Protein AF-A0A845VPD6-F1 (afdb_monomer_lite)

pLDDT: mean 83.32, std 15.47, range [28.58, 97.62]

Structure (mmCIF, N/CA/C/O backbone):
data_AF-A0A845VPD6-F1
#
_entry.id   AF-A0A845VPD6-F1
#
loop_
_atom_site.group_PDB
_atom_site.id
_atom_site.type_symbol
_atom_site.label_atom_id
_atom_site.label_alt_id
_atom_site.label_comp_id
_atom_site.label_asym_id
_atom_site.label_entity_id
_atom_site.label_seq_id
_atom_site.pdbx_PDB_ins_code
_atom_site.Cartn_x
_atom_site.Cartn_y
_atom_site.Cartn_z
_atom_site.occupancy
_atom_site.B_iso_or_equiv
_atom_site.auth_seq_id
_atom_site.auth_comp_id
_atom_site.auth_asym_id
_atom_site.auth_atom_id
_atom_site.pdbx_PDB_model_num
ATOM 1 N N . MET A 1 1 ? 18.195 -23.235 -27.465 1.00 30.34 1 MET A N 1
ATOM 2 C CA . MET A 1 1 ? 18.424 -22.174 -26.458 1.00 30.34 1 MET A CA 1
ATOM 3 C C . MET A 1 1 ? 19.494 -21.252 -27.023 1.00 30.34 1 MET A C 1
ATOM 5 O O . MET A 1 1 ? 20.629 -21.689 -27.156 1.00 30.34 1 MET A O 1
ATOM 9 N N . ASN A 1 2 ? 19.113 -20.056 -27.479 1.00 38.16 2 ASN A N 1
ATOM 10 C CA . ASN A 1 2 ? 20.000 -19.139 -28.203 1.00 38.16 2 ASN A CA 1
ATOM 11 C C . ASN A 1 2 ? 21.017 -18.512 -27.242 1.00 38.16 2 ASN A C 1
ATOM 13 O O . ASN A 1 2 ? 20.664 -17.756 -26.342 1.00 38.16 2 ASN A O 1
ATOM 17 N N . ALA A 1 3 ? 22.284 -18.869 -27.420 1.00 39.81 3 ALA A N 1
ATOM 18 C CA . ALA A 1 3 ? 23.399 -18.410 -26.610 1.00 39.81 3 ALA A CA 1
ATOM 19 C C . ALA A 1 3 ? 23.753 -16.952 -26.949 1.00 39.81 3 ALA A C 1
ATOM 21 O O . ALA A 1 3 ? 24.547 -16.713 -27.844 1.00 39.81 3 ALA A O 1
ATOM 22 N N . GLY A 1 4 ? 23.178 -15.970 -26.250 1.00 54.56 4 GLY A N 1
ATOM 23 C CA . GLY A 1 4 ? 23.695 -14.591 -26.239 1.00 54.56 4 GLY A CA 1
ATOM 24 C C . GLY A 1 4 ? 23.785 -13.875 -27.596 1.00 54.56 4 GLY A C 1
ATOM 25 O O . GLY A 1 4 ? 24.575 -12.939 -27.720 1.00 54.56 4 GLY A O 1
ATOM 26 N N . ASN A 1 5 ? 23.006 -14.299 -28.596 1.00 71.38 5 ASN A N 1
ATOM 27 C CA . ASN A 1 5 ? 22.942 -13.612 -29.883 1.00 71.38 5 ASN A CA 1
ATOM 28 C C . ASN A 1 5 ? 22.376 -12.191 -29.696 1.00 71.38 5 ASN A C 1
ATOM 30 O O . ASN A 1 5 ? 21.483 -11.997 -28.864 1.00 71.38 5 ASN A O 1
ATOM 34 N N . PRO A 1 6 ? 22.862 -11.195 -30.458 1.00 82.88 6 PRO A N 1
ATOM 35 C CA . PRO A 1 6 ? 22.306 -9.848 -30.443 1.00 82.88 6 PRO A CA 1
ATOM 36 C C . PRO A 1 6 ? 20.796 -9.856 -30.735 1.00 82.88 6 PRO A C 1
ATOM 38 O O . PRO A 1 6 ? 20.361 -10.582 -31.632 1.00 82.88 6 PRO A O 1
ATOM 41 N N . PRO A 1 7 ? 19.988 -9.051 -30.023 1.00 86.94 7 PRO A N 1
ATOM 42 C CA . PRO A 1 7 ? 18.558 -8.948 -30.294 1.00 86.94 7 PRO A CA 1
ATOM 43 C C . PRO A 1 7 ? 18.299 -8.376 -31.699 1.00 86.94 7 PRO A C 1
ATOM 45 O O . PRO A 1 7 ? 19.083 -7.575 -32.213 1.00 86.94 7 PRO A O 1
ATOM 48 N N . GLY A 1 8 ? 17.183 -8.763 -32.326 1.00 87.56 8 GLY A N 1
ATOM 49 C CA . GLY A 1 8 ? 16.887 -8.429 -33.729 1.00 87.56 8 GLY A CA 1
ATOM 50 C C . GLY A 1 8 ? 16.867 -6.924 -34.029 1.00 87.56 8 GLY A C 1
ATOM 51 O O . GLY A 1 8 ? 17.347 -6.489 -35.079 1.00 87.56 8 GLY A O 1
ATOM 52 N N . TYR A 1 9 ? 16.412 -6.103 -33.078 1.00 89.19 9 TYR A N 1
ATOM 53 C CA . TYR A 1 9 ? 16.436 -4.644 -33.219 1.00 89.19 9 TYR A CA 1
ATOM 54 C C . TYR A 1 9 ? 17.873 -4.101 -33.364 1.00 89.19 9 TYR A C 1
ATOM 56 O O . TYR A 1 9 ? 18.113 -3.135 -34.094 1.00 89.19 9 TYR A O 1
ATOM 64 N N . LEU A 1 10 ? 18.851 -4.736 -32.705 1.00 91.81 10 LEU A N 1
ATOM 65 C CA . LEU A 1 10 ? 20.253 -4.339 -32.763 1.00 91.81 10 LEU A CA 1
ATOM 66 C C . LEU A 1 10 ? 20.867 -4.713 -34.116 1.00 91.81 10 LEU A C 1
ATOM 68 O O . LEU A 1 10 ? 21.596 -3.903 -34.684 1.00 91.81 10 LEU A O 1
ATOM 72 N N . LEU A 1 11 ? 20.505 -5.872 -34.685 1.00 93.38 11 LEU A N 1
ATOM 73 C CA . LEU A 1 11 ? 20.892 -6.251 -36.053 1.00 93.38 11 LEU A CA 1
ATOM 74 C C . LEU A 1 11 ? 20.396 -5.217 -37.075 1.00 93.38 11 LEU A C 1
ATOM 76 O O . LEU A 1 11 ? 21.167 -4.750 -37.913 1.00 93.38 11 LEU A O 1
ATOM 80 N N . LYS A 1 12 ? 19.144 -4.757 -36.945 1.00 92.44 12 LYS A N 1
ATOM 81 C CA . LYS A 1 12 ? 18.583 -3.684 -37.786 1.00 92.44 12 LYS A CA 1
ATOM 82 C C . LYS A 1 12 ? 19.394 -2.382 -37.693 1.00 92.44 12 LYS A C 1
ATOM 84 O O . LYS A 1 12 ? 19.629 -1.737 -38.717 1.00 92.44 12 LYS A O 1
ATOM 89 N N . LYS A 1 13 ? 19.856 -1.998 -36.494 1.00 93.31 13 LYS A N 1
ATOM 90 C CA . LYS A 1 13 ? 20.699 -0.801 -36.295 1.00 93.31 13 LYS A CA 1
ATOM 91 C C . LYS A 1 13 ? 22.118 -0.989 -36.871 1.00 93.31 13 LYS A C 1
ATOM 93 O O . LYS A 1 13 ? 22.635 -0.054 -37.480 1.00 93.31 13 LYS A O 1
ATOM 98 N N . ILE A 1 14 ? 22.704 -2.191 -36.791 1.00 95.69 14 ILE A N 1
ATOM 99 C CA . ILE A 1 14 ? 23.982 -2.533 -37.457 1.00 95.69 14 ILE A CA 1
ATOM 100 C C . ILE A 1 14 ? 23.861 -2.405 -38.977 1.00 95.69 14 ILE A C 1
ATOM 102 O O . ILE A 1 14 ? 24.706 -1.762 -39.599 1.00 95.69 14 ILE A O 1
ATOM 106 N N . ASN A 1 15 ? 22.791 -2.941 -39.568 1.00 95.38 15 ASN A N 1
ATOM 107 C CA . ASN A 1 15 ? 22.531 -2.817 -41.003 1.00 95.38 15 ASN A CA 1
ATOM 108 C C . ASN A 1 15 ? 22.482 -1.353 -41.456 1.00 95.38 15 ASN A C 1
ATOM 110 O O . ASN A 1 15 ? 23.111 -0.987 -42.448 1.00 95.38 15 ASN A O 1
ATOM 114 N N . LYS A 1 16 ? 21.779 -0.496 -40.703 1.00 95.50 16 LYS A N 1
ATOM 115 C CA . LYS A 1 16 ? 21.700 0.942 -40.995 1.00 95.50 16 LYS A CA 1
ATOM 116 C C . LYS A 1 16 ? 23.077 1.612 -40.931 1.00 95.50 16 LYS A C 1
ATOM 118 O O . LYS A 1 16 ? 23.418 2.360 -41.843 1.00 95.50 16 LYS A O 1
ATOM 123 N N . ALA A 1 17 ? 23.871 1.315 -39.902 1.00 96.81 17 ALA A N 1
ATOM 124 C CA . ALA A 1 17 ? 25.209 1.882 -39.743 1.00 96.81 17 ALA A CA 1
ATOM 125 C C . ALA A 1 17 ? 26.171 1.444 -40.861 1.00 96.81 17 ALA A C 1
ATOM 127 O O . ALA A 1 17 ? 26.933 2.259 -41.375 1.00 96.81 17 ALA A O 1
ATOM 128 N N . LEU A 1 18 ? 26.100 0.181 -41.296 1.00 97.31 18 LEU A N 1
ATOM 129 C CA . LEU A 1 18 ? 26.891 -0.310 -42.428 1.00 97.31 18 LEU A CA 1
ATOM 130 C C . LEU A 1 18 ? 26.460 0.326 -43.755 1.00 97.31 18 LEU A C 1
ATOM 132 O O . LEU A 1 18 ? 27.324 0.724 -44.528 1.00 97.31 18 LEU A O 1
ATOM 136 N N . CYS A 1 19 ? 25.156 0.489 -44.002 1.00 96.50 19 CYS A N 1
ATOM 137 C CA . CYS A 1 19 ? 24.668 1.201 -45.192 1.00 96.50 19 CYS A CA 1
ATOM 138 C C . CYS A 1 19 ? 25.099 2.677 -45.200 1.00 96.50 19 CYS A C 1
ATOM 140 O O . CYS A 1 19 ? 25.400 3.220 -46.257 1.00 96.50 19 CYS A O 1
ATOM 142 N N . SER A 1 20 ? 25.129 3.324 -44.031 1.00 96.56 20 SER A N 1
ATOM 143 C CA . SER A 1 20 ? 25.598 4.708 -43.870 1.00 96.56 20 SER A CA 1
ATOM 144 C C . SER A 1 20 ? 27.098 4.840 -44.148 1.00 96.56 20 SER A C 1
ATOM 146 O O . SER A 1 20 ? 27.535 5.765 -44.828 1.00 96.56 20 SER A O 1
ATOM 148 N N . ALA A 1 21 ? 27.899 3.888 -43.665 1.00 97.12 21 ALA A N 1
ATOM 149 C CA . ALA A 1 21 ? 29.344 3.891 -43.869 1.00 97.12 21 ALA A CA 1
ATOM 150 C C . ALA A 1 21 ? 29.769 3.485 -45.286 1.00 97.12 21 ALA A C 1
ATOM 152 O O . ALA A 1 21 ? 30.793 3.953 -45.774 1.00 97.12 21 ALA A O 1
ATOM 153 N N . PHE A 1 22 ? 28.997 2.622 -45.944 1.00 97.12 22 PHE A N 1
ATOM 154 C CA . PHE A 1 22 ? 29.286 2.113 -47.282 1.00 97.12 22 PHE A CA 1
ATOM 155 C C . PHE A 1 22 ? 28.062 2.328 -48.177 1.00 97.12 22 PHE A C 1
ATOM 157 O O . PHE A 1 22 ? 27.281 1.396 -48.375 1.00 97.12 22 PHE A O 1
ATOM 164 N N . PRO A 1 23 ? 27.869 3.546 -48.718 1.00 94.44 23 PRO A N 1
ATOM 165 C CA . PRO A 1 23 ? 26.660 3.911 -49.457 1.00 94.44 23 PRO A CA 1
ATOM 166 C C . PRO A 1 23 ? 26.560 3.240 -50.836 1.00 94.44 23 PRO A C 1
ATOM 168 O O . PRO A 1 23 ? 25.540 3.375 -51.513 1.00 94.44 23 PRO A O 1
ATOM 171 N N . SER A 1 24 ? 27.595 2.510 -51.269 1.00 96.12 24 SER A N 1
ATOM 172 C CA . SER A 1 24 ? 27.613 1.781 -52.534 1.00 96.12 24 SER A CA 1
ATOM 173 C C . SER A 1 24 ? 28.107 0.336 -52.375 1.00 96.12 24 SER A C 1
ATOM 175 O O . SER A 1 24 ? 28.912 0.009 -51.499 1.00 96.12 24 SER A O 1
ATOM 177 N N . LYS A 1 25 ? 27.637 -0.556 -53.263 1.00 95.69 25 LYS A N 1
ATOM 178 C CA . LYS A 1 25 ? 28.094 -1.957 -53.319 1.00 95.69 25 LYS A CA 1
ATOM 179 C C . LYS A 1 25 ? 29.616 -2.070 -53.531 1.00 95.69 25 LYS A C 1
ATOM 181 O O . LYS A 1 25 ? 30.215 -2.907 -52.859 1.00 95.69 25 LYS A O 1
ATOM 186 N N . PRO A 1 26 ? 30.259 -1.278 -54.417 1.00 96.75 26 PRO A N 1
ATOM 187 C CA . PRO A 1 26 ? 31.717 -1.273 -54.543 1.00 96.75 26 PRO A CA 1
ATOM 188 C C . PRO A 1 26 ? 32.455 -0.967 -53.236 1.00 96.75 26 PRO A C 1
ATOM 190 O O . PRO A 1 26 ? 33.387 -1.696 -52.904 1.00 96.75 26 PRO A O 1
ATOM 193 N N . ASP A 1 27 ? 32.015 0.032 -52.467 1.00 96.19 27 ASP A N 1
ATOM 194 C CA . ASP A 1 27 ? 32.684 0.416 -51.213 1.00 96.19 27 ASP A CA 1
ATOM 195 C C . ASP A 1 27 ? 32.591 -0.703 -50.172 1.00 96.19 27 ASP A C 1
ATOM 197 O O . ASP A 1 27 ? 33.589 -1.091 -49.562 1.00 96.19 27 ASP A O 1
ATOM 201 N N . LEU A 1 28 ? 31.398 -1.291 -50.027 1.00 97.19 28 LEU A N 1
ATOM 202 C CA . LEU A 1 28 ? 31.185 -2.436 -49.144 1.00 97.19 28 LEU A CA 1
ATOM 203 C C . LEU A 1 28 ? 32.036 -3.635 -49.581 1.00 97.19 28 LEU A C 1
ATOM 205 O O . LEU A 1 28 ? 32.652 -4.299 -48.748 1.00 97.19 28 LEU A O 1
ATOM 209 N N . LYS A 1 29 ? 32.105 -3.896 -50.891 1.00 96.94 29 LYS A N 1
ATOM 210 C CA . LYS A 1 29 ? 32.910 -4.980 -51.463 1.00 96.94 29 LYS A CA 1
ATOM 211 C C . LYS A 1 29 ? 34.394 -4.791 -51.173 1.00 96.94 29 LYS A C 1
ATOM 213 O O . LYS A 1 29 ? 35.050 -5.758 -50.792 1.00 96.94 29 LYS A O 1
ATOM 218 N N . MET A 1 30 ? 34.914 -3.573 -51.323 1.00 96.31 30 MET A N 1
ATOM 219 C CA . MET A 1 30 ? 36.306 -3.265 -50.992 1.00 96.31 30 MET A CA 1
ATOM 220 C C . MET A 1 30 ? 36.580 -3.449 -49.500 1.00 96.31 30 MET A C 1
ATOM 222 O O . MET A 1 30 ? 37.562 -4.102 -49.155 1.00 96.31 30 MET A O 1
ATOM 226 N N . MET A 1 31 ? 35.693 -2.975 -48.618 1.00 97.31 31 MET A N 1
ATOM 227 C CA . MET A 1 31 ? 35.856 -3.185 -47.176 1.00 97.31 31 MET A CA 1
ATOM 228 C C . MET A 1 31 ? 35.895 -4.672 -46.822 1.00 97.31 31 MET A C 1
ATOM 230 O O . MET A 1 31 ? 36.797 -5.106 -46.105 1.00 97.31 31 MET A O 1
ATOM 234 N N . VAL A 1 32 ? 34.959 -5.473 -47.341 1.00 96.62 32 VAL A N 1
ATOM 235 C CA . VAL A 1 32 ? 34.919 -6.912 -47.047 1.00 96.62 32 VAL A CA 1
ATOM 236 C C . VAL A 1 32 ? 36.168 -7.610 -47.590 1.00 96.62 32 VAL A C 1
ATOM 238 O O . VAL A 1 32 ? 36.818 -8.357 -46.856 1.00 96.62 32 VAL A O 1
ATOM 241 N N . LEU A 1 33 ? 36.584 -7.294 -48.817 1.00 96.38 33 LEU A N 1
ATOM 242 C CA . LEU A 1 33 ? 37.774 -7.884 -49.425 1.00 96.38 33 LEU A CA 1
ATOM 243 C C . LEU A 1 33 ? 39.056 -7.518 -48.668 1.00 96.38 33 LEU A C 1
ATOM 245 O O . LEU A 1 33 ? 39.831 -8.402 -48.310 1.00 96.38 33 LEU A O 1
ATOM 249 N N . TYR A 1 34 ? 39.291 -6.238 -48.392 1.00 96.50 34 TYR A N 1
ATOM 250 C CA . TYR A 1 34 ? 40.543 -5.786 -47.782 1.00 96.50 34 TYR A CA 1
ATOM 251 C C . TYR A 1 34 ? 40.616 -6.102 -46.299 1.00 96.50 34 TYR A C 1
ATOM 253 O O . TYR A 1 34 ? 41.671 -6.492 -45.795 1.00 96.50 34 TYR A O 1
ATOM 261 N N . GLN A 1 35 ? 39.499 -5.973 -45.586 1.00 96.94 35 GLN A N 1
ATOM 262 C CA . GLN A 1 35 ? 39.504 -6.239 -44.163 1.00 96.94 35 GLN A CA 1
ATOM 263 C C . GLN A 1 35 ? 39.392 -7.732 -43.870 1.00 96.94 35 GLN A C 1
ATOM 265 O O . GLN A 1 35 ? 39.966 -8.164 -42.873 1.00 96.94 35 GLN A O 1
ATOM 270 N N . PHE A 1 36 ? 38.688 -8.540 -44.670 1.00 94.38 36 PHE A N 1
ATOM 271 C CA . PHE A 1 36 ? 38.427 -9.955 -44.360 1.00 94.38 36 PHE A CA 1
ATOM 272 C C . PHE A 1 36 ? 39.054 -10.965 -45.313 1.00 94.38 36 PHE A C 1
ATOM 274 O O . PHE A 1 36 ? 39.082 -12.136 -44.943 1.00 94.38 36 PHE A O 1
ATOM 281 N N . SER A 1 37 ? 39.590 -10.534 -46.456 1.00 96.06 37 SER A N 1
ATOM 282 C CA . SER A 1 37 ? 40.088 -11.427 -47.511 1.00 96.06 37 SER A CA 1
ATOM 283 C C . SER A 1 37 ? 39.005 -12.383 -48.022 1.00 96.06 37 SER A C 1
ATOM 285 O O . SER A 1 37 ? 39.283 -13.546 -48.290 1.00 96.06 37 SER A O 1
ATOM 287 N N . ILE A 1 38 ? 37.768 -11.887 -48.111 1.00 94.06 38 ILE A N 1
ATOM 288 C CA . ILE A 1 38 ? 36.581 -12.622 -48.566 1.00 94.06 38 ILE A CA 1
ATOM 289 C C . ILE A 1 38 ? 35.938 -11.817 -49.696 1.00 94.06 38 ILE A C 1
ATOM 291 O O . ILE A 1 38 ? 35.853 -10.589 -49.608 1.00 94.06 38 ILE A O 1
ATOM 295 N N . HIS A 1 39 ? 35.475 -12.480 -50.753 1.00 95.31 39 HIS A N 1
ATOM 296 C CA . HIS A 1 39 ? 34.684 -11.804 -51.778 1.00 95.31 39 HIS A CA 1
ATOM 297 C C . HIS A 1 39 ? 33.256 -11.589 -51.271 1.00 95.31 39 HIS A C 1
ATOM 299 O O . HIS A 1 39 ? 32.633 -12.510 -50.759 1.00 95.31 39 HIS A O 1
ATOM 305 N N . LEU A 1 40 ? 32.714 -10.375 -51.422 1.00 94.50 40 LEU A N 1
ATOM 306 C CA . LEU A 1 40 ? 31.365 -10.049 -50.938 1.00 94.50 40 LEU A CA 1
ATOM 307 C C . LEU A 1 40 ? 30.308 -11.022 -51.484 1.00 94.50 40 LEU A C 1
ATOM 309 O O . LEU A 1 40 ? 29.406 -11.411 -50.755 1.00 94.50 40 LEU A O 1
ATOM 313 N N . GLU A 1 41 ? 30.465 -11.458 -52.733 1.00 94.06 41 GLU A N 1
ATOM 314 C CA . GLU A 1 41 ? 29.571 -12.409 -53.397 1.00 94.06 41 GLU A CA 1
ATOM 315 C C . GLU A 1 41 ? 29.592 -13.829 -52.797 1.00 94.06 41 GLU A C 1
ATOM 317 O O . GLU A 1 41 ? 28.669 -14.598 -53.050 1.00 94.06 41 GLU A O 1
ATOM 322 N N . GLU A 1 42 ? 30.607 -14.187 -52.003 1.00 91.06 42 GLU A N 1
ATOM 323 C CA . GLU A 1 42 ? 30.673 -15.479 -51.298 1.00 91.06 42 GLU A CA 1
ATOM 324 C C . GLU A 1 42 ? 29.775 -15.511 -50.056 1.00 91.06 42 GLU A C 1
ATOM 326 O O . GLU A 1 42 ? 29.397 -16.588 -49.601 1.00 91.06 42 GLU A O 1
ATOM 331 N N . VAL A 1 43 ? 29.445 -14.339 -49.504 1.00 91.12 43 VAL A N 1
ATOM 332 C CA . VAL A 1 43 ? 28.720 -14.192 -48.230 1.00 91.12 43 VAL A CA 1
ATOM 333 C C . VAL A 1 43 ? 27.409 -13.412 -48.361 1.00 91.12 43 VAL A C 1
ATOM 335 O O . VAL A 1 43 ? 26.578 -13.481 -47.461 1.00 91.12 43 VAL A O 1
ATOM 338 N N . ALA A 1 44 ? 27.205 -12.683 -49.464 1.00 92.50 44 ALA A N 1
ATOM 339 C CA . ALA A 1 44 ? 25.994 -11.913 -49.736 1.00 92.50 44 ALA A CA 1
ATOM 340 C C . ALA A 1 44 ? 25.710 -11.794 -51.251 1.00 92.50 44 ALA A C 1
ATOM 342 O O . ALA A 1 44 ? 26.512 -11.257 -52.022 1.00 92.50 44 ALA A O 1
ATOM 343 N N . GLY A 1 45 ? 24.536 -12.262 -51.678 1.00 86.69 45 GLY A N 1
ATOM 344 C CA . GLY A 1 45 ? 24.030 -12.298 -53.054 1.00 86.69 45 GLY A CA 1
ATOM 345 C C . GLY A 1 45 ? 22.823 -11.389 -53.346 1.00 86.69 45 GLY A C 1
ATOM 346 O O . GLY A 1 45 ? 22.301 -11.439 -54.462 1.00 86.69 45 GLY A O 1
ATOM 347 N N . GLY A 1 46 ? 22.382 -10.563 -52.391 1.00 86.81 46 GLY A N 1
ATOM 348 C CA . GLY A 1 46 ? 21.218 -9.671 -52.522 1.00 86.81 46 GLY A CA 1
ATOM 349 C C . GLY A 1 46 ? 21.180 -8.765 -53.771 1.00 86.81 46 GLY A C 1
ATOM 350 O O . GLY A 1 46 ? 22.208 -8.407 -54.362 1.00 86.81 46 GLY A O 1
ATOM 351 N N . LYS A 1 47 ? 19.971 -8.346 -54.179 1.00 88.44 47 LYS A N 1
ATOM 352 C CA . LYS A 1 47 ? 19.725 -7.578 -55.422 1.00 88.44 47 LYS A CA 1
ATOM 353 C C . LYS A 1 47 ? 20.023 -6.087 -55.283 1.00 88.44 47 LYS A C 1
ATOM 355 O O . LYS A 1 47 ? 20.274 -5.409 -56.278 1.00 88.44 47 LYS A O 1
ATOM 360 N N . ASN A 1 48 ? 19.983 -5.564 -54.063 1.00 93.50 48 ASN A N 1
ATOM 361 C CA . ASN A 1 48 ? 20.287 -4.172 -53.741 1.00 93.50 48 ASN A CA 1
ATOM 362 C C . ASN A 1 48 ? 21.192 -4.087 -52.502 1.00 93.50 48 ASN A C 1
ATOM 364 O O . ASN A 1 48 ? 21.366 -5.064 -51.779 1.00 93.50 48 ASN A O 1
ATOM 368 N N . LEU A 1 49 ? 21.775 -2.911 -52.251 1.00 93.12 49 LEU A N 1
ATOM 369 C CA . LEU A 1 49 ? 22.734 -2.713 -51.158 1.00 93.12 49 LEU A CA 1
ATOM 370 C C . LEU A 1 49 ? 22.168 -3.111 -49.788 1.00 93.12 49 LEU A C 1
ATOM 372 O O . LEU A 1 49 ? 22.878 -3.719 -48.997 1.00 93.12 49 LEU A O 1
ATOM 376 N N . LYS A 1 50 ? 20.894 -2.810 -49.516 1.00 94.31 50 LYS A N 1
ATOM 377 C CA . LYS A 1 50 ? 20.257 -3.123 -48.232 1.00 94.31 50 LYS A CA 1
ATOM 378 C C . LYS A 1 50 ? 20.146 -4.633 -48.012 1.00 94.31 50 LYS A C 1
ATOM 380 O O . LYS A 1 50 ? 20.444 -5.100 -46.919 1.00 94.31 50 LYS A O 1
ATOM 385 N N . GLU A 1 51 ? 19.751 -5.380 -49.043 1.00 95.56 51 GLU A N 1
ATOM 386 C CA . GLU A 1 51 ? 19.716 -6.850 -49.013 1.00 95.56 51 GLU A CA 1
ATOM 387 C C . GLU A 1 51 ? 21.118 -7.444 -48.846 1.00 95.56 51 GLU A C 1
ATOM 389 O O . GLU A 1 51 ? 21.318 -8.315 -48.009 1.00 95.56 51 GLU A O 1
ATOM 394 N N . ILE A 1 52 ? 22.109 -6.921 -49.575 1.00 96.69 52 ILE A N 1
ATOM 395 C CA . ILE A 1 52 ? 23.504 -7.376 -49.477 1.00 96.69 52 ILE A CA 1
ATOM 396 C C . ILE A 1 52 ? 24.063 -7.149 -48.065 1.00 96.69 52 ILE A C 1
ATOM 398 O O . ILE A 1 52 ? 24.716 -8.025 -47.505 1.00 96.69 52 ILE A O 1
ATOM 402 N N . VAL A 1 53 ? 23.814 -5.976 -47.477 1.00 96.94 53 VAL A N 1
ATOM 403 C CA . VAL A 1 53 ? 24.256 -5.661 -46.111 1.00 96.94 53 VAL A CA 1
ATOM 404 C C . VAL A 1 53 ? 23.549 -6.556 -45.089 1.00 96.94 53 VAL A C 1
ATOM 406 O O . VAL A 1 53 ? 24.213 -7.046 -44.180 1.00 96.94 53 VAL A O 1
ATOM 409 N N . GLN A 1 54 ? 22.250 -6.822 -45.265 1.00 95.69 54 GLN A N 1
ATOM 410 C CA . GLN A 1 54 ? 21.491 -7.738 -44.409 1.00 95.69 54 GLN A CA 1
ATOM 411 C C . GLN A 1 54 ? 22.078 -9.154 -44.431 1.00 95.69 54 GLN A C 1
ATOM 413 O O . GLN A 1 54 ? 22.375 -9.695 -43.370 1.00 95.69 54 GLN A O 1
ATOM 418 N N . GLU A 1 55 ? 22.307 -9.725 -45.615 1.00 96.56 55 GLU A N 1
ATOM 419 C CA . GLU A 1 55 ? 22.887 -11.068 -45.756 1.00 96.56 55 GLU A CA 1
ATOM 420 C C . GLU A 1 55 ? 24.304 -11.143 -45.170 1.00 96.56 55 GLU A C 1
ATOM 422 O O . GLU A 1 55 ? 24.635 -12.094 -44.463 1.00 96.56 55 GLU A O 1
ATOM 427 N N . LEU A 1 56 ? 25.114 -10.095 -45.366 1.00 97.00 56 LEU A N 1
ATOM 428 C CA . LEU A 1 56 ? 26.437 -9.983 -44.750 1.00 97.00 56 LEU A CA 1
ATOM 429 C C . LEU A 1 56 ? 26.352 -9.956 -43.214 1.00 97.00 56 LEU A C 1
ATOM 431 O O . LEU A 1 56 ? 27.149 -10.603 -42.533 1.00 97.00 56 LEU A O 1
ATOM 435 N N . VAL A 1 57 ? 25.407 -9.202 -42.645 1.00 96.25 57 VAL A N 1
ATOM 436 C CA . VAL A 1 57 ? 25.187 -9.156 -41.192 1.00 96.25 57 VAL A CA 1
ATOM 437 C C . VAL A 1 57 ? 24.733 -10.515 -40.671 1.00 96.25 57 VAL A C 1
ATOM 439 O O . VAL A 1 57 ? 25.248 -10.954 -39.642 1.00 96.25 57 VAL A O 1
ATOM 442 N N . ASP A 1 58 ? 23.839 -11.201 -41.378 1.00 94.00 58 ASP A N 1
ATOM 443 C CA . ASP A 1 58 ? 23.344 -12.522 -40.989 1.00 94.00 58 ASP A CA 1
ATOM 444 C C . ASP A 1 58 ? 24.457 -13.581 -41.024 1.00 94.00 58 ASP A C 1
ATOM 446 O O . ASP A 1 58 ? 24.618 -14.328 -40.055 1.00 94.00 58 ASP A O 1
ATOM 450 N N . ASP A 1 59 ? 25.295 -13.597 -42.065 1.00 94.69 59 ASP A N 1
ATOM 451 C CA . ASP A 1 59 ? 26.459 -14.489 -42.151 1.00 94.69 59 ASP A CA 1
ATOM 452 C C . ASP A 1 59 ? 27.434 -14.261 -40.981 1.00 94.69 59 ASP A C 1
ATOM 454 O O . ASP A 1 59 ? 27.801 -15.185 -40.243 1.00 94.69 59 ASP A O 1
ATOM 458 N N . PHE A 1 60 ? 27.793 -13.002 -40.718 1.00 94.19 60 PHE A N 1
ATOM 459 C CA . PHE A 1 60 ? 28.692 -12.666 -39.615 1.00 94.19 60 PHE A CA 1
ATOM 460 C C . PHE A 1 60 ? 28.069 -12.902 -38.235 1.00 94.19 60 PHE A C 1
ATOM 462 O O . PHE A 1 60 ? 28.804 -13.191 -37.284 1.00 94.19 60 PHE A O 1
ATOM 469 N N . ASN A 1 61 ? 26.746 -12.800 -38.101 1.00 92.12 61 ASN A N 1
ATOM 470 C CA . ASN A 1 61 ? 26.018 -13.160 -36.887 1.00 92.12 61 ASN A CA 1
ATOM 471 C C . ASN A 1 61 ? 26.086 -14.668 -36.636 1.00 92.12 61 ASN A C 1
ATOM 473 O O . ASN A 1 61 ? 26.495 -15.086 -35.554 1.00 92.12 61 ASN A O 1
ATOM 477 N N . ASN A 1 62 ? 25.803 -15.477 -37.660 1.00 90.25 62 ASN A N 1
ATOM 478 C CA . ASN A 1 62 ? 25.857 -16.940 -37.588 1.00 90.25 62 ASN A CA 1
ATOM 479 C C . ASN A 1 62 ? 27.256 -17.456 -37.222 1.00 90.25 62 ASN A C 1
ATOM 481 O O . ASN A 1 62 ? 27.402 -18.476 -36.550 1.00 90.25 62 ASN A O 1
ATOM 485 N N . GLN A 1 63 ? 28.298 -16.717 -37.603 1.00 89.69 63 GLN A N 1
ATOM 486 C CA . GLN A 1 63 ? 29.685 -17.028 -37.260 1.00 89.69 63 GLN A CA 1
ATOM 487 C C . GLN A 1 63 ? 30.159 -16.424 -35.923 1.00 89.69 63 GLN A C 1
ATOM 489 O O . GLN A 1 63 ? 31.333 -16.578 -35.581 1.00 89.69 63 GLN A O 1
ATOM 494 N N . ASN A 1 64 ? 29.304 -15.717 -35.170 1.00 87.75 64 ASN A N 1
ATOM 495 C CA . ASN A 1 64 ? 29.670 -14.956 -33.963 1.00 87.75 64 ASN A CA 1
ATOM 496 C C . ASN A 1 64 ? 30.793 -13.919 -34.200 1.00 87.75 64 ASN A C 1
ATOM 498 O O . ASN A 1 64 ? 31.616 -13.639 -33.325 1.00 87.75 64 ASN A O 1
ATOM 502 N N . LYS A 1 65 ? 30.852 -13.337 -35.404 1.00 93.00 65 LYS A N 1
ATOM 503 C CA . LYS A 1 65 ? 31.888 -12.389 -35.853 1.00 93.00 65 LYS A CA 1
ATOM 504 C C . LYS A 1 65 ? 31.381 -10.950 -36.005 1.00 93.00 65 LYS A C 1
ATOM 506 O O . LYS A 1 65 ? 32.136 -10.108 -36.487 1.00 93.00 65 LYS A O 1
ATOM 511 N N . LEU A 1 66 ? 30.170 -10.615 -35.552 1.00 94.00 66 LEU A N 1
ATOM 512 C CA . LEU A 1 66 ? 29.603 -9.262 -35.699 1.00 94.00 66 LEU A CA 1
ATOM 513 C C . LEU A 1 66 ? 30.477 -8.144 -35.122 1.00 94.00 66 LEU A C 1
ATOM 515 O O . LEU A 1 66 ? 30.711 -7.143 -35.791 1.00 94.00 66 LEU A O 1
ATOM 519 N N . ILE A 1 67 ? 31.043 -8.313 -33.924 1.00 93.69 67 ILE A N 1
ATOM 520 C CA . ILE A 1 67 ? 31.947 -7.295 -33.362 1.00 93.69 67 ILE A CA 1
ATOM 521 C C . ILE A 1 67 ? 33.210 -7.112 -34.218 1.00 93.69 67 ILE A C 1
ATOM 523 O O . ILE A 1 67 ? 33.760 -6.015 -34.305 1.00 93.69 67 ILE A O 1
ATOM 527 N N . LYS A 1 68 ? 33.665 -8.177 -34.894 1.00 94.50 68 LYS A N 1
ATOM 528 C CA . LYS A 1 68 ? 34.793 -8.129 -35.831 1.00 94.50 68 LYS A CA 1
ATOM 529 C C . LYS A 1 68 ? 34.402 -7.384 -37.110 1.00 94.50 68 LYS A C 1
ATOM 531 O O . LYS A 1 68 ? 35.223 -6.604 -37.586 1.00 94.50 68 LYS A O 1
ATOM 536 N N . LEU A 1 69 ? 33.176 -7.584 -37.611 1.00 96.75 69 LEU A N 1
ATOM 537 C CA . LEU A 1 69 ? 32.583 -6.813 -38.713 1.00 96.75 69 LEU A CA 1
ATOM 538 C C . LEU A 1 69 ? 32.561 -5.320 -38.389 1.00 96.75 69 LEU A C 1
ATOM 540 O O . LEU A 1 69 ? 33.184 -4.539 -39.101 1.00 96.75 69 LEU A O 1
ATOM 544 N N . ILE A 1 70 ? 31.959 -4.944 -37.258 1.00 96.81 70 ILE A N 1
ATOM 545 C CA . ILE A 1 70 ? 31.851 -3.546 -36.814 1.00 96.81 70 ILE A CA 1
ATOM 546 C C . ILE A 1 70 ? 33.238 -2.910 -36.640 1.00 96.81 70 ILE A C 1
ATOM 548 O O . ILE A 1 70 ? 33.481 -1.811 -37.130 1.00 96.81 70 ILE A O 1
ATOM 552 N N . ASN A 1 71 ? 34.180 -3.596 -35.983 1.00 95.88 71 ASN A N 1
ATOM 553 C CA . ASN A 1 71 ? 35.521 -3.050 -35.753 1.00 95.88 71 ASN A CA 1
ATOM 554 C C . ASN A 1 71 ? 36.311 -2.825 -37.047 1.00 95.88 71 ASN A C 1
ATOM 556 O O . ASN A 1 71 ? 37.043 -1.843 -37.144 1.00 95.88 71 ASN A O 1
ATOM 560 N N . LYS A 1 72 ? 36.191 -3.726 -38.025 1.00 96.94 72 LYS A N 1
ATOM 561 C CA . LYS A 1 72 ? 36.877 -3.595 -39.317 1.00 96.94 72 LYS A CA 1
ATOM 562 C C . LYS A 1 72 ? 36.205 -2.569 -40.227 1.00 96.94 72 LYS A C 1
ATOM 564 O O . LYS A 1 72 ? 36.912 -1.792 -40.854 1.00 96.94 72 LYS A O 1
ATOM 569 N N . ALA A 1 73 ? 34.875 -2.495 -40.213 1.00 97.12 73 ALA A N 1
ATOM 570 C CA . ALA A 1 73 ? 34.124 -1.420 -40.856 1.00 97.12 73 ALA A CA 1
ATOM 571 C C . ALA A 1 73 ? 34.534 -0.042 -40.309 1.00 97.12 73 ALA A C 1
ATOM 573 O O . ALA A 1 73 ? 34.801 0.872 -41.081 1.00 97.12 73 ALA A O 1
ATOM 574 N N . LEU A 1 74 ? 34.659 0.089 -38.984 1.00 96.31 74 LEU A N 1
ATOM 575 C CA . LEU A 1 74 ? 35.111 1.324 -38.339 1.00 96.31 74 LEU A CA 1
ATOM 576 C C . LEU A 1 74 ? 36.596 1.615 -38.608 1.00 96.31 74 LEU A C 1
ATOM 578 O O . LEU A 1 74 ? 36.988 2.770 -38.627 1.00 96.31 74 LEU A O 1
ATOM 582 N N . LYS A 1 75 ? 37.441 0.601 -38.826 1.00 95.69 75 LYS A N 1
ATOM 583 C CA . LYS A 1 75 ? 38.838 0.821 -39.236 1.00 95.69 75 LYS A CA 1
ATOM 584 C C . LYS A 1 75 ? 38.924 1.446 -40.633 1.00 95.69 75 LYS A C 1
ATOM 586 O O . LYS A 1 75 ? 39.792 2.281 -40.852 1.00 95.69 75 LYS A O 1
ATOM 591 N N . GLU A 1 76 ? 38.049 1.024 -41.543 1.00 96.12 76 GLU A N 1
ATOM 592 C CA . GLU A 1 76 ? 37.963 1.571 -42.901 1.00 96.12 76 GLU A CA 1
ATOM 593 C C . GLU A 1 76 ? 37.345 2.977 -42.904 1.00 96.12 76 GLU A C 1
ATOM 595 O O . GLU A 1 76 ? 37.847 3.872 -43.572 1.00 96.12 76 GLU A O 1
ATOM 600 N N . ASN A 1 77 ? 36.299 3.185 -42.098 1.00 95.38 77 ASN A N 1
ATOM 601 C CA . ASN A 1 77 ? 35.583 4.453 -41.970 1.00 95.38 77 ASN A CA 1
ATOM 602 C C . ASN A 1 77 ? 35.609 4.965 -40.519 1.00 95.38 77 ASN A C 1
ATOM 604 O O . ASN A 1 77 ? 34.583 4.917 -39.827 1.00 95.38 77 ASN A O 1
ATOM 608 N N . PRO A 1 78 ? 36.766 5.460 -40.035 1.00 94.19 78 PRO A N 1
ATOM 609 C CA . PRO A 1 78 ? 36.960 5.819 -38.630 1.00 94.19 78 PRO A CA 1
ATOM 610 C C . PRO A 1 78 ? 36.120 7.002 -38.179 1.00 94.19 78 PRO A C 1
ATOM 612 O O . PRO A 1 78 ? 35.882 7.118 -36.982 1.00 94.19 78 PRO A O 1
ATOM 615 N N . ASP A 1 79 ? 35.643 7.842 -39.096 1.00 94.44 79 ASP A N 1
ATOM 616 C CA . ASP A 1 79 ? 34.878 9.049 -38.778 1.00 94.44 79 ASP A CA 1
ATOM 617 C C . ASP A 1 79 ? 33.367 8.900 -38.949 1.00 94.44 79 ASP A C 1
ATOM 619 O O . ASP A 1 79 ? 32.629 9.828 -38.625 1.00 94.44 79 ASP A O 1
ATOM 623 N N . ASN A 1 80 ? 32.879 7.729 -39.372 1.00 95.62 80 ASN A N 1
ATOM 624 C CA . ASN A 1 80 ? 31.443 7.510 -39.502 1.00 95.62 80 ASN A CA 1
ATOM 625 C C . ASN A 1 80 ? 30.766 7.487 -38.106 1.00 95.62 80 ASN A C 1
ATOM 627 O O . ASN A 1 80 ? 31.082 6.617 -37.283 1.00 95.62 80 ASN A O 1
ATOM 631 N N . PRO A 1 81 ? 29.835 8.419 -37.815 1.00 93.19 81 PRO A N 1
ATOM 632 C CA . PRO A 1 81 ? 29.222 8.534 -36.492 1.00 93.19 81 PRO A CA 1
ATOM 633 C C . PRO A 1 81 ? 28.306 7.347 -36.163 1.00 93.19 81 PRO A C 1
ATOM 635 O O . PRO A 1 81 ? 28.300 6.889 -35.019 1.00 93.19 81 PRO A O 1
ATOM 638 N N . ASP A 1 82 ? 27.608 6.783 -37.155 1.00 94.44 82 ASP A N 1
ATOM 639 C CA . ASP A 1 82 ? 26.720 5.632 -36.955 1.00 94.44 82 ASP A CA 1
ATOM 640 C C . ASP A 1 82 ? 27.508 4.372 -36.560 1.00 94.44 82 ASP A C 1
ATOM 642 O O . ASP A 1 82 ? 27.078 3.616 -35.685 1.00 94.44 82 ASP A O 1
ATOM 646 N N . LEU A 1 83 ? 28.697 4.160 -37.142 1.00 95.06 83 LEU A N 1
ATOM 647 C CA . LEU A 1 83 ? 29.591 3.058 -36.776 1.00 95.06 83 LEU A CA 1
ATOM 648 C C . LEU A 1 83 ? 30.183 3.220 -35.368 1.00 95.06 83 LEU A C 1
ATOM 650 O O . LEU A 1 83 ? 30.340 2.225 -34.652 1.00 95.06 83 LEU A O 1
ATOM 654 N N . LYS A 1 84 ? 30.500 4.451 -34.943 1.00 93.94 84 LYS A N 1
ATOM 655 C CA . LYS A 1 84 ? 30.949 4.721 -33.564 1.00 93.94 84 LYS A CA 1
ATOM 656 C C . LYS A 1 84 ? 29.829 4.418 -32.568 1.00 93.94 84 LYS A C 1
ATOM 658 O O . LYS A 1 84 ? 30.040 3.636 -31.639 1.00 93.94 84 LYS A O 1
ATOM 663 N N . ALA A 1 85 ? 28.638 4.963 -32.817 1.00 91.56 85 ALA A N 1
ATOM 664 C CA . ALA A 1 85 ? 27.470 4.782 -31.962 1.00 91.56 85 ALA A CA 1
ATOM 665 C C . ALA A 1 85 ? 27.064 3.303 -31.852 1.00 91.56 85 ALA A C 1
ATOM 667 O O . ALA A 1 85 ? 26.843 2.792 -30.751 1.00 91.56 85 ALA A O 1
ATOM 668 N N . ILE A 1 86 ? 27.025 2.570 -32.974 1.00 93.81 86 ILE A N 1
ATOM 669 C CA . ILE A 1 86 ? 26.622 1.160 -32.950 1.00 93.81 86 ILE A CA 1
ATOM 670 C C . ILE A 1 86 ? 27.654 0.264 -32.261 1.00 93.81 86 ILE A C 1
ATOM 672 O O . ILE A 1 86 ? 27.268 -0.715 -31.628 1.00 93.81 86 ILE A O 1
ATOM 676 N N . LYS A 1 87 ? 28.953 0.583 -32.334 1.00 93.81 87 LYS A N 1
ATOM 677 C CA . LYS A 1 87 ? 30.003 -0.182 -31.645 1.00 93.81 87 LYS A CA 1
ATOM 678 C C . LYS A 1 87 ? 29.840 -0.119 -30.130 1.00 93.81 87 LYS A C 1
ATOM 680 O O . LYS A 1 87 ? 29.920 -1.151 -29.460 1.00 93.81 87 LYS A O 1
ATOM 685 N N . GLU A 1 88 ? 29.627 1.080 -29.597 1.00 90.69 88 GLU A N 1
ATOM 686 C CA . GLU A 1 88 ? 29.399 1.279 -28.168 1.00 90.69 88 GLU A CA 1
ATOM 687 C C . GLU A 1 88 ? 28.113 0.576 -27.725 1.00 90.69 88 GLU A C 1
ATOM 689 O O . GLU A 1 88 ? 28.133 -0.249 -26.808 1.00 90.69 88 GLU A O 1
ATOM 694 N N . LYS A 1 89 ? 27.021 0.808 -28.457 1.00 91.44 89 LYS A N 1
ATOM 695 C CA . LYS A 1 89 ? 25.719 0.190 -28.204 1.00 91.44 89 LYS A CA 1
ATOM 696 C C . LYS A 1 89 ? 25.779 -1.334 -28.233 1.00 91.44 89 LYS A C 1
ATOM 698 O O . LYS A 1 89 ? 25.275 -1.987 -27.327 1.00 91.44 89 LYS A O 1
ATOM 703 N N . PHE A 1 90 ? 26.471 -1.912 -29.214 1.00 92.25 90 PHE A N 1
ATOM 704 C CA . PHE A 1 90 ? 26.666 -3.356 -29.304 1.00 92.25 90 PHE A CA 1
ATOM 705 C C . PHE A 1 90 ? 27.333 -3.914 -28.045 1.00 92.25 90 PHE A C 1
ATOM 707 O O . PHE A 1 90 ? 26.866 -4.910 -27.491 1.00 92.25 90 PHE A O 1
ATOM 714 N N . LYS A 1 91 ? 28.403 -3.269 -27.563 1.00 91.44 91 LYS A N 1
ATOM 715 C CA . LYS A 1 91 ? 29.113 -3.689 -26.345 1.00 91.44 91 LYS A CA 1
ATOM 716 C C . LYS A 1 91 ? 28.197 -3.641 -25.115 1.00 91.44 91 LYS A C 1
ATOM 718 O O . LYS A 1 91 ? 28.153 -4.608 -24.352 1.00 91.44 91 LYS A O 1
ATOM 723 N N . ILE A 1 92 ? 27.459 -2.546 -24.938 1.00 91.56 92 ILE A N 1
ATOM 724 C CA . ILE A 1 92 ? 26.556 -2.340 -23.796 1.00 91.56 92 ILE A CA 1
ATOM 725 C C . ILE A 1 92 ? 25.414 -3.367 -23.827 1.00 91.56 92 ILE A C 1
ATOM 727 O O . ILE A 1 92 ? 25.254 -4.142 -22.885 1.00 91.56 92 ILE A O 1
ATOM 731 N N . THR A 1 93 ? 24.669 -3.450 -24.930 1.00 92.19 93 THR A N 1
ATOM 732 C CA . THR A 1 93 ? 23.494 -4.325 -25.038 1.00 92.19 93 THR A CA 1
ATOM 733 C C . THR A 1 93 ? 23.869 -5.802 -24.918 1.00 92.19 93 THR A C 1
ATOM 735 O O . THR A 1 93 ? 23.246 -6.531 -24.152 1.00 92.19 93 THR A O 1
ATOM 738 N N . THR A 1 94 ? 24.901 -6.275 -25.627 1.00 91.19 94 THR A N 1
ATOM 739 C CA . THR A 1 94 ? 25.260 -7.709 -25.605 1.00 91.19 94 THR A CA 1
ATOM 740 C C . THR A 1 94 ? 25.790 -8.167 -24.248 1.00 91.19 94 THR A C 1
ATOM 742 O O . THR A 1 94 ? 25.480 -9.277 -23.808 1.00 91.19 94 THR A O 1
ATOM 745 N N . SER A 1 95 ? 26.548 -7.314 -23.548 1.00 92.69 95 SER A N 1
ATOM 746 C CA . SER A 1 95 ? 27.018 -7.623 -22.194 1.00 92.69 95 SER A CA 1
ATOM 747 C C . SER A 1 95 ? 25.860 -7.701 -21.197 1.00 92.69 95 SER A C 1
ATOM 749 O O . SER A 1 95 ? 25.860 -8.604 -20.360 1.00 92.69 95 SER A O 1
ATOM 751 N N . LEU A 1 96 ? 24.840 -6.846 -21.335 1.00 94.00 96 LEU A N 1
ATOM 752 C CA . LEU A 1 96 ? 23.640 -6.899 -20.501 1.00 94.00 96 LEU A CA 1
ATOM 753 C C . LEU A 1 96 ? 22.755 -8.111 -20.811 1.00 94.00 96 LEU A C 1
ATOM 755 O O . LEU A 1 96 ? 22.348 -8.823 -19.893 1.00 94.00 96 LEU A O 1
ATOM 759 N N . VAL A 1 97 ? 22.498 -8.396 -22.093 1.00 92.44 97 VAL A N 1
ATOM 760 C CA . VAL A 1 97 ? 21.717 -9.571 -22.522 1.00 92.44 97 VAL A CA 1
ATOM 761 C C . VAL A 1 97 ? 22.337 -10.848 -21.960 1.00 92.44 97 VAL A C 1
ATOM 763 O O . VAL A 1 97 ? 21.627 -11.686 -21.414 1.00 92.44 97 VAL A O 1
ATOM 766 N N . LYS A 1 98 ? 23.668 -10.978 -21.982 1.00 92.00 98 LYS A N 1
ATOM 767 C CA . LYS A 1 98 ? 24.361 -12.134 -21.393 1.00 92.00 98 LYS A CA 1
ATOM 768 C C . LYS A 1 98 ? 24.091 -12.305 -19.889 1.00 92.00 98 LYS A C 1
ATOM 770 O O . LYS A 1 98 ? 24.125 -13.434 -19.401 1.00 92.00 98 LYS A O 1
ATOM 775 N N . LEU A 1 99 ? 23.847 -11.215 -19.160 1.00 93.00 99 LEU A N 1
ATOM 776 C CA . LEU A 1 99 ? 23.544 -11.239 -17.726 1.00 93.00 99 LEU A CA 1
ATOM 777 C C . LEU A 1 99 ? 22.062 -11.503 -17.435 1.00 93.00 99 LEU A C 1
ATOM 779 O O . LEU A 1 99 ? 21.763 -12.205 -16.470 1.00 93.00 99 LEU A O 1
ATOM 783 N N . LEU A 1 100 ? 21.153 -10.948 -18.240 1.00 92.75 100 LEU A N 1
ATOM 784 C CA . LEU A 1 100 ? 19.712 -10.964 -17.965 1.00 92.75 100 LEU A CA 1
ATOM 785 C C . LEU A 1 100 ? 18.943 -12.073 -18.688 1.00 92.75 100 LEU A C 1
ATOM 787 O O . LEU A 1 100 ? 17.947 -12.548 -18.151 1.00 92.75 100 LEU A O 1
ATOM 791 N N . LEU A 1 101 ? 19.409 -12.547 -19.845 1.00 90.81 101 LEU A N 1
ATOM 792 C CA . LEU A 1 101 ? 18.744 -13.614 -20.602 1.00 90.81 101 LEU A CA 1
ATOM 793 C C . LEU A 1 101 ? 18.517 -14.898 -19.772 1.00 90.81 101 LEU A C 1
ATOM 795 O O . LEU A 1 101 ? 17.427 -15.459 -19.847 1.00 90.81 101 LEU A O 1
ATOM 799 N N . PRO A 1 102 ? 19.457 -15.358 -18.913 1.00 90.81 102 PRO A N 1
ATOM 800 C CA . PRO A 1 102 ? 19.204 -16.511 -18.041 1.00 90.81 102 PRO A CA 1
ATOM 801 C C . PRO A 1 102 ? 18.099 -16.285 -16.997 1.00 90.81 102 PRO A C 1
ATOM 803 O O . PRO A 1 102 ? 17.583 -17.249 -16.433 1.00 90.81 102 PRO A O 1
ATOM 806 N N . LEU A 1 103 ? 17.770 -15.024 -16.704 1.00 88.50 103 LEU A N 1
ATOM 807 C CA . LEU A 1 103 ? 16.779 -14.627 -15.706 1.00 88.50 103 LEU A CA 1
ATOM 808 C C . LEU A 1 103 ? 15.413 -14.312 -16.320 1.00 88.50 103 LEU A C 1
ATOM 810 O O . LEU A 1 103 ? 14.424 -14.365 -15.596 1.00 88.50 103 LEU A O 1
ATOM 814 N N . GLU A 1 104 ? 15.354 -14.025 -17.622 1.00 88.88 104 GLU A N 1
ATOM 815 C CA . GLU A 1 104 ? 14.177 -13.510 -18.332 1.00 88.88 104 GLU A CA 1
ATOM 816 C C . GLU A 1 104 ? 12.883 -14.221 -17.925 1.00 88.88 104 GLU A C 1
ATOM 818 O O . GLU A 1 104 ? 12.004 -13.601 -17.344 1.00 88.88 104 GLU A O 1
ATOM 823 N N . LYS A 1 105 ? 12.801 -15.547 -18.083 1.00 85.69 105 LYS A N 1
ATOM 824 C CA . LYS A 1 105 ? 11.575 -16.308 -17.783 1.00 85.69 105 LYS A CA 1
ATOM 825 C C . LYS A 1 105 ? 11.046 -16.119 -16.353 1.00 85.69 105 LYS A C 1
ATOM 827 O O . LYS A 1 105 ? 9.840 -16.162 -16.138 1.00 85.69 105 LYS A O 1
ATOM 832 N N . ASN A 1 106 ? 11.936 -15.958 -15.375 1.00 83.50 106 ASN A N 1
ATOM 833 C CA . ASN A 1 106 ? 11.562 -15.858 -13.961 1.00 83.50 106 ASN A CA 1
ATOM 834 C C . ASN A 1 106 ? 11.428 -14.408 -13.479 1.00 83.50 106 ASN A C 1
ATOM 836 O O . ASN A 1 106 ? 10.891 -14.187 -12.396 1.00 83.50 106 ASN A O 1
ATOM 840 N N . PHE A 1 107 ? 11.947 -13.452 -14.251 1.00 86.06 107 PHE A N 1
ATOM 841 C CA . PHE A 1 107 ? 12.074 -12.053 -13.849 1.00 86.06 107 PHE A CA 1
ATOM 842 C C . PHE A 1 107 ? 11.495 -11.066 -14.871 1.00 86.06 107 PHE A C 1
ATOM 844 O O . PHE A 1 107 ? 11.688 -9.862 -14.717 1.00 86.06 107 PHE A O 1
ATOM 851 N N . ILE A 1 108 ? 10.785 -11.543 -15.900 1.00 87.56 108 ILE A N 1
ATOM 852 C CA . ILE A 1 108 ? 10.238 -10.690 -16.962 1.00 87.56 108 ILE A CA 1
ATOM 853 C C . ILE A 1 108 ? 9.304 -9.614 -16.401 1.00 87.56 108 ILE A C 1
ATOM 855 O O . ILE A 1 108 ? 9.419 -8.463 -16.797 1.00 87.56 108 ILE A O 1
ATOM 859 N N . ASN A 1 109 ? 8.489 -9.929 -15.389 1.00 81.69 109 ASN A N 1
ATOM 860 C CA . ASN A 1 109 ? 7.601 -8.951 -14.751 1.00 81.69 109 ASN A CA 1
ATOM 861 C C . ASN A 1 109 ? 8.389 -7.823 -14.061 1.00 81.69 109 ASN A C 1
ATOM 863 O O . ASN A 1 109 ? 8.048 -6.651 -14.178 1.00 81.69 109 ASN A O 1
ATOM 867 N N . GLN A 1 110 ? 9.477 -8.156 -13.366 1.00 84.00 110 GLN A N 1
ATOM 868 C CA . GLN A 1 110 ? 10.355 -7.178 -12.719 1.00 84.00 110 GLN A CA 1
ATOM 869 C C . GLN A 1 110 ? 11.116 -6.349 -13.760 1.00 84.00 110 GLN A C 1
ATOM 871 O O . GLN A 1 110 ? 11.330 -5.154 -13.564 1.00 84.00 110 GLN A O 1
ATOM 876 N N . MET A 1 111 ? 11.494 -6.962 -14.886 1.00 89.12 111 MET A N 1
ATOM 877 C CA . MET A 1 111 ? 12.057 -6.245 -16.028 1.00 89.12 111 MET A CA 1
ATOM 878 C C . MET A 1 111 ? 11.018 -5.282 -16.626 1.00 89.12 111 MET A C 1
ATOM 880 O O . MET A 1 111 ? 11.330 -4.115 -16.818 1.00 89.12 111 MET A O 1
ATOM 884 N N . GLN A 1 112 ? 9.767 -5.698 -16.825 1.00 85.00 112 GLN A N 1
ATOM 885 C CA . GLN A 1 112 ? 8.686 -4.821 -17.295 1.00 85.00 112 GLN A CA 1
ATOM 886 C C . GLN A 1 112 ? 8.427 -3.651 -16.333 1.00 85.00 112 GLN A C 1
ATOM 888 O O . GLN A 1 112 ? 8.243 -2.520 -16.775 1.00 85.00 112 GLN A O 1
ATOM 893 N N . GLN A 1 113 ? 8.475 -3.883 -15.018 1.00 78.75 113 GLN A N 1
ATOM 894 C CA . GLN A 1 113 ? 8.355 -2.821 -14.010 1.00 78.75 113 GLN A CA 1
ATOM 895 C C . GLN A 1 113 ? 9.520 -1.826 -14.076 1.00 78.75 113 GLN A C 1
ATOM 897 O O . GLN A 1 113 ? 9.306 -0.614 -14.094 1.00 78.75 113 GLN A O 1
ATOM 902 N N . ALA A 1 114 ? 10.758 -2.325 -14.141 1.00 84.94 114 ALA A N 1
ATOM 903 C CA . ALA A 1 114 ? 11.941 -1.479 -14.277 1.00 84.94 114 ALA A CA 1
ATOM 904 C C . ALA A 1 114 ? 11.920 -0.674 -15.587 1.00 84.94 114 ALA A C 1
ATOM 906 O O . ALA A 1 114 ? 12.316 0.490 -15.595 1.00 84.94 114 ALA A O 1
ATOM 907 N N . TYR A 1 115 ? 11.422 -1.283 -16.666 1.00 86.62 115 TYR A N 1
ATOM 908 C CA . TYR A 1 115 ? 11.211 -0.658 -17.968 1.00 86.62 115 TYR A CA 1
ATOM 909 C C . TYR A 1 115 ? 10.163 0.459 -17.919 1.00 86.62 115 TYR A C 1
ATOM 911 O O . TYR A 1 115 ? 10.470 1.582 -18.311 1.00 86.62 115 TYR A O 1
ATOM 919 N N . ARG A 1 116 ? 8.967 0.194 -17.376 1.00 80.69 116 ARG A N 1
ATOM 920 C CA . ARG A 1 116 ? 7.906 1.206 -17.216 1.00 80.69 116 ARG A CA 1
ATOM 921 C C . ARG A 1 116 ? 8.399 2.414 -16.443 1.00 80.69 116 ARG A C 1
ATOM 923 O O . ARG A 1 116 ? 8.177 3.544 -16.845 1.00 80.69 116 ARG A O 1
ATOM 930 N N . ALA A 1 117 ? 9.130 2.169 -15.363 1.00 79.00 117 ALA A N 1
ATOM 931 C CA . ALA A 1 117 ? 9.665 3.238 -14.545 1.00 79.00 117 ALA A CA 1
ATOM 932 C C . ALA A 1 117 ? 10.645 4.136 -15.343 1.00 79.00 117 ALA A C 1
ATOM 934 O O . ALA A 1 117 ? 10.756 5.324 -15.053 1.00 79.00 117 ALA A O 1
ATOM 935 N N . CYS A 1 118 ? 11.342 3.599 -16.349 1.00 80.69 118 CYS A N 1
ATOM 936 C CA . CYS A 1 118 ? 12.209 4.362 -17.252 1.00 80.69 118 CYS A CA 1
ATOM 937 C C . CYS A 1 118 ? 11.467 5.183 -18.320 1.00 80.69 118 CYS A C 1
ATOM 939 O O . CYS A 1 118 ? 12.119 5.982 -18.988 1.00 80.69 118 CYS A O 1
ATOM 941 N N . CYS A 1 119 ? 10.163 4.987 -18.515 1.00 78.31 119 CYS A N 1
ATOM 942 C CA . CYS A 1 119 ? 9.402 5.686 -19.548 1.00 78.31 119 CYS A CA 1
ATOM 943 C C . CYS A 1 119 ? 8.913 7.059 -19.030 1.00 78.31 119 CYS A C 1
ATOM 945 O O . CYS A 1 119 ? 8.458 7.129 -17.890 1.00 78.31 119 CYS A O 1
ATOM 947 N N . PRO A 1 120 ? 9.020 8.145 -19.820 1.00 67.44 120 PRO A N 1
ATOM 948 C CA . PRO A 1 120 ? 8.454 9.456 -19.481 1.00 67.44 120 PRO A CA 1
ATOM 949 C C . PRO A 1 120 ? 6.921 9.432 -19.386 1.00 67.44 120 PRO A C 1
ATOM 951 O O . PRO A 1 120 ? 6.276 8.774 -20.201 1.00 67.44 120 PRO A O 1
ATOM 954 N N . ASP A 1 121 ? 6.352 10.211 -18.457 1.00 54.69 121 ASP A N 1
ATOM 955 C CA . ASP A 1 121 ? 4.899 10.290 -18.219 1.00 54.69 121 ASP A CA 1
ATOM 956 C C . ASP A 1 121 ? 4.108 10.736 -19.470 1.00 54.69 121 ASP A C 1
ATOM 958 O O . ASP A 1 121 ? 2.999 10.270 -19.700 1.00 54.69 121 ASP A O 1
ATOM 962 N N . GLU A 1 122 ? 4.707 11.572 -20.327 1.00 52.00 122 GLU A N 1
ATOM 963 C CA . GLU A 1 122 ? 4.098 12.111 -21.560 1.00 52.00 122 GLU A CA 1
ATOM 964 C C . GLU A 1 122 ? 3.949 11.082 -22.700 1.00 52.00 122 GLU A C 1
ATOM 966 O O . GLU A 1 122 ? 3.284 11.360 -23.692 1.00 52.00 122 GLU A O 1
ATOM 971 N N . LEU A 1 123 ? 4.572 9.901 -22.588 1.00 50.84 123 LEU A N 1
ATOM 972 C CA . LEU A 1 123 ? 4.511 8.833 -23.600 1.00 50.84 123 LEU A CA 1
ATOM 973 C C . LEU A 1 123 ? 3.574 7.679 -23.203 1.00 50.84 123 LEU A C 1
ATOM 975 O O . LEU A 1 123 ? 3.481 6.694 -23.934 1.00 50.84 123 LEU A O 1
ATOM 979 N N . LEU A 1 124 ? 2.900 7.776 -22.052 1.00 50.09 124 LEU A N 1
ATOM 980 C CA . LEU A 1 124 ? 2.016 6.727 -21.531 1.00 50.09 124 LEU A CA 1
ATOM 981 C C . LEU A 1 124 ? 0.581 6.796 -22.082 1.00 50.09 124 LEU A C 1
ATOM 983 O O . LEU A 1 124 ? -0.108 5.782 -22.022 1.00 50.09 124 LEU A O 1
ATOM 987 N N . ASP A 1 125 ? 0.161 7.932 -22.649 1.00 45.62 125 ASP A N 1
ATOM 988 C CA . ASP A 1 125 ? -1.189 8.116 -23.215 1.00 45.62 125 ASP A CA 1
ATOM 989 C C . ASP A 1 125 ? -1.364 7.461 -24.603 1.00 45.62 125 ASP A C 1
ATOM 991 O O . ASP A 1 125 ? -2.478 7.113 -24.975 1.00 45.62 125 ASP A O 1
ATOM 995 N N . ASP A 1 126 ? -0.277 7.242 -25.358 1.00 46.34 126 ASP A N 1
ATOM 996 C CA . ASP A 1 126 ? -0.317 6.650 -26.712 1.00 46.34 126 ASP A CA 1
ATOM 997 C C . ASP A 1 126 ? 0.012 5.140 -26.738 1.00 46.34 126 ASP A C 1
ATOM 999 O O . ASP A 1 126 ? -0.080 4.497 -27.787 1.00 46.34 126 ASP A O 1
ATOM 1003 N N . TRP A 1 127 ? 0.428 4.550 -25.611 1.00 53.31 127 TRP A N 1
ATOM 1004 C CA . TRP A 1 127 ? 0.758 3.119 -25.489 1.00 53.31 127 TRP A CA 1
ATOM 1005 C C . TRP A 1 127 ? -0.344 2.357 -24.750 1.00 53.31 127 TRP A C 1
ATOM 1007 O O . TRP A 1 127 ? -0.085 1.642 -23.776 1.00 53.31 127 TRP A O 1
ATOM 1017 N N . GLU A 1 128 ? -1.582 2.517 -25.217 1.00 39.94 128 GLU A N 1
ATOM 1018 C CA . GLU A 1 128 ? -2.683 1.652 -24.805 1.00 39.94 128 GLU A CA 1
ATOM 1019 C C . GLU A 1 128 ? -2.343 0.185 -25.169 1.00 39.94 128 GLU A C 1
ATOM 1021 O O . GLU A 1 128 ? -2.179 -0.188 -26.329 1.00 39.94 128 GLU A O 1
ATOM 1026 N N . ASP A 1 129 ? -2.200 -0.621 -24.111 1.00 49.56 129 ASP A N 1
ATOM 1027 C CA . ASP A 1 129 ? -2.517 -2.054 -24.007 1.00 49.56 129 ASP A CA 1
ATOM 1028 C C . ASP A 1 129 ? -1.442 -3.160 -24.069 1.00 49.56 129 ASP A C 1
ATOM 1030 O O . ASP A 1 129 ? -1.725 -4.235 -23.536 1.00 49.56 129 ASP A O 1
ATOM 1034 N N . GLU A 1 130 ? -0.197 -2.972 -24.532 1.00 61.34 130 GLU A N 1
ATOM 1035 C CA . GLU A 1 130 ? 0.771 -4.100 -24.563 1.00 61.34 130 GLU A CA 1
ATOM 1036 C C . GLU A 1 130 ? 2.150 -3.780 -23.953 1.00 61.34 130 GLU A C 1
ATOM 1038 O O . GLU A 1 130 ? 2.983 -3.062 -24.503 1.00 61.34 130 GLU A O 1
ATOM 1043 N N . LEU A 1 131 ? 2.416 -4.356 -22.773 1.00 75.19 131 LEU A N 1
ATOM 1044 C CA . LEU A 1 131 ? 3.758 -4.408 -22.186 1.00 75.19 131 LEU A CA 1
ATOM 1045 C C . LEU A 1 131 ? 4.682 -5.271 -23.059 1.00 75.19 131 LEU A C 1
ATOM 1047 O O . LEU A 1 131 ? 4.263 -6.362 -23.436 1.00 75.19 131 LEU A O 1
ATOM 1051 N N . PRO A 1 132 ? 5.957 -4.887 -23.269 1.00 84.19 132 PRO A N 1
ATOM 1052 C CA . PRO A 1 132 ? 6.906 -5.746 -23.971 1.00 84.19 132 PRO A CA 1
ATOM 1053 C C . PRO A 1 132 ? 7.027 -7.105 -23.272 1.00 84.19 132 PRO A C 1
ATOM 1055 O O . PRO A 1 132 ? 7.275 -7.177 -22.063 1.00 84.19 132 PRO A O 1
ATOM 1058 N N . GLU A 1 133 ? 6.861 -8.184 -24.028 1.00 85.69 133 GLU A N 1
ATOM 1059 C CA . GLU A 1 133 ? 6.777 -9.557 -23.517 1.00 85.69 133 GLU A CA 1
ATOM 1060 C C . GLU A 1 133 ? 8.157 -10.200 -23.329 1.00 85.69 133 GLU A C 1
ATOM 1062 O O . GLU A 1 133 ? 8.291 -11.235 -22.671 1.00 85.69 133 GLU A O 1
ATOM 1067 N N . SER A 1 134 ? 9.201 -9.585 -23.892 1.00 90.44 134 SER A N 1
ATOM 1068 C CA . SER A 1 134 ? 10.569 -10.102 -23.861 1.00 90.44 134 SER A CA 1
ATOM 1069 C C . SER A 1 134 ? 11.607 -9.052 -23.466 1.00 90.44 134 SER A C 1
ATOM 1071 O O . SER A 1 134 ? 11.446 -7.846 -23.671 1.00 90.44 134 SER A O 1
ATOM 1073 N N . LEU A 1 135 ? 12.749 -9.518 -22.954 1.00 91.88 135 LEU A N 1
ATOM 1074 C CA . LEU A 1 135 ? 13.925 -8.683 -22.704 1.00 91.88 135 LEU A CA 1
ATOM 1075 C C . LEU A 1 135 ? 14.392 -7.990 -23.994 1.00 91.88 135 LEU A C 1
ATOM 1077 O O . LEU A 1 135 ? 14.870 -6.860 -23.952 1.00 91.88 135 LEU A O 1
ATOM 1081 N N . ALA A 1 136 ? 14.263 -8.656 -25.144 1.00 89.88 136 ALA A N 1
ATOM 1082 C CA . ALA A 1 136 ? 14.652 -8.089 -26.430 1.00 89.88 136 ALA A CA 1
ATOM 1083 C C . ALA A 1 136 ? 13.788 -6.878 -26.816 1.00 89.88 136 ALA A C 1
ATOM 1085 O O . ALA A 1 136 ? 14.336 -5.886 -27.299 1.00 89.88 136 ALA A O 1
ATOM 1086 N N . GLU A 1 137 ? 12.478 -6.945 -26.574 1.00 89.69 137 GLU A N 1
ATOM 1087 C CA . GLU A 1 137 ? 11.549 -5.832 -26.796 1.00 89.69 137 GLU A CA 1
ATOM 1088 C C . GLU A 1 137 ? 11.782 -4.698 -25.803 1.00 89.69 137 GLU A C 1
ATOM 1090 O O . GLU A 1 137 ? 11.906 -3.554 -26.224 1.00 89.69 137 GLU A O 1
ATOM 1095 N N . ILE A 1 138 ? 11.962 -5.008 -24.513 1.00 91.00 138 ILE A N 1
ATOM 1096 C CA . ILE A 1 138 ? 12.297 -4.005 -23.488 1.00 91.00 138 ILE A CA 1
ATOM 1097 C C . ILE A 1 138 ? 13.514 -3.183 -23.920 1.00 91.00 138 ILE A C 1
ATOM 1099 O O . ILE A 1 138 ? 13.468 -1.955 -23.955 1.00 91.00 138 ILE A O 1
ATOM 1103 N N . LEU A 1 139 ? 14.613 -3.857 -24.270 1.00 92.31 139 LEU A N 1
ATOM 1104 C CA . LEU A 1 139 ? 15.847 -3.180 -24.665 1.00 92.31 139 LEU A CA 1
ATOM 1105 C C . LEU A 1 139 ? 15.690 -2.417 -25.987 1.00 92.31 139 LEU A C 1
ATOM 1107 O O . LEU A 1 139 ? 16.282 -1.349 -26.138 1.00 92.31 139 LEU A O 1
ATOM 1111 N N . GLY A 1 140 ? 14.888 -2.940 -26.919 1.00 88.62 140 GLY A N 1
ATOM 1112 C CA . GLY A 1 140 ? 14.557 -2.264 -28.172 1.00 88.62 140 GLY A CA 1
ATOM 1113 C C . GLY A 1 140 ? 13.791 -0.966 -27.942 1.00 88.62 140 GLY A C 1
ATOM 1114 O O . GLY A 1 140 ? 14.193 0.074 -28.461 1.00 88.62 140 GLY A O 1
ATOM 1115 N N . ASN A 1 141 ? 12.766 -1.006 -27.095 1.00 89.31 141 ASN A N 1
ATOM 1116 C CA . ASN A 1 141 ? 11.931 0.150 -26.804 1.00 89.31 141 ASN A CA 1
ATOM 1117 C C . ASN A 1 141 ? 12.709 1.229 -26.038 1.00 89.31 141 ASN A C 1
ATOM 1119 O O . ASN A 1 141 ? 12.627 2.400 -26.393 1.00 89.31 141 ASN A O 1
ATOM 1123 N N . LEU A 1 142 ? 13.528 0.858 -25.041 1.00 89.25 142 LEU A N 1
ATOM 1124 C CA . LEU A 1 142 ? 14.402 1.813 -24.330 1.00 89.25 142 LEU A CA 1
ATOM 1125 C C . LEU A 1 142 ? 15.343 2.567 -25.276 1.00 89.25 142 LEU A C 1
ATOM 1127 O O . LEU A 1 142 ? 15.729 3.704 -25.015 1.00 89.25 142 LEU A O 1
ATOM 1131 N N . ASP A 1 143 ? 15.733 1.904 -26.358 1.00 85.56 143 ASP A N 1
ATOM 1132 C CA . ASP A 1 143 ? 16.636 2.423 -27.369 1.00 85.56 143 ASP A CA 1
ATOM 1133 C C . ASP A 1 143 ? 15.958 3.311 -28.423 1.00 85.56 143 ASP A C 1
ATOM 1135 O O . ASP A 1 143 ? 16.677 3.891 -29.249 1.00 85.56 143 ASP A O 1
ATOM 1139 N N . ASP A 1 144 ? 14.627 3.354 -28.438 1.00 83.88 144 ASP A N 1
ATOM 1140 C CA . ASP A 1 144 ? 13.811 4.175 -29.335 1.00 83.88 144 ASP A CA 1
ATOM 1141 C C . ASP A 1 144 ? 13.212 5.398 -28.611 1.00 83.88 144 ASP A C 1
ATOM 1143 O O . ASP A 1 144 ? 12.819 6.359 -29.272 1.00 83.88 144 ASP A O 1
ATOM 1147 N N . ILE A 1 145 ? 13.226 5.417 -27.269 1.00 83.56 145 ILE A N 1
ATOM 1148 C CA . ILE A 1 145 ? 12.866 6.595 -26.466 1.00 83.56 145 ILE A CA 1
ATOM 1149 C C . ILE A 1 145 ? 13.909 7.712 -26.690 1.00 83.56 145 ILE A C 1
ATOM 1151 O O . ILE A 1 145 ? 15.105 7.481 -26.469 1.00 83.56 145 ILE A O 1
ATOM 1155 N N . PRO A 1 146 ? 13.491 8.930 -27.097 1.00 75.19 146 PRO A N 1
ATOM 1156 C CA . PRO A 1 146 ? 14.386 10.077 -27.224 1.00 75.19 146 PRO A CA 1
ATOM 1157 C C . PRO A 1 146 ? 15.017 10.439 -25.872 1.00 75.19 146 PRO A C 1
ATOM 1159 O O . PRO A 1 146 ? 14.315 10.552 -24.872 1.00 75.19 146 PRO A O 1
ATOM 1162 N N . GLN A 1 147 ? 16.335 10.648 -25.836 1.00 67.31 147 GLN A N 1
ATOM 1163 C CA . GLN A 1 147 ? 17.061 11.083 -24.633 1.00 67.31 147 GLN A CA 1
ATOM 1164 C C . GLN A 1 147 ? 17.755 12.416 -24.908 1.00 67.31 147 GLN A C 1
ATOM 1166 O O . GLN A 1 147 ? 18.264 12.630 -26.012 1.00 67.31 147 GLN A O 1
ATOM 1171 N N . GLN A 1 148 ? 17.783 13.307 -23.914 1.00 64.19 148 GLN A N 1
ATOM 1172 C CA . GLN A 1 148 ? 18.601 14.515 -23.987 1.00 64.19 148 GLN A CA 1
ATOM 1173 C C . GLN A 1 148 ? 20.083 14.139 -23.839 1.00 64.19 148 GLN A C 1
ATOM 1175 O O . GLN A 1 148 ? 20.426 13.158 -23.184 1.00 64.19 148 GLN A O 1
ATOM 1180 N N . ASN A 1 149 ? 20.973 14.904 -24.476 1.00 54.91 149 ASN A N 1
ATOM 1181 C CA . ASN A 1 149 ? 22.374 14.509 -24.675 1.00 54.91 149 ASN A CA 1
ATOM 1182 C C . ASN A 1 149 ? 23.214 14.389 -23.384 1.00 54.91 149 ASN A C 1
ATOM 1184 O O . ASN A 1 149 ? 24.287 13.792 -23.443 1.00 54.91 149 ASN A O 1
ATOM 1188 N N . ASP A 1 150 ? 22.732 14.912 -22.251 1.00 58.22 150 ASP A N 1
ATOM 1189 C CA . ASP A 1 150 ? 23.439 14.903 -20.960 1.00 58.22 150 ASP A CA 1
ATOM 1190 C C . ASP A 1 150 ? 22.851 13.910 -19.934 1.00 58.22 150 ASP A C 1
ATOM 1192 O O . ASP A 1 150 ? 23.403 13.751 -18.841 1.00 58.22 150 ASP A O 1
ATOM 1196 N N . ASP A 1 151 ? 21.769 13.202 -20.274 1.00 69.81 151 ASP A N 1
ATOM 1197 C CA . ASP A 1 151 ? 21.108 12.271 -19.358 1.00 69.81 151 ASP A CA 1
ATOM 1198 C C . ASP A 1 151 ? 21.800 10.898 -19.302 1.00 69.81 151 ASP A C 1
ATOM 1200 O O . ASP A 1 151 ? 22.429 10.419 -20.250 1.00 69.81 151 ASP A O 1
ATOM 1204 N N . GLU A 1 152 ? 21.672 10.219 -18.159 1.00 84.56 152 GLU A N 1
ATOM 1205 C CA . GLU A 1 152 ? 22.118 8.832 -18.017 1.00 84.56 152 GLU A CA 1
ATOM 1206 C C . GLU A 1 152 ? 21.344 7.921 -18.978 1.00 84.56 152 GLU A C 1
ATOM 1208 O O . GLU A 1 152 ? 20.112 7.983 -19.045 1.00 84.56 152 GLU A O 1
ATOM 1213 N N . LYS A 1 153 ? 22.053 7.015 -19.660 1.00 88.06 153 LYS A N 1
ATOM 1214 C CA . LYS A 1 153 ? 21.468 6.134 -20.682 1.00 88.06 153 LYS A CA 1
ATOM 1215 C C . LYS A 1 153 ? 20.295 5.346 -20.094 1.00 88.06 153 LYS A C 1
ATOM 1217 O O . LYS A 1 153 ? 20.465 4.662 -19.083 1.00 88.06 153 LYS A O 1
ATOM 1222 N N . LEU A 1 154 ? 19.129 5.329 -20.747 1.00 89.81 154 LEU A N 1
ATOM 1223 C CA . LEU A 1 154 ? 17.955 4.613 -20.208 1.00 89.81 154 LEU A CA 1
ATOM 1224 C C . LEU A 1 154 ? 18.204 3.119 -19.963 1.00 89.81 154 LEU A C 1
ATOM 1226 O O . LEU A 1 154 ? 17.687 2.570 -18.996 1.00 89.81 154 LEU A O 1
ATOM 1230 N N . ILE A 1 155 ? 19.050 2.462 -20.763 1.00 92.00 155 ILE A N 1
ATOM 1231 C CA . ILE A 1 155 ? 19.462 1.071 -20.511 1.00 92.00 155 ILE A CA 1
ATOM 1232 C C . ILE A 1 155 ? 20.213 0.913 -19.178 1.00 92.00 155 ILE A C 1
ATOM 1234 O O . ILE A 1 155 ? 20.072 -0.103 -18.503 1.00 92.00 155 ILE A O 1
ATOM 1238 N N . VAL A 1 156 ? 20.980 1.922 -18.761 1.00 92.12 156 VAL A N 1
ATOM 1239 C CA . VAL A 1 156 ? 21.673 1.952 -17.467 1.00 92.12 156 VAL A CA 1
ATOM 1240 C C . VAL A 1 156 ? 20.682 2.235 -16.340 1.00 92.12 156 VAL A C 1
ATOM 1242 O O . VAL A 1 156 ? 20.699 1.539 -15.321 1.00 92.12 156 VAL A O 1
ATOM 1245 N N . GLN A 1 157 ? 19.769 3.191 -16.539 1.00 89.81 157 GLN A N 1
ATOM 1246 C CA . GLN A 1 157 ? 18.697 3.473 -15.580 1.00 89.81 157 GLN A CA 1
ATOM 1247 C C . GLN A 1 157 ? 17.811 2.246 -15.344 1.00 89.81 157 GLN A C 1
ATOM 1249 O O . GLN A 1 157 ? 17.472 1.940 -14.202 1.00 89.81 157 GLN A O 1
ATOM 1254 N N . PHE A 1 158 ? 17.494 1.507 -16.405 1.00 93.06 158 PHE A N 1
ATOM 1255 C CA . PHE A 1 158 ? 16.733 0.267 -16.352 1.00 93.06 158 PHE A CA 1
ATOM 1256 C C . PHE A 1 158 ? 17.403 -0.756 -15.432 1.00 93.06 158 PHE A C 1
ATOM 1258 O O . PHE A 1 158 ? 16.755 -1.297 -14.539 1.00 93.06 158 PHE A O 1
ATOM 1265 N N . VAL A 1 159 ? 18.716 -0.969 -15.571 1.00 93.75 159 VAL A N 1
ATOM 1266 C CA . VAL A 1 159 ? 19.456 -1.899 -14.700 1.00 93.75 159 VAL A CA 1
ATOM 1267 C C . VAL A 1 159 ? 19.501 -1.399 -13.257 1.00 93.75 159 VAL A C 1
ATOM 1269 O O . VAL A 1 159 ? 19.338 -2.194 -12.329 1.00 93.75 159 VAL A O 1
ATOM 1272 N N . ALA A 1 160 ? 19.675 -0.092 -13.045 1.00 89.00 160 ALA A N 1
ATOM 1273 C CA . ALA A 1 160 ? 19.651 0.495 -11.708 1.00 89.00 160 ALA A CA 1
ATOM 1274 C C . ALA A 1 160 ? 18.286 0.306 -11.026 1.00 89.00 160 ALA A C 1
ATOM 1276 O O . ALA A 1 160 ? 18.232 -0.034 -9.846 1.00 89.00 160 ALA A O 1
ATOM 1277 N N . ARG A 1 161 ? 17.184 0.468 -11.767 1.00 86.44 161 ARG A N 1
ATOM 1278 C CA . ARG A 1 161 ? 15.818 0.247 -11.269 1.00 86.44 161 ARG A CA 1
ATOM 1279 C C . ARG A 1 161 ? 15.538 -1.231 -11.031 1.00 86.44 161 ARG A C 1
ATOM 1281 O O . ARG A 1 161 ? 15.050 -1.568 -9.960 1.00 86.44 161 ARG A O 1
ATOM 1288 N N . LEU A 1 162 ? 15.954 -2.110 -11.943 1.00 88.19 162 LEU A N 1
ATOM 1289 C CA . LEU A 1 162 ? 15.834 -3.560 -11.782 1.00 88.19 162 LEU A CA 1
ATOM 1290 C C . LEU A 1 162 ? 16.559 -4.063 -10.525 1.00 88.19 162 LEU A C 1
ATOM 1292 O O . LEU A 1 162 ? 16.065 -4.958 -9.850 1.00 88.19 162 LEU A O 1
ATOM 1296 N N . LEU A 1 163 ? 17.702 -3.467 -10.174 1.00 85.12 163 LEU A N 1
ATOM 1297 C CA . LEU A 1 163 ? 18.422 -3.764 -8.930 1.00 85.12 163 LEU A CA 1
ATOM 1298 C C . LEU A 1 163 ? 17.742 -3.225 -7.662 1.00 85.12 163 LEU A C 1
ATOM 1300 O O . LEU A 1 163 ? 18.075 -3.688 -6.572 1.00 85.12 163 LEU A O 1
ATOM 1304 N N . LYS A 1 164 ? 16.845 -2.241 -7.786 1.00 80.12 164 LYS A N 1
ATOM 1305 C CA . LYS A 1 164 ? 16.071 -1.678 -6.668 1.00 80.12 164 LYS A CA 1
ATOM 1306 C C . LYS A 1 164 ? 14.758 -2.422 -6.442 1.00 80.12 164 LYS A C 1
ATOM 1308 O O . LYS A 1 164 ? 14.363 -2.589 -5.296 1.00 80.12 164 LYS A O 1
ATOM 1313 N N . THR A 1 165 ? 14.087 -2.829 -7.517 1.00 65.88 165 THR A N 1
ATOM 1314 C CA . THR A 1 165 ? 12.730 -3.398 -7.474 1.00 65.88 165 THR A CA 1
ATOM 1315 C C . THR A 1 165 ? 12.698 -4.911 -7.660 1.00 65.88 165 THR A C 1
ATOM 1317 O O . THR A 1 165 ? 11.748 -5.565 -7.241 1.00 65.88 165 THR A O 1
ATOM 1320 N N . GLY A 1 166 ? 13.720 -5.492 -8.289 1.00 62.16 166 GLY A N 1
ATOM 1321 C CA . GLY A 1 166 ? 13.798 -6.925 -8.520 1.00 62.16 166 GLY A CA 1
ATOM 1322 C C . GLY A 1 166 ? 14.465 -7.657 -7.361 1.00 62.16 166 GLY A C 1
ATOM 1323 O O . GLY A 1 166 ? 15.589 -7.330 -6.984 1.00 62.16 166 GLY A O 1
ATOM 1324 N N . ASP A 1 167 ? 13.834 -8.733 -6.886 1.00 72.44 167 ASP A N 1
ATOM 1325 C CA . ASP A 1 167 ? 14.442 -9.758 -6.016 1.00 72.44 167 ASP A CA 1
ATOM 1326 C C . ASP A 1 167 ? 15.490 -10.598 -6.788 1.00 72.44 167 ASP A C 1
ATOM 1328 O O . ASP A 1 167 ? 15.461 -11.831 -6.847 1.00 72.44 167 ASP A O 1
ATOM 1332 N N . ILE A 1 168 ? 16.421 -9.919 -7.462 1.00 78.62 168 ILE A N 1
ATOM 1333 C CA . ILE A 1 168 ? 17.452 -10.541 -8.286 1.00 78.62 168 ILE A CA 1
ATOM 1334 C C . ILE A 1 168 ? 18.398 -11.329 -7.369 1.00 78.62 168 ILE A C 1
ATOM 1336 O O . ILE A 1 168 ? 18.926 -10.769 -6.402 1.00 78.62 168 ILE A O 1
ATOM 1340 N N . PRO A 1 169 ? 18.697 -12.609 -7.673 1.00 82.81 169 PRO A N 1
ATOM 1341 C CA . PRO A 1 169 ? 19.621 -13.402 -6.876 1.00 82.81 169 PRO A CA 1
ATOM 1342 C C . PRO A 1 169 ? 20.949 -12.672 -6.684 1.00 82.81 169 PRO A C 1
ATOM 1344 O O . PRO A 1 169 ? 21.525 -12.172 -7.651 1.00 82.81 169 PRO A O 1
ATOM 1347 N N . LYS A 1 170 ? 21.470 -12.661 -5.451 1.00 78.25 170 LYS A N 1
ATOM 1348 C CA . LYS A 1 170 ? 22.670 -11.895 -5.063 1.00 78.25 170 LYS A CA 1
ATOM 1349 C C . LYS A 1 170 ? 23.842 -12.045 -6.045 1.00 78.25 170 LYS A C 1
ATOM 1351 O O . LYS A 1 170 ? 24.463 -11.058 -6.418 1.00 78.25 170 LYS A O 1
ATOM 1356 N N . SER A 1 171 ? 24.083 -13.261 -6.542 1.00 83.44 171 SER A N 1
ATOM 1357 C CA . SER A 1 171 ? 25.142 -13.554 -7.520 1.00 83.44 171 SER A CA 1
ATOM 1358 C C . SER A 1 171 ? 24.973 -12.852 -8.876 1.00 83.44 171 SER A C 1
ATOM 1360 O O . SER A 1 171 ? 25.968 -12.545 -9.530 1.00 83.44 171 SER A O 1
ATOM 1362 N N . HIS A 1 172 ? 23.738 -12.602 -9.313 1.00 84.69 172 HIS A N 1
ATOM 1363 C CA . HIS A 1 172 ? 23.433 -11.819 -10.512 1.00 84.69 172 HIS A CA 1
ATOM 1364 C C . HIS A 1 172 ? 23.371 -10.326 -10.186 1.00 84.69 172 HIS A C 1
ATOM 1366 O O . HIS A 1 172 ? 23.882 -9.522 -10.960 1.00 84.69 172 HIS A O 1
ATOM 1372 N N . GLY A 1 173 ? 22.841 -9.963 -9.014 1.00 87.25 173 GLY A N 1
ATOM 1373 C CA . GLY A 1 173 ? 22.815 -8.583 -8.534 1.00 87.25 173 GLY A CA 1
ATOM 1374 C C . GLY A 1 173 ? 24.212 -7.960 -8.462 1.00 87.25 173 GLY A C 1
ATOM 1375 O O . GLY A 1 173 ? 24.417 -6.849 -8.941 1.00 87.25 173 GLY A O 1
ATOM 1376 N N . ASP A 1 174 ? 25.206 -8.693 -7.958 1.00 87.19 174 ASP A N 1
ATOM 1377 C CA . ASP A 1 174 ? 26.592 -8.210 -7.890 1.00 87.19 174 ASP A CA 1
ATOM 1378 C C . ASP A 1 174 ? 27.214 -8.023 -9.287 1.00 87.19 174 ASP A C 1
ATOM 1380 O O . ASP A 1 174 ? 27.916 -7.038 -9.526 1.00 87.19 174 ASP A O 1
ATOM 1384 N N . LYS A 1 175 ? 26.895 -8.906 -10.245 1.00 92.38 175 LYS A N 1
ATOM 1385 C CA . LYS A 1 175 ? 27.325 -8.760 -11.648 1.00 92.38 175 LYS A CA 1
ATOM 1386 C C . LYS A 1 175 ? 26.676 -7.555 -12.327 1.00 92.38 175 LYS A C 1
ATOM 1388 O O . LYS A 1 175 ? 27.348 -6.863 -13.080 1.00 92.38 175 LYS A O 1
ATOM 1393 N N . LEU A 1 176 ? 25.402 -7.279 -12.048 1.00 93.06 176 LEU A N 1
ATOM 1394 C CA . LEU A 1 176 ? 24.699 -6.107 -12.577 1.00 93.06 176 LEU A CA 1
ATOM 1395 C C . LEU A 1 176 ? 25.209 -4.803 -11.950 1.00 93.06 176 LEU A C 1
ATOM 1397 O O . LEU A 1 176 ? 25.374 -3.814 -12.655 1.00 93.06 176 LEU A O 1
ATOM 1401 N N . LYS A 1 177 ? 25.547 -4.795 -10.654 1.00 91.81 177 LYS A N 1
ATOM 1402 C CA . LYS A 1 177 ? 26.212 -3.645 -10.013 1.00 91.81 177 LYS A CA 1
ATOM 1403 C C . LYS A 1 177 ? 27.573 -3.369 -10.640 1.00 91.81 177 LYS A C 1
ATOM 1405 O O . LYS A 1 177 ? 27.910 -2.214 -10.884 1.00 91.81 177 LYS A O 1
ATOM 1410 N N . GLN A 1 178 ? 28.350 -4.420 -10.902 1.00 92.69 178 GLN A N 1
ATOM 1411 C CA . GLN A 1 178 ? 29.614 -4.295 -11.623 1.00 92.69 178 GLN A CA 1
ATOM 1412 C C . GLN A 1 178 ? 29.387 -3.763 -13.043 1.00 92.69 178 GLN A C 1
ATOM 1414 O O . GLN A 1 178 ? 30.086 -2.852 -13.471 1.00 92.69 178 GLN A O 1
ATOM 1419 N N . TRP A 1 179 ? 28.358 -4.257 -13.731 1.00 95.50 179 TRP A N 1
ATOM 1420 C CA . TRP A 1 179 ? 27.980 -3.772 -15.054 1.00 95.50 179 TRP A CA 1
ATOM 1421 C C . TRP A 1 179 ? 27.611 -2.276 -15.047 1.00 95.50 179 TRP A C 1
ATOM 1423 O O . TRP A 1 179 ? 28.068 -1.547 -15.921 1.00 95.50 179 TRP A O 1
ATOM 1433 N N . ILE A 1 180 ? 26.880 -1.776 -14.039 1.00 93.19 180 ILE A N 1
ATOM 1434 C CA . ILE A 1 180 ? 26.597 -0.332 -13.889 1.00 93.19 180 ILE A CA 1
ATOM 1435 C C . ILE A 1 180 ? 27.894 0.469 -13.740 1.00 93.19 180 ILE A C 1
ATOM 1437 O O . ILE A 1 180 ? 28.057 1.486 -14.405 1.00 93.19 180 ILE A O 1
ATOM 1441 N N . LYS A 1 181 ? 28.846 0.003 -12.921 1.00 91.44 181 LYS A N 1
ATOM 1442 C CA . LYS A 1 181 ? 30.141 0.688 -12.738 1.00 91.44 181 LYS A CA 1
ATOM 1443 C C . LYS A 1 181 ? 30.937 0.842 -14.032 1.00 91.44 181 LYS A C 1
ATOM 1445 O O . LYS A 1 181 ? 31.726 1.771 -14.138 1.00 91.44 181 LYS A O 1
ATOM 1450 N N . GLU A 1 182 ? 30.752 -0.068 -14.981 1.00 91.31 182 GLU A N 1
ATOM 1451 C CA . GLU A 1 182 ? 31.477 -0.081 -16.252 1.00 91.31 182 GLU A CA 1
ATOM 1452 C C . GLU A 1 182 ? 30.787 0.719 -17.366 1.00 91.31 182 GLU A C 1
ATOM 1454 O O . GLU A 1 182 ? 31.439 1.027 -18.364 1.00 91.31 182 GLU A O 1
ATOM 1459 N N . ASN A 1 183 ? 29.490 1.024 -17.232 1.00 90.31 183 ASN A N 1
ATOM 1460 C CA . ASN A 1 183 ? 28.677 1.557 -18.334 1.00 90.31 183 ASN A CA 1
ATOM 1461 C C . ASN A 1 183 ? 27.898 2.843 -18.006 1.00 90.31 183 ASN A C 1
ATOM 1463 O O . ASN A 1 183 ? 27.404 3.472 -18.942 1.00 90.31 183 ASN A O 1
ATOM 1467 N N . ALA A 1 184 ? 27.779 3.223 -16.730 1.00 89.06 184 ALA A N 1
ATOM 1468 C CA . ALA A 1 184 ? 27.114 4.452 -16.300 1.00 89.06 184 ALA A CA 1
ATOM 1469 C C . ALA A 1 184 ? 28.031 5.676 -16.390 1.00 89.06 184 ALA A C 1
ATOM 1471 O O . ALA A 1 184 ? 29.242 5.564 -16.178 1.00 89.06 184 ALA A O 1
ATOM 1472 N N . ASN A 1 185 ? 27.436 6.848 -16.612 1.00 85.00 185 ASN A N 1
ATOM 1473 C CA . ASN A 1 185 ? 28.144 8.126 -16.560 1.00 85.00 185 ASN A CA 1
ATOM 1474 C C . ASN A 1 185 ? 28.524 8.472 -15.109 1.00 85.00 185 ASN A C 1
ATOM 1476 O O . ASN A 1 185 ? 29.668 8.836 -14.845 1.00 85.00 185 ASN A O 1
ATOM 1480 N N . ASN A 1 186 ? 27.593 8.273 -14.161 1.00 83.00 186 ASN A N 1
ATOM 1481 C CA . ASN A 1 186 ? 27.810 8.485 -12.722 1.00 83.00 186 ASN A CA 1
ATOM 1482 C C . ASN A 1 186 ? 27.368 7.261 -11.893 1.00 83.00 186 ASN A C 1
ATOM 1484 O O . ASN A 1 186 ? 26.294 7.258 -11.282 1.00 83.00 186 ASN A O 1
ATOM 1488 N N . PRO A 1 187 ? 28.201 6.201 -11.806 1.00 81.69 187 PRO A N 1
ATOM 1489 C CA . PRO A 1 187 ? 27.843 4.977 -11.088 1.00 81.69 187 PRO A CA 1
ATOM 1490 C C . PRO A 1 187 ? 27.505 5.200 -9.612 1.00 81.69 187 PRO A C 1
ATOM 1492 O O . PRO A 1 187 ? 26.671 4.491 -9.052 1.00 81.69 187 PRO A O 1
ATOM 1495 N N . SER A 1 188 ? 28.165 6.168 -8.971 1.00 76.38 188 SER A N 1
ATOM 1496 C CA . SER A 1 188 ? 27.965 6.474 -7.557 1.00 76.38 188 SER A CA 1
ATOM 1497 C C . SER A 1 188 ? 26.537 6.924 -7.277 1.00 76.38 188 SER A C 1
ATOM 1499 O O . SER A 1 188 ? 25.965 6.431 -6.320 1.00 76.38 188 SER A O 1
ATOM 1501 N N . ASP A 1 189 ? 25.921 7.756 -8.114 1.00 78.31 189 ASP A N 1
ATOM 1502 C CA . ASP A 1 189 ? 24.560 8.274 -7.889 1.00 78.31 189 ASP A CA 1
ATOM 1503 C C . ASP A 1 189 ? 23.491 7.191 -8.077 1.00 78.31 189 ASP A C 1
ATOM 1505 O O . ASP A 1 189 ? 22.490 7.136 -7.361 1.00 78.31 189 ASP A O 1
ATOM 1509 N N . LEU A 1 190 ? 23.747 6.253 -8.989 1.00 76.75 190 LEU A N 1
ATOM 1510 C CA . LEU A 1 190 ? 22.863 5.116 -9.246 1.00 76.75 190 LEU A CA 1
ATOM 1511 C C . LEU A 1 190 ? 22.978 4.025 -8.171 1.00 76.75 190 LEU A C 1
ATOM 1513 O O . LEU A 1 190 ? 22.007 3.313 -7.904 1.00 76.75 190 LEU A O 1
ATOM 1517 N N . LEU A 1 191 ? 24.155 3.891 -7.547 1.00 75.38 191 LEU A N 1
ATOM 1518 C CA . LEU A 1 191 ? 24.461 2.862 -6.547 1.00 75.38 191 LEU A CA 1
ATOM 1519 C C . LEU A 1 191 ? 24.415 3.374 -5.089 1.00 75.38 191 LEU A C 1
ATOM 1521 O O . LEU A 1 191 ? 24.367 2.555 -4.165 1.00 75.38 191 LEU A O 1
ATOM 1525 N N . SER A 1 192 ? 24.396 4.691 -4.848 1.00 54.00 192 SER A N 1
ATOM 1526 C CA . SER A 1 192 ? 24.552 5.332 -3.522 1.00 54.00 192 SER A CA 1
ATOM 1527 C C . SER A 1 192 ? 23.369 5.185 -2.564 1.00 54.00 192 SER A C 1
ATOM 1529 O O . SER A 1 192 ? 23.439 5.649 -1.431 1.00 54.00 192 SER A O 1
ATOM 1531 N N . GLN A 1 193 ? 22.338 4.416 -2.911 1.00 46.88 193 GLN A N 1
ATOM 1532 C CA . GLN A 1 193 ? 21.326 3.980 -1.938 1.00 46.88 193 GLN A CA 1
ATOM 1533 C C . GLN A 1 193 ? 21.677 2.657 -1.230 1.00 46.88 193 GLN A C 1
ATOM 1535 O O . GLN A 1 193 ? 20.862 2.132 -0.476 1.00 46.88 193 GLN A O 1
ATOM 1540 N N . SER A 1 194 ? 22.891 2.118 -1.422 1.00 41.53 194 SER A N 1
ATOM 1541 C CA . SER A 1 194 ? 23.289 0.807 -0.872 1.00 41.53 194 SER A CA 1
ATOM 1542 C C . SER A 1 194 ? 24.363 0.815 0.234 1.00 41.53 194 SER A C 1
ATOM 1544 O O . SER A 1 194 ? 24.702 -0.259 0.735 1.00 41.53 194 SER A O 1
ATOM 1546 N N . SER A 1 195 ? 24.844 1.983 0.689 1.00 33.75 195 SER A N 1
ATOM 1547 C CA . SER A 1 195 ? 25.998 2.056 1.618 1.00 33.75 195 SER A CA 1
ATOM 1548 C C . SER A 1 195 ? 25.776 2.793 2.948 1.00 33.75 195 SER A C 1
ATOM 1550 O O . SER A 1 195 ? 26.685 2.804 3.772 1.00 33.75 195 SER A O 1
ATOM 1552 N N . SER A 1 196 ? 24.595 3.361 3.217 1.00 28.58 196 SER A N 1
ATOM 1553 C CA . SER A 1 196 ? 24.303 4.032 4.508 1.00 28.58 196 SER A CA 1
ATOM 1554 C C . SER A 1 196 ? 23.147 3.406 5.293 1.00 28.58 196 SER A C 1
ATOM 1556 O O . SER A 1 196 ? 22.854 3.835 6.401 1.00 28.58 196 SER A O 1
ATOM 1558 N N . ASN A 1 197 ? 22.544 2.338 4.767 1.00 31.72 197 ASN A N 1
ATOM 1559 C CA . ASN A 1 197 ? 21.406 1.643 5.379 1.00 31.72 197 ASN A CA 1
ATOM 1560 C C . ASN A 1 197 ? 21.731 0.198 5.811 1.00 31.72 197 ASN A C 1
ATOM 1562 O O . ASN A 1 197 ? 20.855 -0.560 6.226 1.00 31.72 197 ASN A O 1
ATOM 1566 N N . SER A 1 198 ? 23.009 -0.185 5.759 1.00 33.19 198 SER A N 1
ATOM 1567 C CA . SER A 1 198 ? 23.460 -1.581 5.841 1.00 33.19 198 SER A CA 1
ATOM 1568 C C . SER A 1 198 ? 23.738 -2.095 7.259 1.00 33.19 198 SER A C 1
ATOM 1570 O O . SER A 1 198 ? 24.224 -3.214 7.397 1.00 33.19 198 SER A O 1
ATOM 1572 N N . GLN A 1 199 ? 23.429 -1.333 8.316 1.00 33.03 199 GLN A N 1
ATOM 1573 C CA . GLN A 1 199 ? 23.561 -1.819 9.702 1.00 33.03 199 GLN A CA 1
ATOM 1574 C C . GLN A 1 199 ? 22.306 -1.683 10.578 1.00 33.03 199 GLN A C 1
ATOM 1576 O O . GLN A 1 199 ? 22.288 -2.268 11.653 1.00 33.03 199 GLN A O 1
ATOM 1581 N N . ASN A 1 200 ? 21.221 -1.051 10.108 1.00 30.56 200 ASN A N 1
ATOM 1582 C CA . ASN A 1 200 ? 19.975 -0.938 10.891 1.00 30.56 200 ASN A CA 1
ATOM 1583 C C . ASN A 1 200 ? 18.741 -1.623 10.267 1.00 30.56 200 ASN A C 1
ATOM 1585 O O . ASN A 1 200 ? 17.692 -1.673 10.903 1.00 30.56 200 ASN A O 1
ATOM 1589 N N . HIS A 1 201 ? 18.847 -2.220 9.072 1.00 33.03 201 HIS A N 1
ATOM 1590 C CA . HIS A 1 201 ? 17.718 -2.894 8.402 1.00 33.03 201 HIS A CA 1
ATOM 1591 C C . HIS A 1 201 ? 17.774 -4.428 8.387 1.00 33.03 201 HIS A C 1
ATOM 1593 O O . HIS A 1 201 ? 17.016 -5.059 7.658 1.00 33.03 201 HIS A O 1
ATOM 1599 N N . GLN A 1 202 ? 18.590 -5.063 9.233 1.00 32.44 202 GLN A N 1
ATOM 1600 C CA . GLN A 1 202 ? 18.517 -6.520 9.424 1.00 32.44 202 GLN A CA 1
ATOM 1601 C C . GLN A 1 202 ? 17.433 -6.983 10.415 1.00 32.44 202 GLN A C 1
ATOM 1603 O O . GLN A 1 202 ? 17.423 -8.154 10.779 1.00 32.44 202 GLN A O 1
ATOM 1608 N N . GLN A 1 203 ? 16.475 -6.130 10.809 1.00 32.75 203 GLN A N 1
ATOM 1609 C CA . GLN A 1 203 ? 15.392 -6.557 11.712 1.00 32.75 203 GLN A CA 1
ATOM 1610 C C . GLN A 1 203 ? 13.967 -6.034 11.429 1.00 32.75 203 GLN A C 1
ATOM 1612 O O . GLN A 1 203 ? 13.105 -6.237 12.278 1.00 32.75 203 GLN A O 1
ATOM 1617 N N . GLN A 1 204 ? 13.652 -5.430 10.267 1.00 31.16 204 GLN A N 1
ATOM 1618 C CA . GLN A 1 204 ? 12.274 -4.937 10.007 1.00 31.16 204 GLN A CA 1
ATOM 1619 C C . GLN A 1 204 ? 11.690 -5.132 8.591 1.00 31.16 204 GLN A C 1
ATOM 1621 O O . GLN A 1 204 ? 10.692 -4.501 8.276 1.00 31.16 204 GLN A O 1
ATOM 1626 N N . ASN A 1 205 ? 12.206 -6.043 7.761 1.00 35.31 205 ASN A N 1
ATOM 1627 C CA . ASN A 1 205 ? 11.451 -6.541 6.594 1.00 35.31 205 ASN A CA 1
ATOM 1628 C C . ASN A 1 205 ? 11.103 -8.020 6.787 1.00 35.31 205 ASN A C 1
ATOM 1630 O O . ASN A 1 205 ? 11.605 -8.909 6.104 1.00 35.31 205 ASN A O 1
ATOM 1634 N N . LEU A 1 206 ? 10.262 -8.279 7.787 1.00 41.31 206 LEU A N 1
ATOM 1635 C CA . LEU A 1 206 ? 9.600 -9.564 7.960 1.00 41.31 206 LEU A CA 1
ATOM 1636 C C . LEU A 1 206 ? 8.127 -9.377 7.591 1.00 41.31 206 LEU A C 1
ATOM 1638 O O . LEU A 1 206 ? 7.337 -8.896 8.397 1.00 41.31 206 LEU A O 1
ATOM 1642 N N . HIS A 1 207 ? 7.810 -9.822 6.373 1.00 53.56 207 HIS A N 1
ATOM 1643 C CA . HIS A 1 207 ? 6.478 -10.040 5.803 1.00 53.56 207 HIS A CA 1
ATOM 1644 C C . HIS A 1 207 ? 5.782 -8.816 5.197 1.00 53.56 207 HIS A C 1
ATOM 1646 O O . HIS A 1 207 ? 5.654 -7.769 5.826 1.00 53.56 207 HIS A O 1
ATOM 1652 N N . ALA A 1 208 ? 5.281 -9.000 3.970 1.00 66.81 208 ALA A N 1
ATOM 1653 C CA . ALA A 1 208 ? 4.359 -8.068 3.335 1.00 66.81 208 ALA A CA 1
ATOM 1654 C C . ALA A 1 208 ? 3.187 -7.783 4.287 1.00 66.81 208 ALA A C 1
ATOM 1656 O O . ALA A 1 208 ? 2.711 -8.706 4.961 1.00 66.81 208 ALA A O 1
ATOM 1657 N N . GLN A 1 209 ? 2.729 -6.532 4.342 1.00 81.69 209 GLN A N 1
ATOM 1658 C CA . GLN A 1 209 ? 1.626 -6.124 5.213 1.00 81.69 209 GLN A CA 1
ATOM 1659 C C . GLN A 1 209 ? 0.357 -5.920 4.382 1.00 81.69 209 GLN A C 1
ATOM 1661 O O . GLN A 1 209 ? 0.167 -4.833 3.829 1.00 81.69 209 GLN A O 1
ATOM 1666 N N . PRO A 1 210 ? -0.504 -6.948 4.264 1.00 90.25 210 PRO A N 1
ATOM 1667 C CA . PRO A 1 210 ? -1.721 -6.828 3.488 1.00 90.25 210 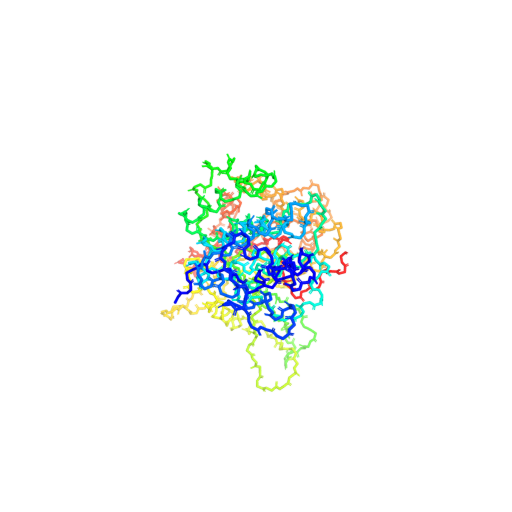PRO A CA 1
ATOM 1668 C C . PRO A 1 210 ? -2.784 -5.992 4.208 1.00 90.25 210 PRO A C 1
ATOM 1670 O O . PRO A 1 210 ? -2.888 -6.005 5.438 1.00 90.25 210 PRO A O 1
ATOM 1673 N N . TYR A 1 211 ? -3.623 -5.317 3.429 1.00 92.88 211 TYR A N 1
ATOM 1674 C CA . TYR A 1 211 ? -4.778 -4.563 3.903 1.00 92.88 211 TYR A CA 1
ATOM 1675 C C . TYR A 1 211 ? -6.034 -4.945 3.123 1.00 92.88 211 TYR A C 1
ATOM 1677 O O . TYR A 1 211 ? -6.003 -5.111 1.906 1.00 92.88 211 TYR A O 1
ATOM 1685 N N . LEU A 1 212 ? -7.154 -5.045 3.833 1.00 94.00 212 LEU A N 1
ATOM 1686 C CA . LEU A 1 212 ? -8.493 -5.105 3.260 1.00 94.00 212 LEU A CA 1
ATOM 1687 C C . LEU A 1 212 ? -9.219 -3.807 3.618 1.00 94.00 212 LEU A C 1
ATOM 1689 O O . LEU A 1 212 ? -9.577 -3.594 4.777 1.00 94.00 212 LEU A O 1
ATOM 1693 N N . LEU A 1 213 ? -9.421 -2.940 2.633 1.00 94.56 213 LEU A N 1
ATOM 1694 C CA . LEU A 1 213 ? -10.184 -1.707 2.778 1.00 94.56 213 LEU A CA 1
ATOM 1695 C C . LEU A 1 213 ? -11.640 -2.007 2.451 1.00 94.56 213 LEU A C 1
ATOM 1697 O O . LEU A 1 213 ? -11.927 -2.551 1.391 1.00 94.56 213 LEU A O 1
ATOM 1701 N N . VAL A 1 214 ? -12.552 -1.618 3.336 1.00 94.62 214 VAL A N 1
ATOM 1702 C CA . VAL A 1 214 ? -13.999 -1.731 3.133 1.00 94.62 214 VAL A CA 1
ATOM 1703 C C . VAL A 1 214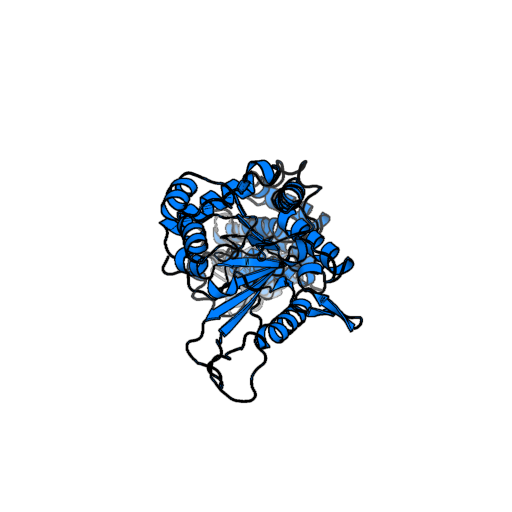 ? -14.613 -0.361 3.370 1.00 94.62 214 VAL A C 1
ATOM 1705 O O . VAL A 1 214 ? -14.643 0.134 4.497 1.00 94.62 214 VAL A O 1
ATOM 1708 N N . LYS A 1 215 ? -15.089 0.270 2.302 1.00 93.94 215 LYS A N 1
ATOM 1709 C CA . LYS A 1 215 ? -15.806 1.541 2.347 1.00 93.94 215 LYS A CA 1
ATOM 1710 C C . LYS A 1 215 ? -17.303 1.275 2.383 1.00 93.94 215 LYS A C 1
ATOM 1712 O O . LYS A 1 215 ? -17.805 0.465 1.610 1.00 93.94 215 LYS A O 1
ATOM 1717 N N . VAL A 1 216 ? -17.991 1.963 3.288 1.00 92.56 216 VAL A N 1
ATOM 1718 C CA . VAL A 1 216 ? -19.442 1.891 3.453 1.00 92.56 216 VAL A CA 1
ATOM 1719 C C . VAL A 1 216 ? -20.003 3.294 3.258 1.00 92.56 216 VAL A C 1
ATOM 1721 O O . VAL A 1 216 ? -19.730 4.185 4.060 1.00 92.56 216 VAL A O 1
ATOM 1724 N N . ASP A 1 217 ? -20.789 3.501 2.209 1.00 90.06 217 ASP A N 1
ATOM 1725 C CA . ASP A 1 217 ? -21.466 4.765 1.925 1.00 90.06 217 ASP A CA 1
ATOM 1726 C C . ASP A 1 217 ? -22.963 4.644 2.257 1.00 90.06 217 ASP A C 1
ATOM 1728 O O . ASP A 1 217 ? -23.587 3.635 1.925 1.00 90.06 217 ASP A O 1
ATOM 1732 N N . PRO A 1 218 ? -23.585 5.644 2.907 1.00 88.56 218 PRO A N 1
ATOM 1733 C CA . PRO A 1 218 ? -25.025 5.627 3.147 1.00 88.56 218 PRO A CA 1
ATOM 1734 C C . PRO A 1 218 ? -25.796 5.757 1.826 1.00 88.56 218 PRO A C 1
ATOM 1736 O O . PRO A 1 218 ? -25.560 6.689 1.056 1.00 88.56 218 PRO A O 1
ATOM 1739 N N . SER A 1 219 ? -26.761 4.867 1.590 1.00 83.50 219 SER A N 1
ATOM 1740 C CA . SER A 1 219 ? -27.669 4.952 0.447 1.00 83.50 219 SER A CA 1
ATOM 1741 C C . SER A 1 219 ? -28.939 5.732 0.799 1.00 83.50 219 SER A C 1
ATOM 1743 O O . SER A 1 219 ? -29.419 5.734 1.935 1.00 83.50 219 SER A O 1
ATOM 1745 N N . LYS A 1 220 ? -29.492 6.428 -0.202 1.00 75.88 220 LYS A N 1
ATOM 1746 C CA . LYS A 1 220 ? -30.820 7.062 -0.123 1.00 75.88 220 LYS A CA 1
ATOM 1747 C C . LYS A 1 220 ? -31.949 6.091 -0.500 1.00 75.88 220 LYS A C 1
ATOM 1749 O O . LYS A 1 220 ? -33.115 6.422 -0.295 1.00 75.88 220 LYS A O 1
ATOM 1754 N N . GLN A 1 221 ? -31.621 4.926 -1.064 1.00 66.00 221 GLN A N 1
ATOM 1755 C CA . GLN A 1 221 ? -32.582 3.899 -1.465 1.00 66.00 221 GLN A CA 1
ATOM 1756 C C . GLN A 1 221 ? -32.941 3.044 -0.249 1.00 66.00 221 GLN A C 1
ATOM 1758 O O . GLN A 1 221 ? -32.150 2.222 0.191 1.00 66.00 221 GLN A O 1
ATOM 1763 N N . TYR A 1 222 ? -34.122 3.223 0.333 1.00 57.28 222 TYR A N 1
ATOM 1764 C CA . TYR A 1 222 ? -34.542 2.409 1.476 1.00 57.28 222 TYR A CA 1
ATOM 1765 C C . TYR A 1 222 ? -34.846 0.966 1.044 1.00 57.28 222 TYR A C 1
ATOM 1767 O O . TYR A 1 222 ? -35.605 0.755 0.099 1.00 57.28 222 TYR A O 1
ATOM 1775 N N . HIS A 1 223 ? -34.331 -0.032 1.775 1.00 53.38 223 HIS A N 1
ATOM 1776 C CA . HIS A 1 223 ? -34.822 -1.412 1.649 1.00 53.38 223 HIS A CA 1
ATOM 1777 C C . HIS A 1 223 ? -36.308 -1.492 2.038 1.00 53.38 223 HIS A C 1
ATOM 1779 O O . HIS A 1 223 ? -36.836 -0.599 2.711 1.00 53.38 223 HIS A O 1
ATOM 1785 N N . GLN A 1 224 ? -36.964 -2.599 1.669 1.00 52.66 224 GLN A N 1
ATOM 1786 C CA . GLN A 1 224 ? -38.412 -2.872 1.757 1.00 52.66 224 GLN A CA 1
ATOM 1787 C C . GLN A 1 224 ? -39.075 -2.731 3.155 1.00 52.66 224 GLN A C 1
ATOM 1789 O O . GLN A 1 224 ? -40.234 -3.092 3.324 1.00 52.66 224 GLN A O 1
ATOM 1794 N N . GLN A 1 225 ? -38.403 -2.176 4.169 1.00 57.22 225 GLN A N 1
ATOM 1795 C CA . GLN A 1 225 ? -38.919 -1.971 5.529 1.00 57.22 225 GLN A CA 1
ATOM 1796 C C . GLN A 1 225 ? -38.451 -0.651 6.195 1.00 57.22 225 GLN A C 1
ATOM 1798 O O . GLN A 1 225 ? -38.450 -0.555 7.419 1.00 57.22 225 GLN A O 1
ATOM 1803 N N . ARG A 1 226 ? -38.046 0.382 5.426 1.00 65.44 226 ARG A N 1
ATOM 1804 C CA . ARG A 1 226 ? -37.462 1.658 5.936 1.00 65.44 226 ARG A CA 1
ATOM 1805 C C . ARG A 1 226 ? -36.153 1.500 6.730 1.00 65.44 226 ARG A C 1
ATOM 1807 O O . ARG A 1 226 ? -35.765 2.409 7.464 1.00 65.44 226 ARG A O 1
ATOM 1814 N N . GLN A 1 227 ? -35.462 0.373 6.585 1.00 70.62 227 GLN A N 1
ATOM 1815 C CA . GLN A 1 227 ? -34.159 0.167 7.215 1.00 70.62 227 GLN A CA 1
ATOM 1816 C C . GLN A 1 227 ? -33.060 0.949 6.474 1.00 70.62 227 GLN A C 1
ATOM 1818 O O . GLN A 1 227 ? -33.147 1.079 5.246 1.00 70.62 227 GLN A O 1
ATOM 1823 N N . PRO A 1 228 ? -32.039 1.469 7.188 1.00 80.56 228 PRO A N 1
ATOM 1824 C CA . PRO A 1 228 ? -30.863 2.065 6.569 1.00 80.56 228 PRO A CA 1
ATOM 1825 C C . PRO A 1 228 ? -30.163 1.063 5.660 1.00 80.56 228 PRO A C 1
ATOM 1827 O O . PRO A 1 228 ? -30.105 -0.134 5.949 1.00 80.56 228 PRO A O 1
ATOM 1830 N N . SER A 1 229 ? -29.611 1.579 4.581 1.00 86.31 229 SER A N 1
ATOM 1831 C CA . SER A 1 229 ? -29.072 0.795 3.490 1.00 86.31 229 SER A CA 1
ATOM 1832 C C . SER A 1 229 ? -27.773 1.443 3.011 1.00 86.31 229 SER A C 1
ATOM 1834 O O . SER A 1 229 ? -27.568 2.651 3.193 1.00 86.31 229 SER A O 1
ATOM 1836 N N . TYR A 1 230 ? -26.861 0.643 2.469 1.00 88.31 230 TYR A N 1
ATOM 1837 C CA . TYR A 1 230 ? -25.489 1.074 2.228 1.00 88.31 230 TYR A CA 1
ATOM 1838 C C . TYR A 1 230 ? -24.956 0.568 0.895 1.00 88.31 230 TYR A C 1
ATOM 1840 O O . TYR A 1 230 ? -25.193 -0.579 0.526 1.00 88.31 230 TYR A O 1
ATOM 1848 N N . PHE A 1 231 ? -24.175 1.408 0.221 1.00 88.62 231 PHE A N 1
ATOM 1849 C CA . PHE A 1 231 ? -23.273 0.959 -0.833 1.00 88.62 231 PHE A CA 1
ATOM 1850 C C . PHE A 1 231 ? -21.966 0.510 -0.194 1.00 88.62 231 PHE A C 1
ATOM 1852 O O . PHE A 1 231 ? -21.464 1.155 0.733 1.00 88.62 231 PHE A O 1
ATOM 1859 N N . VAL A 1 232 ? -21.421 -0.603 -0.672 1.00 89.81 232 VAL A N 1
ATOM 1860 C CA . VAL A 1 232 ? -20.190 -1.175 -0.130 1.00 89.81 232 VAL A CA 1
ATOM 1861 C C . VAL A 1 232 ? -19.196 -1.369 -1.256 1.00 89.81 232 VAL A C 1
ATOM 1863 O O . VAL A 1 232 ? -19.508 -1.970 -2.279 1.00 89.81 232 VAL A O 1
ATOM 1866 N N . SER A 1 233 ? -17.982 -0.878 -1.052 1.00 90.19 233 SER A N 1
ATOM 1867 C CA . SER A 1 233 ? -16.864 -1.088 -1.968 1.00 90.19 233 SER A CA 1
ATOM 1868 C C . SER A 1 233 ? -15.680 -1.619 -1.184 1.00 90.19 233 SER A C 1
ATOM 1870 O O . SER A 1 233 ? -15.421 -1.165 -0.066 1.00 90.19 233 SER A O 1
ATOM 1872 N N . ALA A 1 234 ? -14.960 -2.581 -1.750 1.00 92.25 234 ALA A N 1
ATOM 1873 C CA . ALA A 1 234 ? -13.830 -3.190 -1.074 1.00 92.25 234 ALA A CA 1
ATOM 1874 C C . ALA A 1 234 ? -12.617 -3.312 -1.989 1.00 92.25 234 ALA A C 1
ATOM 1876 O O . ALA A 1 234 ? -12.732 -3.568 -3.186 1.00 92.25 234 ALA A O 1
ATOM 1877 N N . TRP A 1 235 ? -11.441 -3.144 -1.392 1.00 91.94 235 TRP A N 1
ATOM 1878 C CA . TRP A 1 235 ? -10.168 -3.282 -2.078 1.00 91.94 235 TRP A CA 1
ATOM 1879 C C . TRP A 1 235 ? -9.173 -4.055 -1.223 1.00 91.94 235 TRP A C 1
ATOM 1881 O O . TRP A 1 235 ? -9.087 -3.860 -0.010 1.00 91.94 235 TRP A O 1
ATOM 1891 N N . PHE A 1 236 ? -8.388 -4.908 -1.865 1.00 91.31 236 PHE A N 1
ATOM 1892 C CA . PHE A 1 236 ? -7.310 -5.655 -1.247 1.00 91.31 236 PHE A CA 1
ATOM 1893 C C . PHE A 1 236 ? -5.956 -5.142 -1.724 1.00 91.31 236 PHE A C 1
ATOM 1895 O O . PHE A 1 236 ? -5.669 -5.132 -2.918 1.00 91.31 236 PHE A O 1
ATOM 1902 N N . ILE A 1 237 ? -5.110 -4.762 -0.776 1.00 89.88 237 ILE A N 1
ATOM 1903 C CA . ILE A 1 237 ? -3.728 -4.354 -1.010 1.00 89.88 237 ILE A CA 1
ATOM 1904 C C . ILE A 1 237 ? -2.848 -5.479 -0.460 1.00 89.88 237 ILE A C 1
ATOM 1906 O O . ILE A 1 237 ? -2.806 -5.649 0.758 1.00 89.88 237 ILE A O 1
ATOM 1910 N N . PRO A 1 238 ? -2.168 -6.279 -1.301 1.00 85.69 238 PRO A N 1
ATOM 1911 C CA . PRO A 1 238 ? -1.358 -7.405 -0.836 1.00 85.69 238 PRO A CA 1
ATOM 1912 C C . PRO A 1 238 ? -0.135 -6.973 -0.019 1.00 85.69 238 PRO A C 1
ATOM 1914 O O . PRO A 1 238 ? 0.270 -7.682 0.901 1.00 85.69 238 PRO A O 1
ATOM 1917 N N . ASP A 1 239 ? 0.440 -5.814 -0.341 1.00 85.00 239 ASP A N 1
ATOM 1918 C CA . ASP A 1 239 ? 1.566 -5.230 0.382 1.00 85.00 239 ASP A CA 1
ATOM 1919 C C . ASP A 1 239 ? 1.496 -3.706 0.345 1.00 85.00 239 ASP A C 1
ATOM 1921 O O . ASP A 1 239 ? 1.642 -3.095 -0.715 1.00 85.00 239 ASP A O 1
ATOM 1925 N N . ILE A 1 240 ? 1.311 -3.090 1.512 1.00 79.75 240 ILE A N 1
ATOM 1926 C CA . ILE A 1 240 ? 1.308 -1.631 1.640 1.00 79.75 240 ILE A CA 1
ATOM 1927 C C . ILE A 1 240 ? 2.622 -0.989 1.179 1.00 79.75 240 ILE A C 1
ATOM 1929 O O . ILE A 1 240 ? 2.614 0.152 0.736 1.00 79.75 240 ILE A O 1
ATOM 1933 N N . SER A 1 241 ? 3.744 -1.712 1.246 1.00 78.31 241 SER A N 1
ATOM 1934 C CA . SER A 1 241 ? 5.069 -1.190 0.881 1.00 78.31 241 SER A CA 1
ATOM 1935 C C . SER A 1 241 ? 5.195 -0.907 -0.616 1.00 78.31 241 SER A C 1
ATOM 1937 O O . SER A 1 241 ? 5.988 -0.058 -1.016 1.00 78.31 241 SER A O 1
ATOM 1939 N N . ASN A 1 242 ? 4.407 -1.617 -1.427 1.00 75.12 242 ASN A N 1
ATOM 1940 C CA . ASN A 1 242 ? 4.360 -1.452 -2.878 1.00 75.12 242 ASN A CA 1
ATOM 1941 C C . ASN A 1 242 ? 3.177 -0.580 -3.315 1.00 75.12 242 ASN A C 1
ATOM 1943 O O . ASN A 1 242 ? 3.084 -0.208 -4.481 1.00 75.12 242 ASN A O 1
ATOM 1947 N N . TYR A 1 243 ? 2.283 -0.231 -2.388 1.00 78.31 243 TYR A N 1
ATOM 1948 C CA . TYR A 1 243 ? 1.106 0.563 -2.682 1.00 78.31 243 TYR A CA 1
ATOM 1949 C C . TYR A 1 243 ? 1.392 2.059 -2.564 1.00 78.31 243 TYR A C 1
ATOM 1951 O O . TYR A 1 243 ? 1.686 2.573 -1.487 1.00 78.31 243 TYR A O 1
ATOM 1959 N N . ASP A 1 244 ? 1.226 2.769 -3.674 1.00 75.38 244 ASP A N 1
ATOM 1960 C CA . ASP A 1 244 ? 1.178 4.227 -3.705 1.00 75.38 244 ASP A CA 1
ATOM 1961 C C . ASP A 1 244 ? -0.003 4.625 -4.583 1.00 75.38 244 ASP A C 1
ATOM 1963 O O . ASP A 1 244 ? 0.008 4.368 -5.783 1.00 75.38 244 ASP A O 1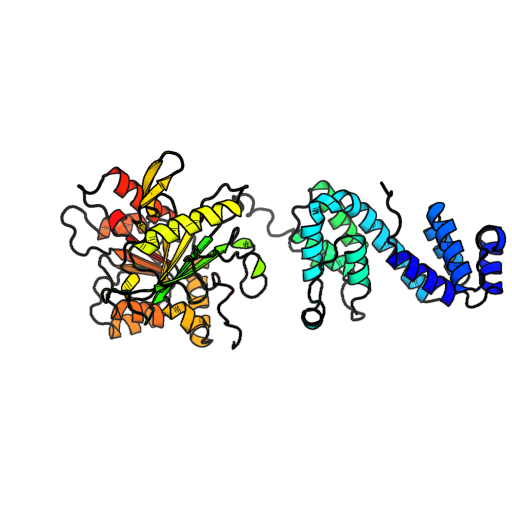
ATOM 1967 N N . TYR A 1 245 ? -1.026 5.257 -4.010 1.00 69.88 245 TYR A N 1
ATOM 1968 C CA . TYR A 1 245 ? -2.180 5.708 -4.788 1.00 69.88 245 TYR A CA 1
ATOM 1969 C C . TYR A 1 245 ? -1.774 6.604 -5.978 1.00 69.88 245 TYR A C 1
ATOM 1971 O O . TYR A 1 245 ? -2.338 6.470 -7.061 1.00 69.88 245 TYR A O 1
ATOM 1979 N N . PHE A 1 246 ? -0.781 7.484 -5.804 1.00 63.72 246 PHE A N 1
ATOM 1980 C CA . PHE A 1 246 ? -0.390 8.469 -6.819 1.00 63.72 246 PHE A CA 1
ATOM 1981 C C . PHE A 1 246 ? 0.539 7.899 -7.891 1.00 63.72 246 PHE A C 1
ATOM 1983 O O . PHE A 1 246 ? 0.626 8.469 -8.973 1.00 63.72 246 PHE A O 1
ATOM 1990 N N . ARG A 1 247 ? 1.259 6.809 -7.598 1.00 59.41 247 ARG A N 1
ATOM 1991 C CA . ARG A 1 247 ? 2.325 6.285 -8.476 1.00 59.41 247 ARG A CA 1
ATOM 1992 C C . ARG A 1 247 ? 2.150 4.825 -8.882 1.00 59.41 247 ARG A C 1
ATOM 1994 O O . ARG A 1 247 ? 2.709 4.406 -9.887 1.00 59.41 247 ARG A O 1
ATOM 2001 N N . ASN A 1 248 ? 1.419 4.041 -8.095 1.00 59.38 248 ASN A N 1
ATOM 2002 C CA . ASN A 1 248 ? 1.279 2.597 -8.255 1.00 59.38 248 ASN A CA 1
ATOM 2003 C C . ASN A 1 248 ? -0.058 2.069 -7.689 1.00 59.38 248 ASN A C 1
ATOM 2005 O O . ASN A 1 248 ? -0.102 1.265 -6.755 1.00 59.38 248 ASN A O 1
ATOM 2009 N N . HIS A 1 249 ? -1.178 2.518 -8.260 1.00 62.56 249 HIS A N 1
ATOM 2010 C CA . HIS A 1 249 ? -2.516 2.078 -7.847 1.00 62.56 249 HIS A CA 1
ATOM 2011 C C . HIS A 1 249 ? -2.863 0.640 -8.305 1.00 62.56 249 HIS A C 1
ATOM 2013 O O . HIS A 1 249 ? -3.826 0.058 -7.807 1.00 62.56 249 HIS A O 1
ATOM 2019 N N . GLN A 1 250 ? -2.085 0.047 -9.226 1.00 62.81 250 GLN A N 1
ATOM 2020 C CA . GLN A 1 250 ? -2.338 -1.280 -9.827 1.00 62.81 250 GLN A CA 1
ATOM 2021 C C . GLN A 1 250 ? -2.075 -2.464 -8.871 1.00 62.81 250 GLN A C 1
ATOM 2023 O O . GLN A 1 250 ? -2.596 -3.573 -9.077 1.00 62.81 250 GLN A O 1
ATOM 2028 N N . ASP A 1 251 ? -1.328 -2.224 -7.790 1.00 72.25 251 ASP A N 1
ATOM 2029 C CA . ASP A 1 251 ? -1.092 -3.191 -6.708 1.00 72.25 251 ASP A CA 1
ATOM 2030 C C . ASP A 1 251 ? -2.260 -3.278 -5.709 1.00 72.25 251 ASP A C 1
ATOM 2032 O O . ASP A 1 251 ? -2.201 -4.007 -4.721 1.00 72.25 251 ASP A O 1
ATOM 2036 N N . CYS A 1 252 ? -3.367 -2.596 -5.999 1.00 81.50 252 CYS A N 1
ATOM 2037 C CA . CYS A 1 252 ? -4.630 -2.703 -5.288 1.00 81.50 252 CYS A CA 1
ATOM 2038 C C . CYS A 1 252 ? -5.651 -3.476 -6.138 1.00 81.50 252 CYS A C 1
ATOM 2040 O O . CYS A 1 252 ? -5.814 -3.213 -7.329 1.00 81.50 252 CYS A O 1
ATOM 2042 N N . LYS A 1 253 ? -6.334 -4.459 -5.548 1.00 86.19 253 LYS A N 1
ATOM 2043 C CA . LYS A 1 253 ? -7.338 -5.296 -6.222 1.00 86.19 253 LYS A CA 1
ATOM 2044 C C . LYS A 1 253 ? -8.728 -4.919 -5.742 1.00 86.19 253 LYS A C 1
ATOM 2046 O O . LYS A 1 253 ? -9.015 -5.046 -4.557 1.00 86.19 253 LYS A O 1
ATOM 2051 N N . PHE A 1 254 ? -9.584 -4.461 -6.648 1.00 87.50 254 PHE A N 1
ATOM 2052 C CA . PHE A 1 254 ? -11.002 -4.292 -6.345 1.00 87.50 254 PHE A CA 1
ATOM 2053 C C . PHE A 1 254 ? -11.637 -5.660 -6.079 1.00 87.50 254 PHE A C 1
ATOM 2055 O O . PHE A 1 254 ? -11.335 -6.622 -6.784 1.00 87.50 254 PHE A O 1
ATOM 2062 N N . LEU A 1 255 ? -12.468 -5.751 -5.042 1.00 86.69 255 LEU A N 1
ATOM 2063 C CA . LEU A 1 255 ? -13.199 -6.964 -4.695 1.00 86.69 255 LEU A CA 1
ATOM 2064 C C . LEU A 1 255 ? -14.669 -6.763 -5.040 1.00 86.69 255 LEU A C 1
ATOM 2066 O O . LEU A 1 255 ? -15.317 -5.851 -4.525 1.00 86.69 255 LEU A O 1
ATOM 2070 N N . GLU A 1 256 ? -15.185 -7.633 -5.896 1.00 83.38 256 GLU A N 1
ATOM 2071 C CA . GLU A 1 256 ? -16.561 -7.551 -6.371 1.00 83.38 256 GLU A CA 1
ATOM 2072 C C . GLU A 1 256 ? -17.538 -7.925 -5.255 1.00 83.38 256 GLU A C 1
ATOM 2074 O O . GLU A 1 256 ? -17.214 -8.718 -4.365 1.00 83.38 256 GLU A O 1
ATOM 2079 N N . THR A 1 257 ? -18.742 -7.362 -5.282 1.00 83.31 257 THR A N 1
ATOM 2080 C CA . THR A 1 257 ? -19.860 -7.851 -4.471 1.00 83.31 257 THR A CA 1
ATOM 2081 C C . THR A 1 257 ? -20.483 -9.081 -5.140 1.00 83.31 257 THR A C 1
ATOM 2083 O O . THR A 1 257 ? -20.327 -9.269 -6.346 1.00 83.31 257 THR A O 1
ATOM 2086 N N . PRO A 1 258 ? -21.157 -9.975 -4.392 1.00 77.75 258 PRO A N 1
ATOM 2087 C CA . PRO A 1 258 ? -21.901 -11.065 -5.011 1.00 77.75 258 PRO A CA 1
ATOM 2088 C C . PRO A 1 258 ? -23.001 -10.471 -5.897 1.00 77.75 258 PRO A C 1
ATOM 2090 O O . PRO A 1 258 ? -23.850 -9.757 -5.371 1.00 77.75 258 PRO A O 1
ATOM 2093 N N . LEU A 1 259 ? -22.978 -10.767 -7.202 1.00 58.50 259 LEU A N 1
ATOM 2094 C CA . LEU A 1 259 ? -24.024 -10.348 -8.139 1.00 58.50 259 LEU A CA 1
ATOM 2095 C C . LEU A 1 259 ? -25.389 -10.814 -7.618 1.00 58.50 259 LEU A C 1
ATOM 2097 O O . LEU A 1 259 ? -25.582 -12.008 -7.370 1.00 58.50 259 LEU A O 1
ATOM 2101 N N . ALA A 1 260 ? -26.335 -9.889 -7.462 1.00 54.03 260 ALA A N 1
ATOM 2102 C CA . ALA A 1 260 ? -27.740 -10.264 -7.429 1.00 54.03 260 ALA A CA 1
ATOM 2103 C C . ALA A 1 260 ? -28.112 -10.847 -8.804 1.00 54.03 260 ALA A C 1
ATOM 2105 O O . ALA A 1 260 ? -27.679 -10.336 -9.836 1.00 54.03 260 ALA A O 1
ATOM 2106 N N . ASP A 1 261 ? -28.880 -11.936 -8.834 1.00 44.12 261 ASP A N 1
ATOM 2107 C CA . ASP A 1 261 ? -29.380 -12.526 -10.079 1.00 44.12 261 ASP A CA 1
ATOM 2108 C C . ASP A 1 261 ? -30.249 -11.498 -10.842 1.00 44.12 261 ASP A C 1
ATOM 2110 O O . ASP A 1 261 ? -31.446 -11.377 -10.579 1.00 44.12 261 ASP A O 1
ATOM 2114 N N . GLY A 1 262 ? -29.664 -10.739 -11.776 1.00 42.41 262 GLY A N 1
ATOM 2115 C CA . GLY A 1 262 ? -30.387 -9.819 -12.666 1.00 42.41 262 GLY A CA 1
ATOM 2116 C C . GLY A 1 262 ? -29.687 -8.477 -12.903 1.00 42.41 262 GLY A C 1
ATOM 2117 O O . GLY A 1 262 ? -29.100 -7.891 -12.003 1.00 42.41 262 GLY A O 1
ATOM 2118 N N . GLU A 1 263 ? -29.746 -8.002 -14.145 1.00 38.41 263 GLU A N 1
ATOM 2119 C CA . GLU A 1 263 ? -29.017 -6.844 -14.670 1.00 38.41 263 GLU A CA 1
ATOM 2120 C C . GLU A 1 263 ? -29.310 -5.503 -13.955 1.00 38.41 263 GLU A C 1
ATOM 2122 O O . GLU A 1 263 ? -30.457 -5.107 -13.768 1.00 38.41 263 GLU A O 1
ATOM 2127 N N . SER A 1 264 ? -28.218 -4.788 -13.657 1.00 44.03 264 SER A N 1
ATOM 2128 C CA . SER A 1 264 ? -28.076 -3.344 -13.402 1.00 44.03 264 SER A CA 1
ATOM 2129 C C . SER A 1 264 ? -28.925 -2.685 -12.303 1.00 44.03 264 SER A C 1
ATOM 2131 O O . SER A 1 264 ? -30.017 -2.193 -12.558 1.00 44.03 264 SER A O 1
ATOM 2133 N N . GLU A 1 265 ? -28.326 -2.518 -11.123 1.00 45.44 265 GLU A N 1
ATOM 2134 C CA . GLU A 1 265 ? -28.242 -1.277 -10.330 1.00 45.44 265 GLU A CA 1
ATOM 2135 C C . GLU A 1 265 ? -27.201 -1.532 -9.218 1.00 45.44 265 GLU A C 1
ATOM 2137 O O . GLU A 1 265 ? -26.974 -2.680 -8.854 1.00 45.44 265 GLU A O 1
ATOM 2142 N N . GLN A 1 266 ? -26.487 -0.511 -8.726 1.00 57.22 266 GLN A N 1
ATOM 2143 C CA . GLN A 1 266 ? -25.491 -0.696 -7.655 1.00 57.22 266 GLN A CA 1
ATOM 2144 C C . GLN A 1 266 ? -26.119 -1.442 -6.467 1.00 57.22 266 GLN A C 1
ATOM 2146 O O . GLN A 1 266 ? -27.074 -0.936 -5.877 1.00 57.22 266 GLN A O 1
ATOM 2151 N N . ASP A 1 267 ? -25.585 -2.616 -6.117 1.00 72.56 267 ASP A N 1
ATOM 2152 C CA . ASP A 1 267 ? -26.136 -3.430 -5.034 1.00 72.56 267 ASP A CA 1
ATOM 2153 C C . ASP A 1 267 ? -26.169 -2.630 -3.724 1.00 72.56 267 ASP A C 1
ATOM 2155 O O . ASP A 1 267 ? -25.165 -2.060 -3.277 1.00 72.56 267 ASP A O 1
ATOM 2159 N N . VAL A 1 268 ? -27.344 -2.591 -3.100 1.00 84.06 268 VAL A N 1
ATOM 2160 C CA . VAL A 1 268 ? -27.547 -1.960 -1.798 1.00 84.06 268 VAL A CA 1
ATOM 2161 C C . VAL A 1 268 ? -27.641 -3.039 -0.731 1.00 84.06 268 VAL A C 1
ATOM 2163 O O . VAL A 1 268 ? -28.352 -4.030 -0.895 1.00 84.06 268 VAL A O 1
ATOM 2166 N N . PHE A 1 269 ? -26.953 -2.820 0.387 1.00 86.31 269 PHE A N 1
ATOM 2167 C CA . PHE A 1 269 ? -26.830 -3.787 1.470 1.00 86.31 269 PHE A CA 1
ATOM 2168 C C . PHE A 1 269 ? -27.410 -3.261 2.778 1.00 86.31 269 PHE A C 1
ATOM 2170 O O . PHE A 1 269 ? -27.209 -2.101 3.155 1.00 86.31 269 PHE A O 1
ATOM 2177 N N . SER A 1 270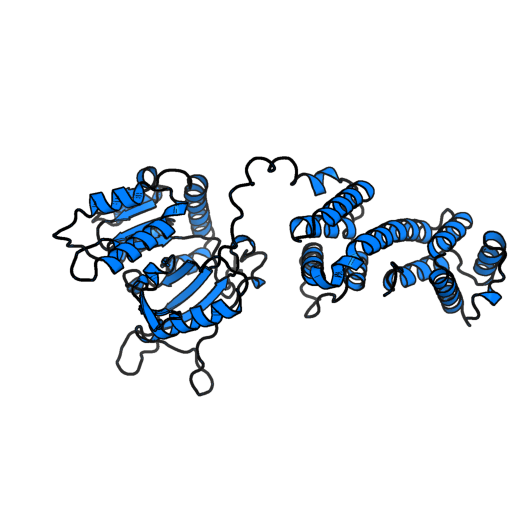 ? -28.086 -4.139 3.519 1.00 88.00 270 SER A N 1
ATOM 2178 C CA . SER A 1 270 ? -28.459 -3.866 4.905 1.00 88.00 270 SER A CA 1
ATOM 2179 C C . SER A 1 270 ? -27.252 -4.017 5.837 1.00 88.00 270 SER A C 1
ATOM 2181 O O . SER A 1 270 ? -26.209 -4.565 5.474 1.00 88.00 270 SER A O 1
ATOM 2183 N N . LEU A 1 271 ? -27.403 -3.577 7.087 1.00 84.94 271 LEU A N 1
ATOM 2184 C CA . LEU A 1 271 ? -26.383 -3.782 8.118 1.00 84.94 271 LEU A CA 1
ATOM 2185 C C . LEU A 1 271 ? -26.110 -5.275 8.389 1.00 84.94 271 LEU A C 1
ATOM 2187 O O . LEU A 1 271 ? -24.982 -5.648 8.704 1.00 84.94 271 LEU A O 1
ATOM 2191 N N . GLU A 1 272 ? -27.126 -6.129 8.244 1.00 84.94 272 GLU A N 1
ATOM 2192 C CA . GLU A 1 272 ? -26.999 -7.581 8.406 1.00 84.94 272 GLU A CA 1
ATOM 2193 C C . GLU A 1 272 ? -26.206 -8.209 7.249 1.00 84.94 272 GLU A C 1
ATOM 2195 O O . GLU A 1 272 ? -25.389 -9.109 7.464 1.00 84.94 272 GLU A O 1
ATOM 2200 N N . ASP A 1 273 ? -26.371 -7.691 6.028 1.00 86.75 273 ASP A N 1
ATOM 2201 C CA . ASP A 1 273 ? -25.655 -8.184 4.847 1.00 86.75 273 ASP A CA 1
ATOM 2202 C C . ASP A 1 273 ? -24.157 -7.871 4.889 1.00 86.75 273 ASP A C 1
ATOM 2204 O O . ASP A 1 273 ? -23.358 -8.644 4.353 1.00 86.75 273 ASP A O 1
ATOM 2208 N N . LEU A 1 274 ? -23.747 -6.816 5.609 1.00 83.50 274 LEU A N 1
ATOM 2209 C CA . LEU A 1 274 ? -22.329 -6.489 5.802 1.00 83.50 274 LEU A CA 1
ATOM 2210 C C . LEU A 1 274 ? -21.538 -7.668 6.382 1.00 83.50 274 LEU A C 1
ATOM 2212 O O . LEU A 1 274 ? -20.383 -7.870 6.010 1.00 83.50 274 LEU A O 1
ATOM 2216 N N . GLN A 1 275 ? -22.151 -8.491 7.240 1.00 83.00 275 GLN A N 1
ATOM 2217 C CA . GLN A 1 275 ? -21.488 -9.675 7.798 1.00 83.00 275 GLN A CA 1
ATOM 2218 C C . GLN A 1 275 ? -21.130 -10.694 6.709 1.00 83.00 275 GLN A C 1
ATOM 2220 O O . GLN A 1 275 ? -20.012 -11.216 6.668 1.00 83.00 275 GLN A O 1
ATOM 2225 N N . LYS A 1 276 ? -22.073 -10.954 5.795 1.00 86.50 276 LYS A N 1
ATOM 2226 C CA . LYS A 1 276 ? -21.879 -11.875 4.668 1.00 86.50 276 LYS A CA 1
ATOM 2227 C C . LYS A 1 276 ? -20.846 -11.315 3.692 1.00 86.50 276 LYS A C 1
ATOM 2229 O O . LYS A 1 276 ? -19.969 -12.058 3.253 1.00 86.50 276 LYS A O 1
ATOM 2234 N N . LEU A 1 277 ? -20.905 -10.011 3.419 1.00 89.75 277 LEU A N 1
ATOM 2235 C CA . LEU A 1 277 ? -19.965 -9.322 2.536 1.00 89.75 277 LEU A CA 1
ATOM 2236 C C . LEU A 1 277 ? -18.532 -9.355 3.056 1.00 89.75 277 LEU A C 1
ATOM 2238 O O . LEU A 1 277 ? -17.625 -9.702 2.309 1.00 89.75 277 LEU A O 1
ATOM 2242 N N . ILE A 1 278 ? -18.302 -9.067 4.338 1.00 89.44 278 ILE A N 1
ATOM 2243 C CA . ILE A 1 278 ? -16.946 -9.097 4.906 1.00 89.44 278 ILE A CA 1
ATOM 2244 C C . ILE A 1 278 ? -16.340 -10.496 4.775 1.00 89.44 278 ILE A C 1
ATOM 2246 O O . ILE A 1 278 ? -15.183 -10.637 4.377 1.00 89.44 278 ILE A O 1
ATOM 2250 N N . LYS A 1 279 ? -17.127 -11.545 5.044 1.00 86.06 279 LYS A N 1
ATOM 2251 C CA . LYS A 1 279 ? -16.693 -12.930 4.821 1.00 86.06 279 LYS A CA 1
ATOM 2252 C C . LYS A 1 279 ? -16.365 -13.187 3.347 1.00 86.06 279 LYS A C 1
ATOM 2254 O O . LYS A 1 279 ? -15.360 -13.832 3.049 1.00 86.06 279 LYS A O 1
ATOM 2259 N N . PHE A 1 280 ? -17.199 -12.693 2.436 1.00 89.25 280 PHE A N 1
ATOM 2260 C CA . PHE A 1 280 ? -16.989 -12.820 0.997 1.00 89.25 280 PHE A CA 1
ATOM 2261 C C . PHE A 1 280 ? -15.688 -12.139 0.545 1.00 89.25 280 PHE A C 1
ATOM 2263 O O . PHE A 1 280 ? -14.866 -12.776 -0.113 1.00 89.25 280 PHE A O 1
ATOM 2270 N N . PHE A 1 281 ? -15.438 -10.907 0.989 1.00 92.00 281 PHE A N 1
ATOM 2271 C CA . PHE A 1 281 ? -14.217 -10.163 0.684 1.00 92.00 281 PHE A CA 1
ATOM 2272 C C . PHE A 1 281 ? -12.964 -10.818 1.265 1.00 92.00 281 PHE A C 1
ATOM 2274 O O . PHE A 1 281 ? -11.955 -10.925 0.573 1.00 92.00 281 PHE A O 1
ATOM 2281 N N . LEU A 1 282 ? -13.019 -11.326 2.500 1.00 88.81 282 LEU A N 1
ATOM 2282 C CA . LEU A 1 282 ? -11.904 -12.078 3.081 1.00 88.81 282 LEU A CA 1
ATOM 2283 C C . LEU A 1 282 ? -11.579 -13.327 2.246 1.00 88.81 282 LEU A C 1
ATOM 2285 O O . LEU A 1 282 ? -10.411 -13.594 1.966 1.00 88.81 282 LEU A O 1
ATOM 2289 N N . ASN A 1 283 ? -12.595 -14.053 1.778 1.00 84.94 283 ASN A N 1
ATOM 2290 C CA . ASN A 1 283 ? -12.395 -15.222 0.922 1.00 84.94 283 ASN A CA 1
ATOM 2291 C C . ASN A 1 283 ? -11.812 -14.867 -0.451 1.00 84.94 283 ASN A C 1
ATOM 2293 O O . ASN A 1 283 ? -10.893 -15.552 -0.901 1.00 84.94 283 ASN A O 1
ATOM 2297 N N . GLN A 1 284 ? -12.296 -13.802 -1.093 1.00 86.56 284 GLN A N 1
ATOM 2298 C CA . GLN A 1 284 ? -11.701 -13.304 -2.336 1.00 86.56 284 GLN A CA 1
ATOM 2299 C C . GLN A 1 284 ? -10.249 -12.865 -2.118 1.00 86.56 284 GLN A C 1
ATOM 2301 O O . GLN A 1 284 ? -9.364 -13.262 -2.870 1.00 86.56 284 GLN A O 1
ATOM 2306 N N . SER A 1 285 ? -9.970 -12.134 -1.033 1.00 85.69 285 SER A N 1
ATOM 2307 C CA . SER A 1 285 ? -8.621 -11.656 -0.711 1.00 85.69 285 SER A CA 1
ATOM 2308 C C . SER A 1 285 ? -7.595 -12.791 -0.575 1.00 85.69 285 SER A C 1
ATOM 2310 O O . SER A 1 285 ? -6.458 -12.663 -1.031 1.00 85.69 285 SER A O 1
ATOM 2312 N N . ASN A 1 286 ? -8.011 -13.953 -0.050 1.00 78.50 286 ASN A N 1
ATOM 2313 C CA . ASN A 1 286 ? -7.155 -15.137 0.074 1.00 78.50 286 ASN A CA 1
ATOM 2314 C C . ASN A 1 286 ? -6.655 -15.663 -1.283 1.00 78.50 286 ASN A C 1
ATOM 2316 O O . ASN A 1 286 ? -5.603 -16.303 -1.341 1.00 78.50 286 ASN A O 1
ATOM 2320 N N . GLN A 1 287 ? -7.373 -15.403 -2.380 1.00 74.69 287 GLN A N 1
ATOM 2321 C CA . GLN A 1 287 ? -6.944 -15.818 -3.718 1.00 74.69 287 GLN A CA 1
ATOM 2322 C C . GLN A 1 287 ? -5.689 -15.065 -4.173 1.00 74.69 287 GLN A C 1
ATOM 2324 O O . GLN A 1 287 ? -4.849 -15.641 -4.870 1.00 74.69 287 GLN A O 1
ATOM 2329 N N . TYR A 1 288 ? -5.537 -13.815 -3.731 1.00 71.94 288 TYR A N 1
ATOM 2330 C CA . TYR A 1 288 ? -4.459 -12.918 -4.142 1.00 71.94 288 TYR A CA 1
ATOM 2331 C C . TYR A 1 288 ? -3.191 -13.051 -3.297 1.00 71.94 288 TYR A C 1
ATOM 2333 O O . TYR A 1 288 ? -2.129 -12.613 -3.732 1.00 71.94 288 TYR A O 1
ATOM 2341 N N . TYR A 1 289 ? -3.252 -13.695 -2.128 1.00 66.75 289 TYR A N 1
ATOM 2342 C CA . TYR A 1 289 ? -2.078 -13.873 -1.271 1.00 66.75 289 TYR A CA 1
ATOM 2343 C C . TYR A 1 289 ? -1.868 -15.345 -0.870 1.00 66.75 289 TYR A C 1
ATOM 2345 O O . TYR A 1 289 ? -2.009 -15.736 0.285 1.00 66.75 289 TYR A O 1
ATOM 2353 N N . LYS A 1 290 ? -1.410 -16.166 -1.828 1.00 53.84 290 LYS A N 1
ATOM 2354 C CA . LYS A 1 290 ? -1.040 -17.586 -1.614 1.00 53.84 290 LYS A CA 1
ATOM 2355 C C . LYS A 1 290 ? 0.341 -17.820 -0.964 1.00 53.84 290 LYS A C 1
ATOM 2357 O O . LYS A 1 290 ? 0.710 -18.965 -0.729 1.00 53.84 290 LYS A O 1
ATOM 2362 N N . LYS A 1 291 ? 1.121 -16.766 -0.686 1.00 48.69 291 LYS A N 1
ATOM 2363 C CA . LYS A 1 291 ? 2.497 -16.837 -0.135 1.00 48.69 291 LYS A CA 1
ATOM 2364 C C . LYS A 1 291 ? 2.692 -16.156 1.242 1.00 48.69 291 LYS A C 1
ATOM 2366 O O . LYS A 1 291 ? 3.829 -16.002 1.673 1.00 48.69 291 LYS A O 1
ATOM 2371 N N . SER A 1 292 ? 1.613 -15.752 1.928 1.00 52.00 292 SER A N 1
ATOM 2372 C CA . SER A 1 292 ? 1.620 -15.112 3.272 1.00 52.00 292 SER A CA 1
ATOM 2373 C C . SER A 1 292 ? 1.439 -16.230 4.284 1.00 52.00 292 SER A C 1
ATOM 2375 O O . SER A 1 292 ? 0.645 -17.118 4.018 1.00 52.00 292 SER A O 1
ATOM 2377 N N . SER A 1 293 ? 1.999 -16.291 5.484 1.00 57.28 293 SER A N 1
ATOM 2378 C CA . SER A 1 293 ? 2.674 -15.286 6.274 1.00 57.28 293 SER A CA 1
ATOM 2379 C C . SER A 1 293 ? 1.676 -14.541 7.167 1.00 57.28 293 SER A C 1
ATOM 2381 O O . SER A 1 293 ? 1.230 -15.047 8.199 1.00 57.28 293 SER A O 1
ATOM 2383 N N . CYS A 1 294 ? 1.320 -13.329 6.757 1.00 71.50 294 CYS A N 1
ATOM 2384 C CA . CYS A 1 294 ? 0.553 -12.375 7.547 1.00 71.50 294 CYS A CA 1
ATOM 2385 C C . CYS A 1 294 ? -0.903 -12.239 7.083 1.00 71.50 294 CYS A C 1
ATOM 2387 O O . CYS A 1 294 ? -1.203 -12.176 5.890 1.00 71.50 294 CYS A O 1
ATOM 2389 N N . LYS A 1 295 ? -1.814 -12.170 8.059 1.00 85.25 295 LYS A N 1
ATOM 2390 C CA . LYS A 1 295 ? -3.227 -11.842 7.841 1.00 85.25 295 LYS A CA 1
ATOM 2391 C C . LYS A 1 295 ? -3.380 -10.344 7.531 1.00 85.25 295 LYS A C 1
ATOM 2393 O O . LYS A 1 295 ? -2.625 -9.558 8.102 1.00 85.25 295 LYS A O 1
ATOM 2398 N N . PRO A 1 296 ? -4.357 -9.937 6.699 1.00 90.94 296 PRO A N 1
ATOM 2399 C CA . PRO A 1 296 ? -4.602 -8.528 6.424 1.00 90.94 296 PRO A CA 1
ATOM 2400 C C . PRO A 1 296 ? -5.064 -7.738 7.646 1.00 90.94 296 PRO A C 1
ATOM 2402 O O . PRO A 1 296 ? -5.839 -8.231 8.466 1.00 90.94 296 PRO A O 1
ATOM 2405 N N . SER A 1 297 ? -4.656 -6.475 7.718 1.00 94.19 297 SER A N 1
ATOM 2406 C CA . SER A 1 297 ? -5.359 -5.481 8.529 1.00 94.19 297 SER A CA 1
ATOM 2407 C C . SER A 1 297 ? -6.648 -5.074 7.815 1.00 94.19 297 SER A C 1
ATOM 2409 O O . SER A 1 297 ? -6.637 -4.786 6.621 1.00 94.19 297 SER A O 1
ATOM 2411 N N . ILE A 1 298 ? -7.768 -5.051 8.529 1.00 96.00 298 ILE A N 1
ATOM 2412 C CA . ILE A 1 298 ? -9.071 -4.652 7.991 1.00 96.00 298 ILE A CA 1
ATOM 2413 C C . ILE A 1 298 ? -9.316 -3.188 8.354 1.00 96.00 298 ILE A C 1
ATOM 2415 O O . ILE A 1 298 ? -9.277 -2.816 9.531 1.00 96.00 298 ILE A O 1
ATOM 2419 N N . VAL A 1 299 ? -9.584 -2.367 7.344 1.00 96.81 299 VAL A N 1
ATOM 2420 C CA . VAL A 1 299 ? -9.821 -0.928 7.477 1.00 96.81 299 VAL A CA 1
ATOM 2421 C C . VAL A 1 299 ? -11.235 -0.626 7.019 1.00 96.81 299 VAL A C 1
ATOM 2423 O O . VAL A 1 299 ? -11.532 -0.706 5.829 1.00 96.81 299 VAL A O 1
ATOM 2426 N N . PHE A 1 300 ? -12.102 -0.246 7.952 1.00 96.56 300 PHE A N 1
ATOM 2427 C CA . PHE A 1 300 ? -13.450 0.202 7.614 1.00 96.56 300 PHE A CA 1
ATOM 2428 C C . PHE A 1 300 ? -13.487 1.720 7.451 1.00 96.56 300 PHE A C 1
ATOM 2430 O O . PHE A 1 300 ? -13.200 2.447 8.399 1.00 96.56 300 PHE A O 1
ATOM 2437 N N . VAL A 1 301 ? -13.882 2.208 6.277 1.00 95.38 301 VAL A N 1
ATOM 2438 C CA . VAL A 1 301 ? -14.170 3.628 6.035 1.00 95.38 301 VAL A CA 1
ATOM 2439 C C . VAL A 1 301 ? -15.675 3.836 6.189 1.00 95.38 301 VAL A C 1
ATOM 2441 O O . VAL A 1 301 ? -16.455 3.319 5.392 1.00 95.38 301 VAL A O 1
ATOM 2444 N N . LEU A 1 302 ? -16.081 4.546 7.243 1.00 94.81 302 LEU A N 1
ATOM 2445 C CA . LEU A 1 302 ? -17.452 4.528 7.759 1.00 94.81 302 LEU A CA 1
ATOM 2446 C C . LEU A 1 302 ? -18.053 5.932 7.909 1.00 94.81 302 LEU A C 1
ATOM 2448 O O . LEU A 1 302 ? -17.350 6.867 8.302 1.00 94.81 302 LEU A O 1
ATOM 2452 N N . PRO A 1 303 ? -19.370 6.097 7.701 1.00 93.00 303 PRO A N 1
ATOM 2453 C CA . PRO A 1 303 ? -20.072 7.318 8.061 1.00 93.00 303 PRO A CA 1
ATOM 2454 C C . PRO A 1 303 ? -20.213 7.420 9.592 1.00 93.00 303 PRO A C 1
ATOM 2456 O O . PRO A 1 303 ? -20.135 6.420 10.308 1.00 93.00 303 PRO A O 1
ATOM 2459 N N . TYR A 1 304 ? -20.468 8.624 10.119 1.00 90.94 304 TYR A N 1
ATOM 2460 C CA . TYR A 1 304 ? -20.527 8.869 11.571 1.00 90.94 304 TYR A CA 1
ATOM 2461 C C . TYR A 1 304 ? -21.485 7.952 12.330 1.00 90.94 304 TYR A C 1
ATOM 2463 O O . TYR A 1 304 ? -21.178 7.523 13.441 1.00 90.94 304 TYR A O 1
ATOM 2471 N N . GLN A 1 305 ? -22.616 7.612 11.715 1.00 90.06 305 GLN A N 1
ATOM 2472 C CA . GLN A 1 305 ? -23.633 6.730 12.284 1.00 90.06 305 GLN A CA 1
ATOM 2473 C C . GLN A 1 305 ? -23.090 5.323 12.576 1.00 90.06 305 GLN A C 1
ATOM 2475 O O . GLN A 1 305 ? -23.620 4.637 13.444 1.00 90.06 305 GLN A O 1
ATOM 2480 N N . LEU A 1 306 ? -22.028 4.911 11.876 1.00 93.19 306 LEU A N 1
ATOM 2481 C CA . LEU A 1 306 ? -21.426 3.587 11.975 1.00 93.19 306 LEU A CA 1
ATOM 2482 C C . LEU A 1 306 ? -20.059 3.577 12.677 1.00 93.19 306 LEU A C 1
ATOM 2484 O O . LEU A 1 306 ? -19.563 2.497 12.978 1.00 93.19 306 LEU A O 1
ATOM 2488 N N . LEU A 1 307 ? -19.459 4.725 13.025 1.00 93.75 307 LEU A N 1
ATOM 2489 C CA . LEU A 1 307 ? -18.171 4.748 13.749 1.00 93.75 307 LEU A CA 1
ATOM 2490 C C . LEU A 1 307 ? -18.247 4.051 15.116 1.00 93.75 307 LEU A C 1
ATOM 2492 O O . LEU A 1 307 ? -17.279 3.438 15.569 1.00 93.75 307 LEU A O 1
ATOM 2496 N N . ASN A 1 308 ? -19.411 4.113 15.767 1.00 94.69 308 ASN A N 1
ATOM 2497 C CA . ASN A 1 308 ? -19.671 3.405 17.017 1.00 94.69 308 ASN A CA 1
ATOM 2498 C C . ASN A 1 308 ? -20.210 1.975 16.821 1.00 94.69 308 ASN A C 1
ATOM 2500 O O . ASN A 1 308 ? -20.426 1.299 17.823 1.00 94.69 308 ASN A O 1
ATOM 2504 N N . TYR A 1 309 ? -20.369 1.494 15.585 1.00 92.88 309 TYR A N 1
ATOM 2505 C CA . TYR A 1 309 ? -20.816 0.130 15.314 1.00 92.88 309 TYR A CA 1
ATOM 2506 C C . TYR A 1 309 ? -19.695 -0.896 15.529 1.00 92.88 309 TYR A C 1
ATOM 2508 O O . TYR A 1 309 ? -18.532 -0.667 15.197 1.00 92.88 309 TYR A O 1
ATOM 2516 N N . GLU A 1 310 ? -20.064 -2.046 16.080 1.00 92.81 310 GLU A N 1
ATOM 2517 C CA . GLU A 1 310 ? -19.176 -3.113 16.551 1.00 92.81 310 GLU A CA 1
ATOM 2518 C C . GLU A 1 310 ? -18.761 -4.089 15.431 1.00 92.81 310 GLU A C 1
ATOM 2520 O O . GLU A 1 310 ? -18.900 -5.306 15.547 1.00 92.81 310 GLU A O 1
ATOM 2525 N N . PHE A 1 311 ? -18.210 -3.551 14.335 1.00 91.94 311 PHE A N 1
ATOM 2526 C CA . PHE A 1 311 ? -17.716 -4.334 13.189 1.00 91.94 311 PHE A CA 1
ATOM 2527 C C . PHE A 1 311 ? -16.711 -5.417 13.587 1.00 91.94 311 PHE A C 1
ATOM 2529 O O . PHE A 1 311 ? -16.725 -6.518 13.047 1.00 91.94 311 PHE A O 1
ATOM 2536 N N . GLU A 1 312 ? -15.857 -5.137 14.569 1.00 93.56 312 GLU A N 1
ATOM 2537 C CA . GLU A 1 312 ? -14.877 -6.081 15.100 1.00 93.56 312 GLU A CA 1
ATOM 2538 C C . GLU A 1 312 ? -15.503 -7.345 15.713 1.00 93.56 312 GLU A C 1
ATOM 2540 O O . GLU A 1 312 ? -14.811 -8.353 15.858 1.00 93.56 312 GLU A O 1
ATOM 2545 N N . ARG A 1 313 ? -16.792 -7.309 16.074 1.00 92.00 313 ARG A N 1
ATOM 2546 C CA . ARG A 1 313 ? -17.523 -8.441 16.659 1.00 92.00 313 ARG A CA 1
ATOM 2547 C C . ARG A 1 313 ? -18.250 -9.292 15.625 1.00 92.00 313 ARG A C 1
ATOM 2549 O O . ARG A 1 313 ? -18.841 -10.296 16.003 1.00 92.00 313 ARG A O 1
ATOM 2556 N N . ILE A 1 314 ? -18.183 -8.932 14.342 1.00 91.12 314 ILE A N 1
ATOM 2557 C CA . ILE A 1 314 ? -18.759 -9.741 13.266 1.00 91.12 314 ILE A CA 1
ATOM 2558 C C . ILE A 1 314 ? -18.135 -11.131 13.304 1.00 91.12 314 ILE A C 1
ATOM 2560 O O . ILE A 1 314 ? -16.914 -11.288 13.260 1.00 91.12 314 ILE A O 1
ATOM 2564 N N . GLU A 1 315 ? -18.989 -12.135 13.422 1.00 90.19 315 GLU A N 1
ATOM 2565 C CA . GLU A 1 315 ? -18.585 -13.520 13.574 1.00 90.19 315 GLU A CA 1
ATOM 2566 C C . GLU A 1 315 ? -18.358 -14.175 12.212 1.00 90.19 315 GLU A C 1
ATOM 2568 O O . GLU A 1 315 ? -19.212 -14.144 11.325 1.00 90.19 315 GLU A O 1
ATOM 2573 N N . ILE A 1 316 ? -17.195 -14.804 12.050 1.00 86.31 316 ILE A N 1
ATOM 2574 C CA . ILE A 1 316 ? -16.858 -15.579 10.858 1.00 86.31 316 ILE A CA 1
ATOM 2575 C C . ILE A 1 316 ? -16.420 -16.986 11.256 1.00 86.31 316 ILE A C 1
ATOM 2577 O O . ILE A 1 316 ? -15.758 -17.191 12.276 1.00 86.31 316 ILE A O 1
ATOM 2581 N N . LYS A 1 317 ? -16.769 -17.966 10.422 1.00 84.38 317 LYS A N 1
ATOM 2582 C CA . LYS A 1 317 ? -16.258 -19.333 10.551 1.00 84.38 317 LYS A CA 1
ATOM 2583 C C . LYS A 1 317 ? -14.845 -19.411 9.989 1.00 84.38 317 LYS A C 1
ATOM 2585 O O . LYS A 1 317 ? -14.609 -18.945 8.875 1.00 84.38 317 LYS A O 1
ATOM 2590 N N . ASN A 1 318 ? -13.927 -20.003 10.744 1.00 74.12 318 ASN A N 1
ATOM 2591 C CA . ASN A 1 318 ? -12.603 -20.355 10.241 1.00 74.12 318 ASN A CA 1
ATOM 2592 C C . ASN A 1 318 ? -12.639 -21.679 9.444 1.00 74.12 318 ASN A C 1
ATOM 2594 O O . ASN A 1 318 ? -13.687 -22.306 9.302 1.00 74.12 318 ASN A O 1
ATOM 2598 N N . ASN A 1 319 ? -11.476 -22.127 8.964 1.00 70.06 319 ASN A N 1
ATOM 2599 C CA . ASN A 1 319 ? -11.330 -23.365 8.181 1.00 70.06 319 ASN A CA 1
ATOM 2600 C C . ASN A 1 319 ? -11.687 -24.657 8.949 1.00 70.06 319 ASN A C 1
ATOM 2602 O O . ASN A 1 319 ? -11.718 -25.723 8.346 1.00 70.06 319 ASN A O 1
ATOM 2606 N N . PHE A 1 320 ? -11.924 -24.570 10.260 1.00 75.00 320 PHE A N 1
ATOM 2607 C CA . PHE A 1 320 ? -12.294 -25.678 11.144 1.00 75.00 320 PHE A CA 1
ATOM 2608 C C . PHE A 1 320 ? -13.710 -25.503 11.720 1.00 75.00 320 PHE A C 1
ATOM 2610 O O . PHE A 1 320 ? -14.007 -26.032 12.788 1.00 75.00 320 PHE A O 1
ATOM 2617 N N . ASP A 1 321 ? -14.560 -24.703 11.064 1.00 81.69 321 ASP A N 1
ATOM 2618 C CA . ASP A 1 321 ? -15.940 -24.398 11.473 1.00 81.69 321 ASP A CA 1
ATOM 2619 C C . ASP A 1 321 ? -16.102 -23.708 12.840 1.00 81.69 321 ASP A C 1
ATOM 2621 O O . ASP A 1 321 ? -17.223 -23.516 13.322 1.00 81.69 321 ASP A O 1
ATOM 2625 N N . LEU A 1 322 ? -15.007 -23.238 13.446 1.00 85.06 322 LEU A N 1
ATOM 2626 C CA . LEU A 1 322 ? -15.069 -22.434 14.661 1.00 85.06 322 LEU A CA 1
ATOM 2627 C C . LEU A 1 322 ? -15.487 -21.010 14.315 1.00 85.06 322 LEU A C 1
ATOM 2629 O O . LEU A 1 322 ? -14.893 -20.359 13.453 1.00 85.06 322 LEU A O 1
ATOM 2633 N N . THR A 1 323 ? -16.498 -20.526 15.028 1.00 89.19 323 THR A N 1
ATOM 2634 C CA . THR A 1 323 ? -17.027 -19.171 14.874 1.00 89.19 323 THR A CA 1
ATOM 2635 C C . THR A 1 323 ? -16.260 -18.228 15.793 1.00 89.19 323 THR A C 1
ATOM 2637 O O . THR A 1 323 ? -16.220 -18.429 17.006 1.00 89.19 323 THR A O 1
ATOM 2640 N N . LEU A 1 324 ? -15.599 -17.231 15.205 1.00 90.19 324 LEU A N 1
ATOM 2641 C CA . LEU A 1 324 ? -14.735 -16.283 15.905 1.00 90.19 324 LEU A CA 1
ATOM 2642 C C . LEU A 1 324 ? -15.034 -14.856 15.421 1.00 90.19 324 LEU A C 1
ATOM 2644 O O . LEU A 1 324 ? -15.201 -14.660 14.213 1.00 90.19 324 LEU A O 1
ATOM 2648 N N . PRO A 1 325 ? -15.043 -13.850 16.312 1.00 92.75 325 PRO A N 1
ATOM 2649 C CA . PRO A 1 325 ? -15.181 -12.458 15.901 1.00 92.75 325 PRO A CA 1
ATOM 2650 C C . PRO A 1 325 ? -13.968 -12.016 15.071 1.00 92.75 325 PRO A C 1
ATOM 2652 O O . PRO A 1 325 ? -12.828 -12.360 15.394 1.00 92.75 325 PRO A O 1
ATOM 2655 N N . ILE A 1 326 ? -14.174 -11.223 14.016 1.00 94.06 326 ILE A N 1
ATOM 2656 C CA . ILE A 1 326 ? -13.073 -10.791 13.139 1.00 94.06 326 ILE A CA 1
ATOM 2657 C C . ILE A 1 326 ? -11.978 -10.040 13.908 1.00 94.06 326 ILE A C 1
ATOM 2659 O O . ILE A 1 326 ? -10.795 -10.204 13.623 1.00 94.06 326 ILE A O 1
ATOM 2663 N N . GLY A 1 327 ? -12.347 -9.271 14.932 1.00 94.44 327 GLY A N 1
ATOM 2664 C CA . GLY A 1 327 ? -11.437 -8.459 15.731 1.00 94.44 327 GLY A CA 1
ATOM 2665 C C . GLY A 1 327 ? -10.510 -9.246 16.652 1.00 94.44 327 GLY A C 1
ATOM 2666 O O . GLY A 1 327 ? -9.540 -8.668 17.135 1.00 94.44 327 GLY A O 1
ATOM 2667 N N . SER A 1 328 ? -10.779 -10.535 16.896 1.00 92.75 328 SER A N 1
ATOM 2668 C CA . SER A 1 328 ? -9.836 -11.425 17.588 1.00 92.75 328 SER A CA 1
ATOM 2669 C C . SER A 1 328 ? -8.835 -12.068 16.624 1.00 92.75 328 SER A C 1
ATOM 2671 O O . SER A 1 328 ? -7.775 -12.534 17.040 1.00 92.75 328 SER A O 1
ATOM 2673 N N . GLN A 1 329 ? -9.149 -12.081 15.325 1.00 90.25 329 GLN A N 1
ATOM 2674 C CA . GLN A 1 329 ? -8.331 -12.709 14.291 1.00 90.25 329 GLN A CA 1
ATOM 2675 C C . GLN A 1 329 ? -7.484 -11.718 13.490 1.00 90.25 329 GLN A C 1
ATOM 2677 O O . GLN A 1 329 ? -6.375 -12.072 13.081 1.00 90.25 329 GLN A O 1
ATOM 2682 N N . TYR A 1 330 ? -7.998 -10.510 13.267 1.00 93.88 330 TYR A N 1
ATOM 2683 C CA . TYR A 1 330 ? -7.427 -9.481 12.403 1.00 93.88 330 TYR A CA 1
ATOM 2684 C C . TYR A 1 330 ? -7.287 -8.160 13.161 1.00 93.88 330 TYR A C 1
ATOM 2686 O O . TYR A 1 330 ? -8.061 -7.856 14.073 1.00 93.88 330 TYR A O 1
ATOM 2694 N N . CYS A 1 331 ? -6.303 -7.353 12.768 1.00 95.62 331 CYS A N 1
ATOM 2695 C CA . CYS A 1 331 ? -6.240 -5.961 13.195 1.00 95.62 331 CYS A CA 1
ATOM 2696 C C . CYS A 1 331 ? -7.376 -5.210 12.504 1.00 95.62 331 CYS A C 1
ATOM 2698 O O . CYS A 1 331 ? -7.376 -5.093 11.285 1.00 95.62 331 CYS A O 1
ATOM 2700 N N . VAL A 1 332 ? -8.359 -4.741 13.274 1.00 97.25 332 VAL A N 1
ATOM 2701 C CA . VAL A 1 332 ? -9.507 -3.989 12.749 1.00 97.25 332 VAL A CA 1
ATOM 2702 C C . VAL A 1 332 ? -9.412 -2.547 13.218 1.00 97.25 332 VAL A C 1
ATOM 2704 O O . VAL A 1 332 ? -9.467 -2.295 14.431 1.00 97.25 332 VAL A O 1
ATOM 2707 N N . VAL A 1 333 ? -9.310 -1.631 12.260 1.00 97.25 333 VAL A N 1
ATOM 2708 C CA . VAL A 1 333 ? -9.298 -0.181 12.472 1.00 97.25 333 VAL A CA 1
ATOM 2709 C C . VAL A 1 333 ? -10.400 0.486 11.658 1.00 97.25 333 VAL A C 1
ATOM 2711 O O . VAL A 1 333 ? -10.897 -0.069 10.676 1.00 97.25 333 VAL A O 1
ATOM 2714 N N . ILE A 1 334 ? -10.791 1.683 12.082 1.00 96.62 334 ILE A N 1
ATOM 2715 C CA . ILE A 1 334 ? -11.825 2.471 11.415 1.00 96.62 334 ILE A CA 1
ATOM 2716 C C . ILE A 1 334 ? -11.283 3.822 10.959 1.00 96.62 334 ILE A C 1
ATOM 2718 O O . ILE A 1 334 ? -10.346 4.373 11.536 1.00 96.62 334 ILE A O 1
ATOM 2722 N N . ARG A 1 335 ? -11.904 4.360 9.918 1.00 94.88 335 ARG A N 1
ATOM 2723 C CA . ARG A 1 335 ? -11.670 5.688 9.359 1.00 94.88 335 ARG A CA 1
ATOM 2724 C C . ARG A 1 335 ? -13.005 6.360 9.114 1.00 94.88 335 ARG A C 1
ATOM 2726 O O . ARG A 1 335 ? -14.011 5.697 8.859 1.00 94.88 335 ARG A O 1
ATOM 2733 N N . SER A 1 336 ? -13.013 7.682 9.190 1.00 93.19 336 SER A N 1
ATOM 2734 C CA . SER A 1 336 ? -14.209 8.458 8.883 1.00 93.19 336 SER A CA 1
ATOM 2735 C C . SER A 1 336 ? -14.317 8.679 7.378 1.00 93.19 336 SER A C 1
ATOM 2737 O O . SER A 1 336 ? -13.388 9.176 6.742 1.00 93.19 336 SER A O 1
ATOM 2739 N N . LEU A 1 337 ? -15.484 8.366 6.818 1.00 91.38 337 LEU A N 1
ATOM 2740 C CA . LEU A 1 337 ? -15.822 8.641 5.424 1.00 91.38 337 LEU A CA 1
ATOM 2741 C C . LEU A 1 337 ? -15.673 10.132 5.092 1.00 91.38 337 LEU A C 1
ATOM 2743 O O . LEU A 1 337 ? -15.190 10.478 4.019 1.00 91.38 337 LEU A O 1
ATOM 2747 N N . LYS A 1 338 ? -15.994 11.019 6.046 1.00 88.06 338 LYS A N 1
ATOM 2748 C CA . LYS A 1 338 ? -15.867 12.469 5.851 1.00 88.06 338 LYS A CA 1
ATOM 2749 C C . LYS A 1 338 ? -14.434 12.931 5.647 1.00 88.06 338 LYS A C 1
ATOM 2751 O O . LYS A 1 338 ? -14.211 13.912 4.948 1.00 88.06 338 LYS A O 1
ATOM 2756 N N . ARG A 1 339 ? -13.459 12.221 6.212 1.00 87.38 339 ARG A N 1
ATOM 2757 C CA . ARG A 1 339 ? -12.048 12.537 5.976 1.00 87.38 339 ARG A CA 1
ATOM 2758 C C . ARG A 1 339 ? -11.653 12.231 4.550 1.00 87.38 339 ARG A C 1
ATOM 2760 O O . ARG A 1 339 ? -10.966 13.041 3.948 1.00 87.38 339 ARG A O 1
ATOM 2767 N N . LEU A 1 340 ? -12.116 11.103 4.018 1.00 84.31 340 LEU A N 1
ATOM 2768 C CA . LEU A 1 340 ? -11.824 10.714 2.646 1.00 84.31 340 LEU A CA 1
ATOM 2769 C C . LEU A 1 340 ? -12.353 11.752 1.647 1.00 84.31 340 LEU A C 1
ATOM 2771 O O . LEU A 1 340 ? -11.628 12.120 0.728 1.00 84.31 340 LEU A O 1
ATOM 2775 N N . ASP A 1 341 ? -13.559 12.278 1.888 1.00 81.06 341 ASP A N 1
ATOM 2776 C CA . ASP A 1 341 ? -14.132 13.387 1.111 1.00 81.06 341 ASP A CA 1
ATOM 2777 C C . ASP A 1 341 ? -13.242 14.646 1.189 1.00 81.06 341 ASP A C 1
ATOM 2779 O O . ASP A 1 341 ? -12.917 15.253 0.168 1.00 81.06 341 ASP A O 1
ATOM 2783 N N . ASN A 1 342 ? -12.811 15.016 2.399 1.00 84.19 342 ASN A N 1
ATOM 27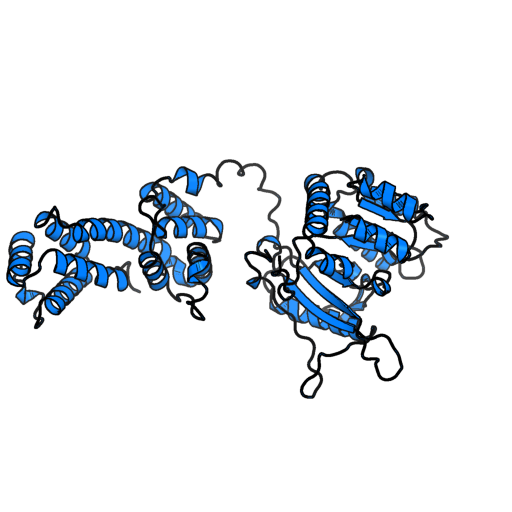84 C CA . ASN A 1 342 ? -12.067 16.253 2.658 1.00 84.19 342 ASN A CA 1
ATOM 2785 C C . ASN A 1 342 ? -10.586 16.191 2.252 1.00 84.19 342 ASN A C 1
ATOM 2787 O O . ASN A 1 342 ? -9.945 17.233 2.147 1.00 84.19 342 ASN A O 1
ATOM 2791 N N . LEU A 1 343 ? -10.013 15.008 2.002 1.00 81.44 343 LEU A N 1
ATOM 2792 C CA . LEU A 1 343 ? -8.629 14.877 1.517 1.00 81.44 343 LEU A CA 1
ATOM 2793 C C . LEU A 1 343 ? -8.414 15.513 0.131 1.00 81.44 343 LEU A C 1
ATOM 2795 O O . LEU A 1 343 ? -7.267 15.705 -0.271 1.00 81.44 343 LEU A O 1
ATOM 2799 N N . LYS A 1 344 ? -9.495 15.880 -0.569 1.00 76.75 344 LYS A N 1
ATOM 2800 C CA . LYS A 1 344 ? -9.466 16.695 -1.791 1.00 76.75 344 LYS A CA 1
ATOM 2801 C C . LYS A 1 344 ? -9.091 18.158 -1.524 1.00 76.75 344 LYS A C 1
ATOM 2803 O O . LYS A 1 344 ? -8.574 18.828 -2.407 1.00 76.75 344 LYS A O 1
ATOM 2808 N N . GLU A 1 345 ? -9.313 18.664 -0.312 1.00 81.12 345 GLU A N 1
ATOM 2809 C CA . GLU A 1 345 ? -8.978 20.039 0.053 1.00 81.12 345 GLU A CA 1
ATOM 2810 C C . GLU A 1 345 ? -7.508 20.138 0.494 1.00 81.12 345 GLU A C 1
ATOM 2812 O O . GLU A 1 345 ? -7.119 19.604 1.537 1.00 81.12 345 GLU A O 1
ATOM 2817 N N . ILE A 1 346 ? -6.682 20.863 -0.274 1.00 78.62 346 ILE A N 1
ATOM 2818 C CA . ILE A 1 346 ? -5.229 20.993 -0.035 1.00 78.62 346 ILE A CA 1
ATOM 2819 C C . ILE A 1 346 ? -4.883 21.386 1.418 1.00 78.62 346 ILE A C 1
ATOM 2821 O O . ILE A 1 346 ? -4.012 20.729 2.006 1.00 78.62 346 ILE A O 1
ATOM 2825 N N . PRO A 1 347 ? -5.529 22.395 2.050 1.00 84.56 347 PRO A N 1
ATOM 2826 C CA . PRO A 1 347 ? -5.193 22.781 3.423 1.00 84.56 347 PRO A CA 1
ATOM 2827 C C . PRO A 1 347 ? -5.464 21.658 4.429 1.00 84.56 347 PRO A C 1
ATOM 2829 O O . PRO A 1 347 ? -4.627 21.365 5.286 1.00 84.56 347 PRO A O 1
ATOM 2832 N N . TYR A 1 348 ? -6.607 20.983 4.288 1.00 87.19 348 TYR A N 1
ATOM 2833 C CA . TYR A 1 348 ? -6.994 19.873 5.150 1.00 87.19 348 TYR A CA 1
ATOM 2834 C C . TYR A 1 348 ? -6.052 18.675 4.978 1.00 87.19 348 TYR A C 1
ATOM 2836 O O . TYR A 1 348 ? -5.532 18.137 5.960 1.00 87.19 348 TYR A O 1
ATOM 2844 N N . ARG A 1 349 ? -5.762 18.296 3.727 1.00 86.06 349 ARG A N 1
ATOM 2845 C CA . ARG A 1 349 ? -4.832 17.211 3.390 1.00 86.06 349 ARG A CA 1
ATOM 2846 C C . ARG A 1 349 ? -3.442 17.456 3.970 1.00 86.06 349 ARG A C 1
ATOM 2848 O O . ARG A 1 349 ? -2.861 16.551 4.565 1.00 86.06 349 ARG A O 1
ATOM 2855 N N . THR A 1 350 ? -2.929 18.677 3.837 1.00 87.31 350 THR A N 1
ATOM 2856 C CA . THR A 1 350 ? -1.615 19.063 4.373 1.00 87.31 350 THR A CA 1
ATOM 2857 C C . THR A 1 350 ? -1.572 18.911 5.893 1.00 87.31 350 THR A C 1
ATOM 2859 O O . THR A 1 350 ? -0.610 18.357 6.432 1.00 87.31 350 THR A O 1
ATOM 2862 N N . ASN A 1 351 ? -2.630 19.335 6.591 1.00 88.81 351 ASN A N 1
ATOM 2863 C CA . ASN A 1 351 ? -2.741 19.175 8.041 1.00 88.81 351 ASN A CA 1
ATOM 2864 C C . ASN A 1 351 ? -2.778 17.687 8.439 1.00 88.81 351 ASN A C 1
ATOM 2866 O O . ASN A 1 351 ? -2.026 17.254 9.312 1.00 88.81 351 ASN A O 1
ATOM 2870 N N . CYS A 1 352 ? -3.577 16.881 7.732 1.00 89.50 352 CYS A N 1
ATOM 2871 C CA . CYS A 1 352 ? -3.672 15.439 7.956 1.00 89.50 352 CYS A CA 1
ATOM 2872 C C . CYS A 1 352 ? -2.319 14.733 7.780 1.00 89.50 352 CYS A C 1
ATOM 2874 O O . CYS A 1 352 ? -1.910 13.973 8.658 1.00 89.50 352 CYS A O 1
ATOM 2876 N N . ILE A 1 353 ? -1.595 15.017 6.690 1.00 90.12 353 ILE A N 1
ATOM 2877 C CA . ILE A 1 353 ? -0.256 14.461 6.437 1.00 90.12 353 ILE A CA 1
ATOM 2878 C C . ILE A 1 353 ? 0.722 14.901 7.529 1.00 90.12 353 ILE A C 1
ATOM 2880 O O . ILE A 1 353 ? 1.415 14.068 8.104 1.00 90.12 353 ILE A O 1
ATOM 2884 N N . THR A 1 354 ? 0.740 16.187 7.885 1.00 90.50 354 THR A N 1
ATOM 2885 C CA . THR A 1 354 ? 1.664 16.724 8.899 1.00 90.50 354 THR A CA 1
ATOM 2886 C C . THR A 1 354 ? 1.453 16.072 10.269 1.00 90.50 354 THR A C 1
ATOM 2888 O O . THR A 1 354 ? 2.412 15.644 10.924 1.00 90.50 354 THR A O 1
ATOM 2891 N N . LYS A 1 355 ? 0.194 15.952 10.714 1.00 91.44 355 LYS A N 1
ATOM 2892 C CA . LYS A 1 355 ? -0.134 15.301 11.991 1.00 91.44 355 LYS A CA 1
ATOM 2893 C C . LYS A 1 355 ? 0.157 13.801 11.950 1.00 91.44 355 LYS A C 1
ATOM 2895 O O . LYS A 1 355 ? 0.691 13.267 12.924 1.00 91.44 355 LYS A O 1
ATOM 2900 N N . TRP A 1 356 ? -0.122 13.133 10.831 1.00 90.81 356 TRP A N 1
ATOM 2901 C CA . TRP A 1 356 ? 0.225 11.725 10.633 1.00 90.81 356 TRP A CA 1
ATOM 2902 C C . TRP A 1 356 ? 1.736 11.481 10.717 1.00 90.81 356 TRP A C 1
ATOM 2904 O O . TRP A 1 356 ? 2.173 10.657 11.519 1.00 90.81 356 TRP A O 1
ATOM 2914 N N . GLU A 1 357 ? 2.549 12.245 9.985 1.00 89.69 357 GLU A N 1
ATOM 2915 C CA . GLU A 1 357 ? 4.014 12.124 10.013 1.00 89.69 357 GLU A CA 1
ATOM 2916 C C . GLU A 1 357 ? 4.595 12.428 11.402 1.00 89.69 357 GLU A C 1
ATOM 2918 O O . GLU A 1 357 ? 5.559 11.795 11.842 1.00 89.69 357 GLU A O 1
ATOM 2923 N N . THR A 1 358 ? 3.969 13.333 12.162 1.00 89.25 358 THR A N 1
ATOM 2924 C CA . THR A 1 358 ? 4.348 13.601 13.561 1.00 89.25 358 THR A CA 1
ATOM 2925 C C . THR A 1 358 ? 4.150 12.368 14.452 1.00 89.25 358 THR A C 1
ATOM 2927 O O . THR A 1 358 ? 4.999 12.052 15.292 1.00 89.25 358 THR A O 1
ATOM 2930 N N . ILE A 1 359 ? 3.045 11.640 14.271 1.00 86.38 359 ILE A N 1
ATOM 2931 C CA . ILE A 1 359 ? 2.780 10.394 15.001 1.00 86.38 359 ILE A CA 1
ATOM 2932 C C . ILE A 1 359 ? 3.681 9.257 14.504 1.00 86.38 359 ILE A C 1
ATOM 2934 O O . ILE A 1 359 ? 4.250 8.534 15.325 1.00 86.38 359 ILE A O 1
ATOM 2938 N N . LYS A 1 360 ? 3.870 9.134 13.187 1.00 85.25 360 LYS A N 1
ATOM 2939 C CA . LYS A 1 360 ? 4.700 8.105 12.548 1.00 85.25 360 LYS A CA 1
ATOM 2940 C C . LYS A 1 360 ? 6.176 8.229 12.931 1.00 85.25 360 LYS A C 1
ATOM 2942 O O . LYS A 1 360 ? 6.785 7.241 13.331 1.00 85.25 360 LYS A O 1
ATOM 2947 N N . SER A 1 361 ? 6.744 9.433 12.905 1.00 85.00 361 SER A N 1
ATOM 2948 C CA . SER A 1 361 ? 8.120 9.691 13.370 1.00 85.00 361 SER A CA 1
ATOM 2949 C C . SER A 1 361 ? 8.300 9.411 14.867 1.00 85.00 361 SER A C 1
ATOM 2951 O O . SER A 1 361 ? 9.366 8.987 15.305 1.00 85.00 361 SER A O 1
ATOM 2953 N N . SER A 1 362 ? 7.234 9.572 15.652 1.00 80.62 362 SER A N 1
ATOM 2954 C CA . SER A 1 362 ? 7.190 9.242 17.078 1.00 80.62 362 SER A CA 1
ATOM 2955 C C . SER A 1 362 ? 6.749 7.800 17.363 1.00 80.62 362 SER A C 1
ATOM 2957 O O . SER A 1 362 ? 6.432 7.493 18.512 1.00 80.62 362 SER A O 1
ATOM 2959 N N . CYS A 1 363 ? 6.692 6.906 16.369 1.00 75.69 363 CYS A N 1
ATOM 2960 C CA . CYS A 1 363 ? 6.015 5.613 16.518 1.00 75.69 363 CYS A CA 1
ATOM 2961 C C . CYS A 1 363 ? 6.637 4.677 17.567 1.00 75.69 363 CYS A C 1
ATOM 2963 O O . CYS A 1 363 ? 5.931 3.836 18.122 1.00 75.69 363 CYS A O 1
ATOM 2965 N N . GLN A 1 364 ? 7.931 4.844 17.857 1.00 76.44 364 GLN A N 1
ATOM 2966 C CA . GLN A 1 364 ? 8.664 4.084 18.876 1.00 76.44 364 GLN A CA 1
ATOM 2967 C C . GLN A 1 364 ? 8.449 4.622 20.302 1.00 76.44 364 GLN A C 1
ATOM 2969 O O . GLN A 1 364 ? 8.793 3.941 21.272 1.00 76.44 364 GLN A O 1
ATOM 2974 N N . ASN A 1 365 ? 7.872 5.821 20.443 1.00 78.00 365 ASN A N 1
ATOM 2975 C CA . ASN A 1 365 ? 7.526 6.396 21.739 1.00 78.00 365 ASN A CA 1
ATOM 2976 C C . ASN A 1 365 ? 6.322 5.664 22.345 1.00 78.00 365 ASN A C 1
ATOM 2978 O O . ASN A 1 365 ? 5.498 5.077 21.638 1.00 78.00 365 ASN A O 1
ATOM 2982 N N . ARG A 1 366 ? 6.194 5.725 23.676 1.00 75.94 366 ARG A N 1
ATOM 2983 C CA . ARG A 1 366 ? 5.040 5.140 24.372 1.00 75.94 366 ARG A CA 1
ATOM 2984 C C . ARG A 1 366 ? 3.770 5.917 24.034 1.00 75.94 366 ARG A C 1
ATOM 2986 O O . ARG A 1 366 ? 3.776 7.148 24.120 1.00 75.94 366 ARG A O 1
ATOM 2993 N N . CYS A 1 367 ? 2.667 5.221 23.743 1.00 74.94 367 CYS A N 1
ATOM 2994 C CA . CYS A 1 367 ? 1.384 5.864 23.433 1.00 74.94 367 CYS A CA 1
ATOM 2995 C C . CYS A 1 367 ? 0.958 6.830 24.548 1.00 74.94 367 CYS A C 1
ATOM 2997 O O . CYS A 1 367 ? 0.516 7.937 24.260 1.00 74.94 367 CYS A O 1
ATOM 2999 N N . ALA A 1 368 ? 1.174 6.475 25.817 1.00 72.19 368 ALA A N 1
ATOM 3000 C CA . ALA A 1 368 ? 0.841 7.319 26.967 1.00 72.19 368 ALA A CA 1
ATOM 3001 C C . ALA A 1 368 ? 1.434 8.747 26.920 1.00 72.19 368 ALA A C 1
ATOM 3003 O O . ALA A 1 368 ? 0.872 9.650 27.526 1.00 72.19 368 ALA A O 1
ATOM 3004 N N . GLN A 1 369 ? 2.533 8.978 26.190 1.00 76.81 369 GLN A N 1
ATOM 3005 C CA . GLN A 1 369 ? 3.148 10.308 26.040 1.00 76.81 369 GLN A CA 1
ATOM 3006 C C . GLN A 1 369 ? 2.521 11.151 24.921 1.00 76.81 369 GLN A C 1
ATOM 3008 O O . GLN A 1 369 ? 2.764 12.353 24.840 1.00 76.81 369 GLN A O 1
ATOM 3013 N N . LYS A 1 370 ? 1.761 10.521 24.022 1.00 83.25 370 LYS A N 1
ATOM 3014 C CA . LYS A 1 370 ? 1.150 11.157 22.847 1.00 83.25 370 LYS A CA 1
ATOM 3015 C C . LYS A 1 370 ? -0.369 11.153 22.891 1.00 83.25 370 LYS A C 1
ATOM 3017 O O . LYS A 1 370 ? -0.968 11.863 22.099 1.00 83.25 370 LYS A O 1
ATOM 3022 N N . PHE A 1 371 ? -0.982 10.359 23.764 1.00 89.50 371 PHE A N 1
ATOM 3023 C CA . PHE A 1 371 ? -2.427 10.302 23.920 1.00 89.50 371 PHE A CA 1
ATOM 3024 C C . PHE A 1 371 ? -2.904 11.324 24.947 1.00 89.50 371 PHE A C 1
ATOM 3026 O O . PHE A 1 371 ? -2.484 11.292 26.102 1.00 89.50 371 PHE A O 1
ATOM 3033 N N . VAL A 1 372 ? -3.835 12.182 24.541 1.00 90.75 372 VAL A N 1
ATOM 3034 C CA . VAL A 1 372 ? -4.546 13.082 25.448 1.00 90.75 372 VAL A CA 1
ATOM 3035 C C . VAL A 1 372 ? -5.891 12.475 25.825 1.00 90.75 372 VAL A C 1
ATOM 3037 O O . VAL A 1 372 ? -6.624 11.966 24.976 1.00 90.75 372 VAL A O 1
ATOM 3040 N N . ASP A 1 373 ? -6.219 12.548 27.114 1.00 91.50 373 ASP A N 1
ATOM 3041 C CA . ASP A 1 373 ? -7.537 12.187 27.624 1.00 91.50 373 ASP A CA 1
ATOM 3042 C C . ASP A 1 373 ? -8.542 13.306 27.362 1.00 91.50 373 ASP A C 1
ATOM 3044 O O . ASP A 1 373 ? -8.442 14.392 27.936 1.00 91.50 373 ASP A O 1
ATOM 3048 N N . VAL A 1 374 ? -9.521 13.036 26.500 1.00 91.00 374 VAL A N 1
ATOM 3049 C CA . VAL A 1 374 ? -10.595 13.992 26.192 1.00 91.00 374 VAL A CA 1
ATOM 3050 C C . VAL A 1 374 ? -11.961 13.517 26.679 1.00 91.00 374 VAL A C 1
ATOM 3052 O O . VAL A 1 374 ? -12.991 14.081 26.314 1.00 91.00 374 VAL A O 1
ATOM 3055 N N . THR A 1 375 ? -11.985 12.521 27.568 1.00 87.50 375 THR A N 1
ATOM 3056 C CA . THR A 1 375 ? -13.213 11.958 28.146 1.00 87.50 375 THR A CA 1
ATOM 3057 C C . THR A 1 375 ? -14.131 13.026 28.744 1.00 87.50 375 THR A C 1
ATOM 3059 O O . THR A 1 375 ? -15.354 12.944 28.616 1.00 87.50 375 THR A O 1
ATOM 3062 N N . ASN A 1 376 ? -13.559 14.030 29.409 1.00 85.12 376 ASN A N 1
ATOM 3063 C CA . ASN A 1 376 ? -14.314 15.032 30.164 1.00 85.12 376 ASN A CA 1
ATOM 3064 C C . ASN A 1 376 ? -14.663 16.289 29.351 1.00 85.12 376 ASN A C 1
ATOM 3066 O O . ASN A 1 376 ? -15.263 17.219 29.892 1.00 85.12 376 ASN A O 1
ATOM 3070 N N . PHE A 1 377 ? -14.330 16.335 28.056 1.00 82.69 377 PHE A N 1
ATOM 3071 C CA . PHE A 1 377 ? -14.757 17.435 27.198 1.00 82.69 377 PHE A CA 1
ATOM 3072 C C . PHE A 1 377 ? -16.242 17.291 26.857 1.00 82.69 377 PHE A C 1
ATOM 3074 O O . PHE A 1 377 ? -16.643 16.431 26.076 1.00 82.69 377 PHE A O 1
ATOM 3081 N N . ASN A 1 378 ? -17.056 18.167 27.442 1.00 76.81 378 ASN A N 1
ATOM 3082 C CA . ASN A 1 378 ? -18.491 18.259 27.157 1.00 76.81 378 ASN A CA 1
ATOM 3083 C C . ASN A 1 378 ? -18.832 19.433 26.214 1.00 76.81 378 ASN A C 1
ATOM 3085 O O . ASN A 1 378 ? -19.952 19.513 25.719 1.00 76.81 378 ASN A O 1
ATOM 3089 N N . ASP A 1 379 ? -17.872 20.329 25.956 1.00 86.75 379 ASP A N 1
ATOM 3090 C CA . ASP A 1 379 ? -18.007 21.482 25.061 1.00 86.75 379 ASP A CA 1
ATOM 3091 C C . ASP A 1 379 ? -17.097 21.300 23.843 1.00 86.75 379 ASP A C 1
ATOM 3093 O O . ASP A 1 379 ? -15.866 21.295 23.953 1.00 86.75 379 ASP A O 1
ATOM 3097 N N . TRP A 1 380 ? -17.717 21.140 22.676 1.00 88.12 380 TRP A N 1
ATOM 3098 C CA . TRP A 1 380 ? -17.008 20.890 21.428 1.00 88.12 380 TRP A CA 1
ATOM 3099 C C . TRP A 1 380 ? -16.184 22.103 20.971 1.00 88.12 380 TRP A C 1
ATOM 3101 O O . TRP A 1 380 ? -15.153 21.898 20.339 1.00 88.12 380 TRP A O 1
ATOM 3111 N N . ASN A 1 381 ? -16.557 23.339 21.338 1.00 90.94 381 ASN A N 1
ATOM 3112 C CA . ASN A 1 381 ? -15.784 24.539 20.986 1.00 90.94 381 ASN A CA 1
ATOM 3113 C C . ASN A 1 381 ? -14.430 24.544 21.699 1.00 90.94 381 ASN A C 1
ATOM 3115 O O . ASN A 1 381 ? -13.389 24.805 21.098 1.00 90.94 381 ASN A O 1
ATOM 3119 N N . LYS A 1 382 ? -14.442 24.211 22.996 1.00 90.88 382 LYS A N 1
ATOM 3120 C CA . LYS A 1 382 ? -13.218 24.096 23.799 1.00 90.88 382 LYS A CA 1
ATOM 3121 C C . LYS A 1 382 ? -12.349 22.948 23.316 1.00 90.88 382 LYS A C 1
ATOM 3123 O O . LYS A 1 382 ? -11.133 23.099 23.257 1.00 90.88 382 LYS A O 1
ATOM 3128 N N . LEU A 1 383 ? -12.969 21.820 22.961 1.00 92.31 383 LEU A N 1
ATOM 3129 C CA . LEU A 1 383 ? -12.236 20.693 22.398 1.00 92.31 383 LEU A CA 1
ATOM 3130 C C . LEU A 1 383 ? -11.585 21.069 21.065 1.00 92.31 383 LEU A C 1
ATOM 3132 O O . LEU A 1 383 ? -10.413 20.773 20.873 1.00 92.31 383 LEU A O 1
ATOM 3136 N N . TYR A 1 384 ? -12.310 21.751 20.177 1.00 93.62 384 TYR A N 1
ATOM 3137 C CA . TYR A 1 384 ? -11.778 22.218 18.900 1.00 93.62 384 TYR A CA 1
ATOM 3138 C C . TYR A 1 384 ? -10.550 23.111 19.097 1.00 93.62 384 TYR A C 1
ATOM 3140 O O . TYR A 1 384 ? -9.480 22.791 18.592 1.00 93.62 384 TYR A O 1
ATOM 3148 N N . ALA A 1 385 ? -10.670 24.170 19.905 1.00 92.19 385 ALA A N 1
ATOM 3149 C CA . ALA A 1 385 ? -9.560 25.087 20.170 1.00 92.19 385 ALA A CA 1
ATOM 3150 C C . ALA A 1 385 ? -8.335 24.371 20.772 1.00 92.19 385 ALA A C 1
ATOM 3152 O O . ALA A 1 385 ? -7.192 24.671 20.427 1.00 92.19 385 ALA A O 1
ATOM 3153 N N . TYR A 1 386 ? -8.574 23.396 21.652 1.00 91.44 386 TYR A N 1
ATOM 3154 C CA . TYR A 1 386 ? -7.521 22.577 22.240 1.00 91.44 386 TYR A CA 1
ATOM 3155 C C . TYR A 1 386 ? -6.823 21.682 21.200 1.00 91.44 386 TYR A C 1
ATOM 3157 O O . TYR A 1 386 ? -5.593 21.619 21.155 1.00 91.44 386 TYR A O 1
ATOM 3165 N N . LEU A 1 387 ? -7.591 21.009 20.341 1.00 91.38 387 LEU A N 1
ATOM 3166 C CA . LEU A 1 387 ? -7.065 20.067 19.350 1.00 91.38 387 LEU A CA 1
ATOM 3167 C C . LEU A 1 387 ? -6.421 20.739 18.136 1.00 91.38 387 LEU A C 1
ATOM 3169 O O . LEU A 1 387 ? -5.524 20.156 17.524 1.00 91.38 387 LEU A O 1
ATOM 3173 N N . GLU A 1 388 ? -6.805 21.974 17.827 1.00 88.06 388 GLU A N 1
ATOM 3174 C CA . GLU A 1 388 ? -6.195 22.751 16.748 1.00 88.06 388 GLU A CA 1
ATOM 3175 C C . GLU A 1 388 ? -4.708 23.023 17.006 1.00 88.06 388 GLU A C 1
ATOM 3177 O O . GLU A 1 388 ? -3.886 22.984 16.096 1.00 88.06 388 GLU A O 1
ATOM 3182 N N . THR A 1 389 ? -4.341 23.206 18.274 1.00 84.12 389 THR A N 1
ATOM 3183 C CA . THR A 1 389 ? -2.956 23.470 18.700 1.00 84.12 389 THR A CA 1
ATOM 3184 C C . THR A 1 389 ? -2.169 22.203 19.045 1.00 84.12 389 THR A C 1
ATOM 3186 O O . THR A 1 389 ? -1.004 22.277 19.436 1.00 84.12 389 THR A O 1
ATOM 3189 N N . THR A 1 390 ? -2.786 21.027 18.896 1.00 81.69 390 THR A N 1
ATOM 3190 C CA . THR A 1 390 ? -2.260 19.763 19.411 1.00 81.69 390 THR A CA 1
ATOM 3191 C C . THR A 1 390 ? -2.022 18.744 18.287 1.00 81.69 390 THR A C 1
ATOM 3193 O O . THR A 1 390 ? -2.904 18.458 17.476 1.00 81.69 390 THR A O 1
ATOM 3196 N N . ASN A 1 391 ? -0.839 18.116 18.290 1.00 77.75 391 ASN A N 1
ATOM 3197 C CA . ASN A 1 391 ? -0.454 17.020 17.379 1.00 77.75 391 ASN A CA 1
ATOM 3198 C C . ASN A 1 391 ? -0.526 15.641 18.067 1.00 77.75 391 ASN A C 1
ATOM 3200 O O . ASN A 1 391 ? 0.322 14.772 17.857 1.00 77.75 391 ASN A O 1
ATOM 3204 N N . ALA A 1 392 ? -1.493 15.475 18.967 1.00 81.50 392 ALA A N 1
ATOM 3205 C CA . ALA A 1 392 ? -1.648 14.300 19.817 1.00 81.50 392 ALA A CA 1
ATOM 3206 C C . ALA A 1 392 ? -2.627 13.280 19.224 1.00 81.50 392 ALA A C 1
ATOM 3208 O O . ALA A 1 392 ? -3.475 13.602 18.392 1.00 81.50 392 ALA A O 1
ATOM 3209 N N . ALA A 1 393 ? -2.529 12.051 19.720 1.00 91.19 393 ALA A N 1
ATOM 3210 C CA . ALA A 1 393 ? -3.578 11.051 19.615 1.00 91.19 393 ALA A CA 1
ATOM 3211 C C . ALA A 1 393 ? -4.591 11.230 20.761 1.00 91.19 393 ALA A C 1
ATOM 3213 O O . ALA A 1 393 ? -4.295 11.887 21.760 1.00 91.19 393 ALA A O 1
ATOM 3214 N N . LEU A 1 394 ? -5.782 10.643 20.649 1.00 94.12 394 LEU A N 1
ATOM 3215 C CA . LEU A 1 394 ? -6.845 10.815 21.649 1.00 94.12 394 LEU A CA 1
ATOM 3216 C C . LEU A 1 394 ? -7.234 9.511 22.325 1.00 94.12 394 LEU A C 1
ATOM 3218 O O . LEU A 1 394 ? -7.337 8.475 21.670 1.00 94.12 394 LEU A O 1
ATOM 3222 N N . LYS A 1 395 ? -7.527 9.582 23.625 1.00 94.62 395 LYS A N 1
ATOM 3223 C CA . LYS A 1 395 ? -8.240 8.529 24.354 1.00 94.62 395 LYS A CA 1
ATOM 3224 C C . LYS A 1 395 ? -9.552 9.051 24.931 1.00 94.62 395 LYS A C 1
ATOM 3226 O O . LYS A 1 395 ? -9.610 10.175 25.434 1.00 94.62 395 LYS A O 1
ATOM 3231 N N . LEU A 1 396 ? -10.585 8.213 24.884 1.00 93.69 396 LEU A N 1
ATOM 3232 C CA . LEU A 1 396 ? -11.858 8.432 25.565 1.00 93.69 396 LEU A CA 1
ATOM 3233 C C . LEU A 1 396 ? -12.304 7.142 26.256 1.00 93.69 396 LEU A C 1
ATOM 3235 O O . LEU A 1 396 ? -12.382 6.090 25.630 1.00 93.69 396 LEU A O 1
ATOM 3239 N N . ASN A 1 397 ? -12.674 7.206 27.531 1.00 91.81 397 ASN A N 1
ATOM 3240 C CA . ASN A 1 397 ? -13.229 6.036 28.225 1.00 91.81 397 ASN A CA 1
ATOM 3241 C C . ASN A 1 397 ? -14.742 5.834 27.986 1.00 91.81 397 ASN A C 1
ATOM 3243 O O . ASN A 1 397 ? -15.361 4.984 28.621 1.00 91.81 397 ASN A O 1
ATOM 3247 N N . LYS A 1 398 ? -15.322 6.612 27.066 1.00 90.62 398 LYS A N 1
ATOM 3248 C CA . LYS A 1 398 ? -16.740 6.616 26.707 1.00 90.62 398 LYS A CA 1
ATOM 3249 C C . LYS A 1 398 ? -16.915 6.853 25.210 1.00 90.62 398 LYS A C 1
ATOM 3251 O O . LYS A 1 398 ? -16.008 7.359 24.543 1.00 90.62 398 LYS A O 1
ATOM 3256 N N . SER A 1 399 ? -18.102 6.545 24.704 1.00 91.50 399 SER A N 1
ATOM 3257 C CA . SER A 1 399 ? -18.417 6.681 23.287 1.00 91.50 399 SER A CA 1
ATOM 3258 C C . SER A 1 399 ? -18.477 8.163 22.882 1.00 91.50 399 SER A C 1
ATOM 3260 O O . SER A 1 399 ? -19.205 8.936 23.518 1.00 91.50 399 SER A O 1
ATOM 3262 N N . PRO A 1 400 ? -17.738 8.592 21.839 1.00 91.88 400 PRO A N 1
ATOM 3263 C CA . PRO A 1 400 ? -17.848 9.937 21.299 1.00 91.88 400 PRO A CA 1
ATOM 3264 C C . PRO A 1 400 ? -19.220 10.143 20.653 1.00 91.88 400 PRO A C 1
ATOM 3266 O O . PRO A 1 400 ? -19.734 9.271 19.948 1.00 91.88 400 PRO A O 1
ATOM 3269 N N . CYS A 1 401 ? -19.804 11.322 20.858 1.00 88.88 401 CYS A N 1
ATOM 3270 C CA . CYS A 1 401 ? -20.983 11.744 20.107 1.00 88.88 401 CYS A CA 1
ATOM 3271 C C . CYS A 1 401 ? -20.581 12.352 18.751 1.00 88.88 401 CYS A C 1
ATOM 3273 O O . CYS A 1 401 ? -19.420 12.698 18.525 1.00 88.88 401 CYS A O 1
ATOM 3275 N N . ASN A 1 402 ? -21.558 12.562 17.862 1.00 89.25 402 ASN A N 1
ATOM 3276 C CA . ASN A 1 402 ? -21.318 13.096 16.514 1.00 89.25 402 ASN A CA 1
ATOM 3277 C C . ASN A 1 402 ? -20.570 14.437 16.500 1.00 89.25 402 ASN A C 1
ATOM 3279 O O . ASN A 1 402 ? -19.765 14.667 15.603 1.00 89.25 402 ASN A O 1
ATOM 3283 N N . ASN A 1 403 ? -20.791 15.312 17.485 1.00 90.12 403 ASN A N 1
ATOM 3284 C CA . ASN A 1 403 ? -20.062 16.581 17.563 1.00 90.12 403 ASN A CA 1
ATOM 3285 C C . ASN A 1 403 ? -18.577 16.363 17.865 1.00 90.12 403 ASN A C 1
ATOM 3287 O O . ASN A 1 403 ? -17.737 17.039 17.283 1.00 90.12 403 ASN A O 1
ATOM 3291 N N . ILE A 1 404 ? -18.244 15.392 18.719 1.00 91.88 404 ILE A N 1
ATOM 3292 C CA . ILE A 1 404 ? -16.847 15.043 18.992 1.00 91.88 404 ILE A CA 1
ATOM 3293 C C . ILE A 1 404 ? -16.203 14.407 17.758 1.00 91.88 404 ILE A C 1
ATOM 3295 O O . ILE A 1 404 ? -15.086 14.781 17.423 1.00 91.88 404 ILE A O 1
ATOM 3299 N N . PHE A 1 405 ? -16.906 13.532 17.026 1.00 92.38 405 PHE A N 1
ATOM 3300 C CA . PHE A 1 405 ? -16.393 13.004 15.753 1.00 92.38 405 PHE A CA 1
ATOM 3301 C C . PHE A 1 405 ? -16.124 14.104 14.724 1.00 92.38 405 PHE A C 1
ATOM 3303 O O . PHE A 1 405 ? -15.076 14.089 14.088 1.00 92.38 405 PHE A O 1
ATOM 3310 N N . ARG A 1 406 ? -17.020 15.092 14.608 1.00 92.38 406 ARG A N 1
ATOM 3311 C CA . ARG A 1 406 ? -16.793 16.261 13.745 1.00 92.38 406 ARG A CA 1
ATOM 3312 C C . ARG A 1 406 ? -15.540 17.021 14.153 1.00 92.38 406 ARG A C 1
ATOM 3314 O O . ARG A 1 406 ? -14.736 17.327 13.291 1.00 92.38 406 ARG A O 1
ATOM 3321 N N . VAL A 1 407 ? -15.340 17.278 15.446 1.00 93.69 407 VAL A N 1
ATOM 3322 C CA . VAL A 1 407 ? -14.126 17.957 15.922 1.00 93.69 407 VAL A CA 1
ATOM 3323 C C . VAL A 1 407 ? -12.873 17.131 15.621 1.00 93.69 407 VAL A C 1
ATOM 3325 O O . VAL A 1 407 ? -11.897 17.684 15.119 1.00 93.69 407 VAL A O 1
ATOM 3328 N N . ILE A 1 408 ? -12.900 15.820 15.882 1.00 93.38 408 ILE A N 1
ATOM 3329 C CA . ILE A 1 408 ? -11.803 14.895 15.555 1.00 93.38 408 ILE A CA 1
ATOM 3330 C C . ILE A 1 408 ? -11.454 14.988 14.068 1.00 93.38 408 ILE A C 1
ATOM 3332 O O . ILE A 1 408 ? -10.276 15.073 13.723 1.00 93.38 408 ILE A O 1
ATOM 3336 N N . ASP A 1 409 ? -12.457 14.988 13.191 1.00 92.56 409 ASP A N 1
ATOM 3337 C CA . ASP A 1 409 ? -12.269 15.112 11.747 1.00 92.56 409 ASP A CA 1
ATOM 3338 C C . ASP A 1 409 ? -11.751 16.486 11.348 1.00 92.56 409 ASP A C 1
ATOM 3340 O O . ASP A 1 409 ? -10.684 16.549 10.757 1.00 92.56 409 ASP A O 1
ATOM 3344 N N . THR A 1 410 ? -12.425 17.579 11.713 1.00 91.69 410 THR A N 1
ATOM 3345 C CA . THR A 1 410 ? -12.024 18.942 11.324 1.00 91.69 410 THR A CA 1
ATOM 3346 C C . THR A 1 410 ? -10.597 19.274 11.764 1.00 91.69 410 THR A C 1
ATOM 3348 O O . THR A 1 410 ? -9.867 19.919 11.023 1.00 91.69 410 THR A O 1
ATOM 3351 N N . THR A 1 411 ? -10.173 18.782 12.930 1.00 92.56 411 THR A N 1
ATOM 3352 C CA . THR A 1 411 ? -8.816 19.008 13.462 1.00 92.56 411 THR A CA 1
ATOM 3353 C C . THR A 1 411 ? -7.787 17.972 12.981 1.00 92.56 411 THR A C 1
ATOM 3355 O O . THR A 1 411 ? -6.651 17.965 13.460 1.00 92.56 411 THR A O 1
ATOM 3358 N N . ALA A 1 412 ? -8.162 17.094 12.043 1.00 93.25 412 ALA A N 1
ATOM 3359 C CA . ALA A 1 412 ? -7.309 16.097 11.394 1.00 93.25 412 ALA A CA 1
ATOM 3360 C C . ALA A 1 412 ? -6.521 15.194 12.368 1.00 93.25 412 ALA A C 1
ATOM 3362 O O . ALA A 1 412 ? -5.368 14.840 12.123 1.00 93.25 412 ALA A O 1
ATOM 3363 N N . ILE A 1 413 ? -7.129 14.809 13.498 1.00 93.75 413 ILE A N 1
ATOM 3364 C CA . ILE A 1 413 ? -6.473 13.955 14.501 1.00 93.75 413 ILE A CA 1
ATOM 3365 C C . ILE A 1 413 ? -6.190 12.559 13.927 1.00 93.75 413 ILE A C 1
ATOM 3367 O O . ILE A 1 413 ? -7.136 11.839 13.613 1.00 93.75 413 ILE A O 1
ATOM 3371 N N . PRO A 1 414 ? -4.935 12.108 13.832 1.00 92.88 414 PRO A N 1
ATOM 3372 C CA . PRO A 1 414 ? -4.598 10.884 13.104 1.00 92.88 414 PRO A CA 1
ATOM 3373 C C . PRO A 1 414 ? -5.010 9.590 13.820 1.00 92.88 414 PRO A C 1
ATOM 3375 O O . PRO A 1 414 ? -5.314 8.593 13.171 1.00 92.88 414 PRO A O 1
ATOM 3378 N N . VAL A 1 415 ? -5.015 9.582 15.156 1.00 94.88 415 VAL A N 1
ATOM 3379 C CA . VAL A 1 415 ? -5.271 8.376 15.953 1.00 94.88 415 VAL A CA 1
ATOM 3380 C C . VAL A 1 415 ? -6.196 8.707 17.117 1.00 94.88 415 VAL A C 1
ATOM 3382 O O . VAL A 1 415 ? -5.932 9.636 17.884 1.00 94.88 415 VAL A O 1
ATOM 3385 N N . ALA A 1 416 ? -7.261 7.925 17.281 1.00 95.62 416 ALA A N 1
ATOM 3386 C CA . ALA A 1 416 ? -8.148 8.022 18.436 1.00 95.62 416 ALA A CA 1
ATOM 3387 C C . ALA A 1 416 ? -8.594 6.633 18.905 1.00 95.62 416 ALA A C 1
ATOM 3389 O O . ALA A 1 416 ? -8.919 5.766 18.099 1.00 95.62 416 ALA A O 1
ATOM 3390 N N . LEU A 1 417 ? -8.631 6.431 20.219 1.00 96.75 417 LEU A N 1
ATOM 3391 C CA . LEU A 1 417 ? -9.042 5.193 20.871 1.00 96.75 417 LEU A CA 1
ATOM 3392 C C . LEU A 1 417 ? -10.199 5.490 21.823 1.00 96.75 417 LEU A C 1
ATOM 3394 O O . LEU A 1 417 ? -10.091 6.389 22.659 1.00 96.75 417 LEU A O 1
ATOM 3398 N N . TRP A 1 418 ? -11.292 4.736 21.737 1.00 96.19 418 TRP A N 1
ATOM 3399 C CA . TRP A 1 418 ? -12.399 4.901 22.678 1.00 96.19 418 TRP A CA 1
ATOM 3400 C C . TRP A 1 418 ? -13.121 3.611 23.039 1.00 96.19 418 TRP A C 1
ATOM 3402 O O . TRP A 1 418 ? -13.014 2.597 22.346 1.00 96.19 418 TRP A O 1
ATOM 3412 N N . LEU A 1 419 ? -13.882 3.675 24.132 1.00 95.56 419 LEU A N 1
ATOM 3413 C CA . LEU A 1 419 ? -14.817 2.631 24.541 1.00 95.56 419 LEU A CA 1
ATOM 3414 C C . LEU A 1 419 ? -16.228 2.958 24.047 1.00 95.56 419 LEU A C 1
ATOM 3416 O O . LEU A 1 419 ? -16.710 4.069 24.231 1.00 95.56 419 LEU A O 1
ATOM 3420 N N . ARG A 1 420 ? -16.918 1.990 23.436 1.00 92.94 420 ARG A N 1
ATOM 3421 C CA . ARG A 1 420 ? -18.326 2.136 23.008 1.00 92.94 420 ARG A CA 1
ATOM 3422 C C . ARG A 1 420 ? -19.303 2.110 24.192 1.00 92.94 420 ARG A C 1
ATOM 3424 O O . ARG A 1 420 ? -20.379 2.695 24.124 1.00 92.94 420 ARG A O 1
ATOM 3431 N N . LYS A 1 421 ? -18.936 1.420 25.276 1.00 89.25 421 LYS A N 1
ATOM 3432 C CA . LYS A 1 421 ? -19.735 1.308 26.503 1.00 89.25 421 LYS A CA 1
ATOM 3433 C C . LYS A 1 421 ? -19.300 2.377 27.504 1.00 89.25 421 LYS A C 1
ATOM 3435 O O . LYS A 1 421 ? -18.110 2.569 27.712 1.00 89.25 421 LYS A O 1
ATOM 3440 N N . ASN A 1 422 ? -20.267 3.027 28.150 1.00 80.75 422 ASN A N 1
ATOM 3441 C CA . ASN A 1 422 ? -20.000 4.131 29.084 1.00 80.75 422 ASN A CA 1
ATOM 3442 C C . ASN A 1 422 ? -20.027 3.707 30.563 1.00 80.75 422 ASN A C 1
ATOM 3444 O O . ASN A 1 422 ? -19.478 4.404 31.405 1.00 80.75 422 ASN A O 1
ATOM 3448 N N . ASN A 1 423 ? -20.663 2.575 30.884 1.00 82.44 423 ASN A N 1
ATOM 3449 C CA . ASN A 1 423 ? -20.984 2.192 32.262 1.00 82.44 423 ASN A CA 1
ATOM 3450 C C . ASN A 1 423 ? -20.427 0.802 32.584 1.00 82.44 423 ASN A C 1
ATOM 3452 O O . ASN A 1 423 ? -21.144 -0.194 32.483 1.00 82.44 423 ASN A O 1
ATOM 3456 N N . PHE A 1 424 ? -19.148 0.736 32.940 1.00 86.50 424 PHE A N 1
ATOM 3457 C CA . PHE A 1 424 ? -18.527 -0.477 33.471 1.00 86.50 424 PHE A CA 1
ATOM 3458 C C . PHE A 1 424 ? -18.640 -0.490 34.996 1.00 86.50 424 PHE A C 1
ATOM 3460 O O . PHE A 1 424 ? -18.480 0.551 35.632 1.00 86.50 424 PHE A O 1
ATOM 3467 N N . THR A 1 425 ? -18.939 -1.647 35.582 1.00 86.88 425 THR A N 1
ATOM 3468 C CA . THR A 1 425 ? -19.174 -1.797 37.030 1.00 86.88 425 THR A CA 1
ATOM 3469 C C . THR A 1 425 ? -18.100 -2.621 37.730 1.00 86.88 425 THR A C 1
ATOM 3471 O O . THR A 1 425 ? -17.925 -2.492 38.938 1.00 86.88 425 THR A O 1
ATOM 3474 N N . THR A 1 426 ? -17.373 -3.455 36.988 1.00 87.25 426 THR A N 1
ATOM 3475 C CA . THR A 1 426 ? -16.418 -4.432 37.534 1.00 87.25 426 THR A CA 1
ATOM 3476 C C . THR A 1 426 ? -14.968 -4.166 37.140 1.00 87.25 426 THR A C 1
ATOM 3478 O O . THR A 1 426 ? -14.068 -4.757 37.733 1.00 87.25 426 THR A O 1
ATOM 3481 N N . ILE A 1 427 ? -14.721 -3.267 36.181 1.00 89.81 427 ILE A N 1
ATOM 3482 C CA . ILE A 1 427 ? -13.375 -2.935 35.696 1.00 89.81 427 ILE A CA 1
ATOM 3483 C C . ILE A 1 427 ? -13.093 -1.434 35.773 1.00 89.81 427 ILE A C 1
ATOM 3485 O O . ILE A 1 427 ? -13.975 -0.602 35.558 1.00 89.81 427 ILE A O 1
ATOM 3489 N N . ASN A 1 428 ? -11.834 -1.080 36.036 1.00 90.69 428 ASN A N 1
ATOM 3490 C CA . ASN A 1 428 ? -11.366 0.301 35.975 1.00 90.69 428 ASN A CA 1
ATOM 3491 C C . ASN A 1 428 ? -10.921 0.632 34.544 1.00 90.69 428 ASN A C 1
ATOM 3493 O O . ASN A 1 428 ? -9.770 0.408 34.174 1.00 90.69 428 ASN A O 1
ATOM 3497 N N . CYS A 1 429 ? -11.827 1.197 33.744 1.00 90.31 429 CYS A N 1
ATOM 3498 C CA . CYS A 1 429 ? -11.557 1.524 32.341 1.00 90.31 429 CYS A CA 1
ATOM 3499 C C . CYS A 1 429 ? -10.349 2.434 32.137 1.00 90.31 429 CYS A C 1
ATOM 3501 O O . CYS A 1 429 ? -9.642 2.283 31.144 1.00 90.31 429 CYS A O 1
ATOM 3503 N N . GLN A 1 430 ? -10.112 3.374 33.055 1.00 89.06 430 GLN A N 1
ATOM 3504 C CA . GLN A 1 430 ? -8.973 4.277 32.950 1.00 89.06 430 GLN A CA 1
ATOM 3505 C C . GLN A 1 430 ? -7.664 3.496 33.036 1.00 89.06 430 GLN A C 1
ATOM 3507 O O . GLN A 1 430 ? -6.802 3.641 32.173 1.00 89.06 430 GLN A O 1
ATOM 3512 N N . TYR A 1 431 ? -7.559 2.630 34.044 1.00 90.56 431 TYR A N 1
ATOM 3513 C CA . TYR A 1 431 ? -6.393 1.782 34.246 1.00 90.56 431 TYR A CA 1
ATOM 3514 C C . TYR A 1 431 ? -6.172 0.836 33.060 1.00 90.56 431 TYR A C 1
ATOM 3516 O O . TYR A 1 431 ? -5.066 0.763 32.531 1.00 90.56 431 TYR A O 1
ATOM 3524 N N . GLU A 1 432 ? -7.225 0.165 32.590 1.00 92.00 432 GLU A N 1
ATOM 3525 C CA . GLU A 1 432 ? -7.142 -0.767 31.458 1.00 92.00 432 GLU A CA 1
ATOM 3526 C C . GLU A 1 432 ? -6.687 -0.068 30.161 1.00 92.00 432 GLU A C 1
ATOM 3528 O O . GLU A 1 432 ? -5.812 -0.565 29.446 1.00 92.00 432 GLU A O 1
ATOM 3533 N N . LEU A 1 433 ? -7.220 1.128 29.874 1.00 92.12 433 LEU A N 1
ATOM 3534 C CA . LEU A 1 433 ? -6.776 1.936 28.734 1.00 92.12 433 LEU A CA 1
ATOM 3535 C C . LEU A 1 433 ? -5.325 2.405 28.896 1.00 92.12 433 LEU A C 1
ATOM 3537 O O . LEU A 1 433 ? -4.575 2.413 27.923 1.00 92.12 433 LEU A O 1
ATOM 3541 N N . GLU A 1 434 ? -4.897 2.781 30.099 1.00 90.56 434 GLU A N 1
ATOM 3542 C CA . GLU A 1 434 ? -3.508 3.175 30.363 1.00 90.56 434 GLU A CA 1
ATOM 3543 C C . GLU A 1 434 ? -2.529 2.013 30.181 1.00 90.56 434 GLU A C 1
ATOM 3545 O O . GLU A 1 434 ? -1.468 2.206 29.585 1.00 90.56 434 GLU A O 1
ATOM 3550 N N . GLN A 1 435 ? -2.898 0.800 30.605 1.00 89.62 435 GLN A N 1
ATOM 3551 C CA . GLN A 1 435 ? -2.093 -0.399 30.356 1.00 89.62 435 GLN A CA 1
ATOM 3552 C C . GLN A 1 435 ? -1.965 -0.687 28.858 1.00 89.62 435 GLN A C 1
ATOM 3554 O O . GLN A 1 435 ? -0.862 -0.937 28.365 1.00 89.62 435 GLN A O 1
ATOM 3559 N N . LEU A 1 436 ? -3.067 -0.581 28.111 1.00 92.12 436 LEU A N 1
ATOM 3560 C CA . LEU A 1 436 ? -3.062 -0.717 26.655 1.00 92.12 436 LEU A CA 1
ATOM 3561 C C . LEU A 1 436 ? -2.135 0.321 25.988 1.00 92.12 436 LEU A C 1
ATOM 3563 O O . LEU A 1 436 ? -1.353 -0.015 25.091 1.00 92.12 436 LEU A O 1
ATOM 3567 N N . LEU A 1 437 ? -2.162 1.566 26.470 1.00 91.19 437 LEU A N 1
ATOM 3568 C CA . LEU A 1 437 ? -1.348 2.68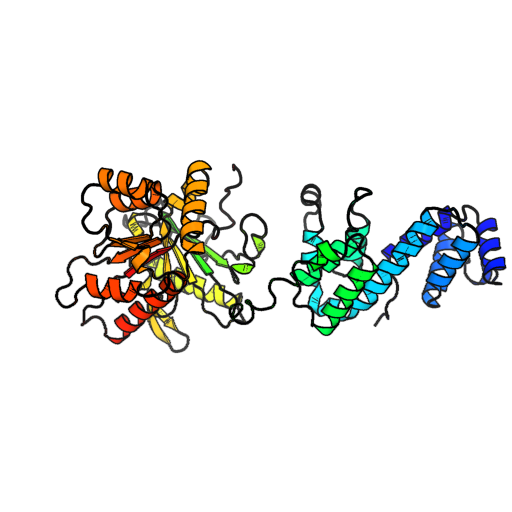2 25.975 1.00 91.19 437 LEU A CA 1
ATOM 3569 C C . LEU A 1 437 ? 0.099 2.700 26.513 1.00 91.19 437 LEU A C 1
ATOM 3571 O O . LEU A 1 437 ? 0.883 3.575 26.142 1.00 91.19 437 LEU A O 1
ATOM 3575 N N . ASN A 1 438 ? 0.508 1.729 27.332 1.00 87.88 438 ASN A N 1
ATOM 3576 C CA . ASN A 1 438 ? 1.913 1.561 27.726 1.00 87.88 438 ASN A CA 1
ATOM 3577 C C . ASN A 1 438 ? 2.759 0.861 26.634 1.00 87.88 438 ASN A C 1
ATOM 3579 O O . ASN A 1 438 ? 3.935 0.561 26.836 1.00 87.88 438 ASN A O 1
ATOM 3583 N N . SER A 1 439 ? 2.159 0.593 25.472 1.00 85.81 439 SER A N 1
ATOM 3584 C CA . SER A 1 439 ? 2.811 0.061 24.274 1.00 85.81 439 SER A CA 1
ATOM 3585 C C . SER A 1 439 ? 3.353 1.168 23.357 1.00 85.81 439 SER A C 1
ATOM 3587 O O . SER A 1 439 ? 3.133 2.358 23.594 1.00 85.81 439 SER A O 1
ATOM 3589 N N . GLN A 1 440 ? 4.100 0.776 22.320 1.00 86.44 440 GLN A N 1
ATOM 3590 C CA . GLN A 1 440 ? 4.495 1.679 21.236 1.00 86.44 440 GLN A CA 1
ATOM 3591 C C . GLN A 1 440 ? 3.310 1.948 20.302 1.00 86.44 440 GLN A C 1
ATOM 3593 O O . GLN A 1 440 ? 2.448 1.086 20.124 1.00 86.44 440 GLN A O 1
ATOM 3598 N N . ILE A 1 441 ? 3.283 3.119 19.661 1.00 86.62 441 ILE A N 1
ATOM 3599 C CA . ILE A 1 441 ? 2.160 3.523 18.797 1.00 86.62 441 ILE A CA 1
ATOM 3600 C C . ILE A 1 441 ? 1.966 2.546 17.637 1.00 86.62 441 ILE A C 1
ATOM 3602 O O . ILE A 1 441 ? 0.841 2.130 17.375 1.00 86.62 441 ILE A O 1
ATOM 3606 N N . ASN A 1 442 ? 3.049 2.115 16.988 1.00 84.69 442 ASN A N 1
ATOM 3607 C CA . ASN A 1 442 ? 2.988 1.129 15.901 1.00 84.69 442 ASN A CA 1
ATOM 3608 C C . ASN A 1 442 ? 2.493 -0.263 16.346 1.00 84.69 442 ASN A C 1
ATOM 3610 O O . ASN A 1 442 ? 2.067 -1.051 15.508 1.00 84.69 442 ASN A O 1
ATOM 3614 N N . GLN A 1 443 ? 2.521 -0.573 17.645 1.00 90.00 443 GLN A N 1
ATOM 3615 C CA . GLN A 1 443 ? 2.012 -1.830 18.200 1.00 90.00 443 GLN A CA 1
ATOM 3616 C C . GLN A 1 443 ? 0.533 -1.741 18.595 1.00 90.00 443 GLN A C 1
ATOM 3618 O O . GLN A 1 443 ? -0.075 -2.767 18.905 1.00 90.00 443 GLN A O 1
ATOM 3623 N N . LEU A 1 444 ? -0.058 -0.541 18.603 1.00 92.94 444 LEU A N 1
ATOM 3624 C CA . LEU A 1 444 ? -1.404 -0.320 19.124 1.00 92.94 444 LEU A CA 1
ATOM 3625 C C . LEU A 1 444 ? -2.486 -1.155 18.409 1.00 92.94 444 LEU A C 1
ATOM 3627 O O . LEU A 1 444 ? -3.289 -1.758 19.125 1.00 92.94 444 LEU A O 1
ATOM 3631 N N . PRO A 1 445 ? -2.518 -1.284 17.064 1.00 94.62 445 PRO A N 1
ATOM 3632 C CA . PRO A 1 445 ? -3.500 -2.142 16.394 1.00 94.62 445 PRO A CA 1
ATOM 3633 C C . PRO A 1 445 ? -3.443 -3.609 16.854 1.00 94.62 445 PRO A C 1
ATOM 3635 O O . PRO A 1 445 ? -4.477 -4.197 17.179 1.00 94.62 445 PRO A O 1
ATOM 3638 N N . GLU A 1 446 ? -2.238 -4.177 16.974 1.00 93.12 446 GLU A N 1
ATOM 3639 C CA . GLU A 1 446 ? -2.041 -5.550 17.463 1.00 93.12 446 GLU A CA 1
ATOM 3640 C C . GLU A 1 446 ? -2.409 -5.687 18.945 1.00 93.12 446 GLU A C 1
ATOM 3642 O O . GLU A 1 446 ? -3.022 -6.674 19.350 1.00 93.12 446 GLU A O 1
ATOM 3647 N N . LYS A 1 447 ? -2.116 -4.679 19.774 1.00 95.00 447 LYS A N 1
ATOM 3648 C CA . LYS A 1 447 ? -2.532 -4.684 21.185 1.00 95.00 447 LYS A CA 1
ATOM 3649 C C . LYS A 1 447 ? -4.050 -4.608 21.345 1.00 95.00 447 LYS A C 1
ATOM 3651 O O . LYS A 1 447 ? -4.596 -5.293 22.207 1.00 95.00 447 LYS A O 1
ATOM 3656 N N . VAL A 1 448 ? -4.742 -3.836 20.507 1.00 96.75 448 VAL A N 1
ATOM 3657 C CA . VAL A 1 448 ? -6.213 -3.794 20.481 1.00 96.75 448 VAL A CA 1
ATOM 3658 C C . VAL A 1 448 ? -6.791 -5.146 20.047 1.00 96.75 448 VAL A C 1
ATOM 3660 O O . VAL A 1 448 ? -7.732 -5.635 20.672 1.00 96.75 448 VAL A O 1
ATOM 3663 N N . LYS A 1 449 ? -6.210 -5.790 19.029 1.00 96.62 449 LYS A N 1
ATOM 3664 C CA . LYS A 1 449 ? -6.571 -7.160 18.625 1.00 96.62 449 LYS A CA 1
ATOM 3665 C C . LYS A 1 449 ? -6.358 -8.168 19.761 1.00 96.62 449 LYS A C 1
ATOM 3667 O O . LYS A 1 449 ? -7.250 -8.972 20.023 1.00 96.62 449 LYS A O 1
ATOM 3672 N N . GLN A 1 450 ? -5.238 -8.099 20.482 1.00 95.06 450 GLN A N 1
ATOM 3673 C CA . GLN A 1 450 ? -4.991 -8.970 21.636 1.00 95.06 450 GLN A CA 1
ATOM 3674 C C . GLN A 1 450 ? -6.044 -8.766 22.734 1.00 95.06 450 GLN A C 1
ATOM 3676 O O . GLN A 1 450 ? -6.605 -9.737 23.226 1.00 95.06 450 GLN A O 1
ATOM 3681 N N . GLN A 1 451 ? -6.396 -7.516 23.054 1.00 95.25 451 GLN A N 1
ATOM 3682 C CA . GLN A 1 451 ? -7.457 -7.213 24.023 1.00 95.25 451 GLN A CA 1
ATOM 3683 C C . GLN A 1 451 ? -8.815 -7.799 23.613 1.00 95.25 451 GLN A C 1
ATOM 3685 O O . GLN A 1 451 ? -9.570 -8.272 24.465 1.00 95.25 451 GLN A O 1
ATOM 3690 N N . ARG A 1 452 ? -9.135 -7.789 22.314 1.00 95.75 452 ARG A N 1
ATOM 3691 C CA . ARG A 1 452 ? -10.344 -8.422 21.759 1.00 95.75 452 ARG A CA 1
ATOM 3692 C C . ARG A 1 452 ? -10.290 -9.949 21.866 1.00 95.75 452 ARG A C 1
ATOM 3694 O O . ARG A 1 452 ? -11.295 -10.565 22.213 1.00 95.75 452 ARG A O 1
ATOM 3701 N N . LEU A 1 453 ? -9.131 -10.559 21.617 1.00 94.00 453 LEU A N 1
ATOM 3702 C CA . LEU A 1 453 ? -8.921 -11.999 21.787 1.00 94.00 453 LEU A CA 1
ATOM 3703 C C . LEU A 1 453 ? -9.058 -12.432 23.257 1.00 94.00 453 LEU A C 1
ATOM 3705 O O . LEU A 1 453 ? -9.749 -13.408 23.546 1.00 94.00 453 LEU A O 1
ATOM 3709 N N . ASP A 1 454 ? -8.479 -11.674 24.187 1.00 92.25 454 ASP A N 1
ATOM 3710 C CA . ASP A 1 454 ? -8.587 -11.938 25.626 1.00 92.25 454 ASP A CA 1
ATOM 3711 C C . ASP A 1 454 ? -10.042 -11.804 26.108 1.00 92.25 454 ASP A C 1
ATOM 3713 O O . ASP A 1 454 ? -10.529 -12.626 26.889 1.00 92.25 454 ASP A O 1
ATOM 3717 N N . ALA A 1 455 ? -10.765 -10.798 25.598 1.00 92.44 455 ALA A N 1
ATOM 3718 C CA . ALA A 1 455 ? -12.189 -10.609 25.870 1.00 92.44 455 ALA A CA 1
ATOM 3719 C C . ALA A 1 455 ? -13.022 -11.810 25.400 1.00 92.44 455 ALA A C 1
ATOM 3721 O O . ALA A 1 455 ? -13.899 -12.282 26.125 1.00 92.44 455 ALA A O 1
ATOM 3722 N N . PHE A 1 456 ? -12.727 -12.324 24.201 1.00 90.06 456 PHE A N 1
ATOM 3723 C CA . PHE A 1 456 ? -13.380 -13.511 23.655 1.00 90.06 456 PHE A CA 1
ATOM 3724 C C . PHE A 1 456 ? -13.160 -14.738 24.553 1.00 90.06 456 PHE A C 1
ATOM 3726 O O . PHE A 1 456 ? -14.127 -15.422 24.888 1.00 90.06 456 PHE A O 1
ATOM 3733 N N . GLY A 1 457 ? -11.928 -14.971 25.024 1.00 86.12 457 GLY A N 1
ATOM 3734 C CA . GLY A 1 457 ? -11.605 -16.088 25.921 1.00 86.12 457 GLY A CA 1
ATOM 3735 C C . GLY A 1 457 ? -12.325 -16.041 27.277 1.00 86.12 457 GLY A C 1
ATOM 3736 O O . GLY A 1 457 ? -12.665 -17.086 27.829 1.00 86.12 457 GLY A O 1
ATOM 3737 N N . LYS A 1 458 ? -12.611 -14.841 27.800 1.00 84.88 458 LYS A N 1
ATOM 3738 C CA . LYS A 1 458 ? -13.386 -14.636 29.043 1.00 84.88 458 LYS A CA 1
ATOM 3739 C C . LYS A 1 458 ? -14.905 -14.786 28.848 1.00 84.88 458 LYS A C 1
ATOM 3741 O O . LYS A 1 458 ? -15.647 -14.928 29.824 1.00 84.88 458 LYS A O 1
ATOM 3746 N N . GLY A 1 459 ? -15.373 -14.777 27.599 1.00 79.94 459 GLY A N 1
ATOM 3747 C CA . GLY A 1 459 ? -16.786 -14.829 27.233 1.00 79.94 459 GLY A CA 1
ATOM 3748 C C . GLY A 1 459 ? -17.568 -13.553 27.580 1.00 79.94 459 GLY A C 1
ATOM 3749 O O . GLY A 1 459 ? -17.042 -12.585 28.123 1.00 79.94 459 GLY A O 1
ATOM 3750 N N . ASN A 1 460 ? -18.871 -13.557 27.284 1.00 74.56 460 ASN A N 1
ATOM 3751 C CA . ASN A 1 460 ? -19.748 -12.384 27.455 1.00 74.56 460 ASN A CA 1
ATOM 3752 C C . ASN A 1 460 ? -20.219 -12.147 28.904 1.00 74.56 460 ASN A C 1
ATOM 3754 O O . ASN A 1 460 ? -20.955 -11.200 29.164 1.00 74.56 460 ASN A O 1
ATOM 3758 N N . LYS A 1 461 ? -19.853 -13.025 29.848 1.00 72.12 461 LYS A N 1
ATOM 3759 C CA . LYS A 1 461 ? -20.301 -12.949 31.252 1.00 72.12 461 LYS A CA 1
ATOM 3760 C C . LYS A 1 461 ? -19.436 -12.025 32.113 1.00 72.12 461 LYS A C 1
ATOM 3762 O O . LYS A 1 461 ? -19.876 -11.632 33.188 1.00 72.12 461 LYS A O 1
ATOM 3767 N N . GLN A 1 462 ? -18.222 -11.709 31.668 1.00 79.44 462 GLN A N 1
ATOM 3768 C CA . GLN A 1 462 ? -17.291 -10.829 32.372 1.00 79.44 462 GLN A CA 1
ATOM 3769 C C . GLN A 1 462 ? -17.097 -9.546 31.572 1.00 79.44 462 GLN A C 1
ATOM 3771 O O . GLN A 1 462 ? -16.955 -9.587 30.348 1.00 79.44 462 GLN A O 1
ATOM 3776 N N . GLU A 1 463 ? -17.082 -8.400 32.252 1.00 88.38 463 GLU A N 1
ATOM 3777 C CA . GLU A 1 463 ? -16.761 -7.153 31.572 1.00 88.38 463 GLU A CA 1
ATOM 3778 C C . GLU A 1 463 ? -15.293 -7.139 31.155 1.00 88.38 463 GLU A C 1
ATOM 3780 O O . GLU A 1 463 ? -14.393 -7.507 31.911 1.00 88.38 463 GLU A O 1
ATOM 3785 N N . HIS A 1 464 ? -15.054 -6.688 29.931 1.00 92.69 464 HIS A N 1
ATOM 3786 C CA . HIS A 1 464 ? -13.718 -6.533 29.389 1.00 92.69 464 HIS A CA 1
ATOM 3787 C C . HIS A 1 464 ? -13.712 -5.365 28.417 1.00 92.69 464 HIS A C 1
ATOM 3789 O O . HIS A 1 464 ? -14.612 -5.265 27.578 1.00 92.69 464 HIS A O 1
ATOM 3795 N N . ILE A 1 465 ? -12.691 -4.505 28.476 1.00 93.50 465 ILE A N 1
ATOM 3796 C CA . ILE A 1 465 ? -12.600 -3.374 27.542 1.00 93.50 465 ILE A CA 1
ATOM 3797 C C . ILE A 1 465 ? -12.539 -3.848 26.088 1.00 93.50 465 ILE A C 1
ATOM 3799 O O . ILE A 1 465 ? -13.111 -3.201 25.217 1.00 93.50 465 ILE A O 1
ATOM 3803 N N . GLY A 1 466 ? -11.932 -5.012 25.832 1.00 93.69 466 GLY A N 1
ATOM 3804 C CA . GLY A 1 466 ? -11.783 -5.581 24.491 1.00 93.69 466 GLY A CA 1
ATOM 3805 C C . GLY A 1 466 ? -13.093 -5.776 23.722 1.00 93.69 466 GLY A C 1
ATOM 3806 O O . GLY A 1 466 ? -13.082 -5.632 22.505 1.00 93.69 466 GLY A O 1
ATOM 3807 N N . HIS A 1 467 ? -14.224 -5.993 24.405 1.00 91.81 467 HIS A N 1
ATOM 3808 C CA . HIS A 1 467 ? -15.552 -6.077 23.768 1.00 91.81 467 HIS A CA 1
ATOM 3809 C C . HIS A 1 467 ? -16.063 -4.732 23.232 1.00 91.81 467 HIS A C 1
ATOM 3811 O O . HIS A 1 467 ? -17.049 -4.691 22.502 1.00 91.81 467 HIS A O 1
ATOM 3817 N N . HIS A 1 468 ? -15.429 -3.626 23.624 1.00 94.12 468 HIS A N 1
ATOM 3818 C CA . HIS A 1 468 ? -15.924 -2.270 23.399 1.00 94.12 468 HIS A CA 1
ATOM 3819 C C . HIS A 1 468 ? -14.867 -1.318 22.821 1.00 94.12 468 HIS A C 1
ATOM 3821 O O . HIS A 1 468 ? -15.157 -0.130 22.676 1.00 94.12 468 HIS A O 1
ATOM 3827 N N . LEU A 1 469 ? -13.658 -1.796 22.501 1.00 96.56 469 LEU A N 1
ATOM 3828 C CA . LEU A 1 469 ? -12.576 -0.969 21.957 1.00 96.56 469 LEU A CA 1
ATOM 3829 C C . LEU A 1 469 ? -12.814 -0.604 20.488 1.00 96.56 469 LEU A C 1
ATOM 3831 O O . LEU A 1 469 ? -12.932 -1.474 19.622 1.00 96.56 469 LEU A O 1
ATOM 3835 N N . SER A 1 470 ? -12.748 0.695 20.208 1.00 97.00 470 SER A N 1
ATOM 3836 C CA . SER A 1 470 ? -12.732 1.274 18.862 1.00 97.00 470 SER A CA 1
ATOM 3837 C C . SER A 1 470 ? -11.417 2.001 18.632 1.00 97.00 470 SER A C 1
ATOM 3839 O O . SER A 1 470 ? -11.003 2.785 19.484 1.00 97.00 470 SER A O 1
ATOM 3841 N N . LEU A 1 471 ? -10.779 1.758 17.487 1.00 97.62 471 LEU A N 1
ATOM 3842 C CA . LEU A 1 471 ? -9.517 2.389 17.110 1.00 97.62 471 LEU A CA 1
ATOM 3843 C C . LEU A 1 471 ? -9.672 3.076 15.754 1.00 97.62 471 LEU A C 1
ATOM 3845 O O . LEU A 1 471 ? -9.757 2.402 14.726 1.00 97.62 471 LEU A O 1
ATOM 3849 N N . LEU A 1 472 ? -9.687 4.407 15.768 1.00 96.56 472 LEU A N 1
ATOM 3850 C CA . LEU A 1 472 ? -9.513 5.224 14.575 1.00 96.56 472 LEU A CA 1
ATOM 3851 C C . LEU A 1 472 ? -8.028 5.320 14.246 1.00 96.56 472 LEU A C 1
ATOM 3853 O O . LEU A 1 472 ? -7.220 5.674 15.111 1.00 96.56 472 LEU A O 1
ATOM 3857 N N . TRP A 1 473 ? -7.692 5.012 12.997 1.00 95.00 473 TRP A N 1
ATOM 3858 C CA . TRP A 1 473 ? -6.321 4.987 12.501 1.00 95.00 473 TRP A CA 1
ATOM 3859 C C . TRP A 1 473 ? -6.274 5.568 11.088 1.00 95.00 473 TRP A C 1
ATOM 3861 O O . TRP A 1 473 ? -6.627 4.901 10.114 1.00 95.00 473 TRP A O 1
ATOM 3871 N N . GLU A 1 474 ? -5.887 6.835 10.988 1.00 90.69 474 GLU A N 1
ATOM 3872 C CA . GLU A 1 474 ? -5.919 7.595 9.743 1.00 90.69 474 GLU A CA 1
ATOM 3873 C C . GLU A 1 474 ? -4.541 7.637 9.085 1.00 90.69 474 GLU A C 1
ATOM 3875 O O . GLU A 1 474 ? -3.747 8.534 9.356 1.00 90.69 474 GLU A O 1
ATOM 3880 N N . ASP A 1 475 ? -4.284 6.684 8.190 1.00 89.94 475 ASP A N 1
ATOM 3881 C CA . ASP A 1 475 ? -3.153 6.759 7.268 1.00 89.94 475 ASP A CA 1
ATOM 3882 C C . ASP A 1 475 ? -3.592 7.478 5.971 1.00 89.94 475 ASP A C 1
ATOM 3884 O O . ASP A 1 475 ? -4.376 6.912 5.197 1.00 89.94 475 ASP A O 1
ATOM 3888 N N . PRO A 1 476 ? -3.131 8.720 5.714 1.00 88.06 476 PRO A N 1
ATOM 3889 C CA . PRO A 1 476 ? -3.518 9.499 4.541 1.00 88.06 476 PRO A CA 1
ATOM 3890 C C . PRO A 1 476 ? -2.967 8.933 3.225 1.00 88.06 476 PRO A C 1
ATOM 3892 O O . PRO A 1 476 ? -3.430 9.348 2.165 1.00 88.06 476 PRO A O 1
ATOM 3895 N N . TYR A 1 477 ? -2.010 7.998 3.265 1.00 85.00 477 TYR A N 1
ATOM 3896 C CA . TYR A 1 477 ? -1.478 7.340 2.066 1.00 85.00 477 TYR A CA 1
ATOM 3897 C C . TYR A 1 477 ? -2.273 6.084 1.683 1.00 85.00 477 TYR A C 1
ATOM 3899 O O . TYR A 1 477 ? -2.182 5.604 0.554 1.00 85.00 477 TYR A O 1
ATOM 3907 N N . LEU A 1 478 ? -3.109 5.572 2.591 1.00 87.44 478 LEU A N 1
ATOM 3908 C CA . LEU A 1 478 ? -3.939 4.392 2.365 1.00 87.44 478 LEU A CA 1
ATOM 3909 C C . LEU A 1 478 ? -5.255 4.757 1.657 1.00 87.44 478 LEU A C 1
ATOM 3911 O O . LEU A 1 478 ? -6.332 4.665 2.239 1.00 87.44 478 LEU A O 1
ATOM 3915 N N . LEU A 1 479 ? -5.200 5.236 0.418 1.00 84.38 479 LEU A N 1
ATOM 3916 C CA . LEU A 1 479 ? -6.392 5.686 -0.322 1.00 84.38 479 LEU A CA 1
ATOM 3917 C C . LEU A 1 479 ? -7.014 4.558 -1.159 1.00 84.38 479 LEU A C 1
ATOM 3919 O O . LEU A 1 479 ? -6.276 3.700 -1.618 1.00 84.38 479 LEU A O 1
ATOM 3923 N N . PRO A 1 480 ? -8.333 4.526 -1.406 1.00 77.81 480 PRO A N 1
ATOM 3924 C CA . PRO A 1 480 ? -8.917 3.670 -2.443 1.00 77.81 480 PRO A CA 1
ATOM 3925 C C . PRO A 1 480 ? -8.623 4.194 -3.868 1.00 77.81 480 PRO A C 1
ATOM 3927 O O . PRO A 1 480 ? -8.801 5.391 -4.093 1.00 77.81 480 PRO A O 1
ATOM 3930 N N . PRO A 1 481 ? -8.246 3.336 -4.839 1.00 66.00 481 PRO A N 1
ATOM 3931 C CA . PRO A 1 481 ? -7.798 3.733 -6.185 1.00 66.00 481 PRO A CA 1
ATOM 3932 C C . PRO A 1 481 ? -8.892 4.335 -7.089 1.00 66.00 481 PRO A C 1
ATOM 3934 O O . PRO A 1 481 ? -8.592 5.141 -7.957 1.00 66.00 481 PRO A O 1
ATOM 3937 N N . GLN A 1 482 ? -10.163 3.975 -6.886 1.00 59.22 482 GLN A N 1
ATOM 3938 C CA . GLN A 1 482 ? -11.286 4.341 -7.774 1.00 59.22 482 GLN A CA 1
ATOM 3939 C C . GLN A 1 482 ? -12.021 5.628 -7.370 1.00 59.22 482 GLN A C 1
ATOM 3941 O O . GLN A 1 482 ? -13.075 5.948 -7.915 1.00 59.22 482 GLN A O 1
ATOM 3946 N N . ILE A 1 483 ? -11.506 6.356 -6.381 1.00 59.25 483 ILE A N 1
ATOM 3947 C CA . ILE A 1 483 ? -12.011 7.687 -6.057 1.00 59.25 483 ILE A CA 1
ATOM 3948 C C . ILE A 1 483 ? -11.093 8.667 -6.765 1.00 59.25 483 ILE A C 1
ATOM 3950 O O . ILE A 1 483 ? -9.889 8.672 -6.521 1.00 59.25 483 ILE A O 1
ATOM 3954 N N . ASP A 1 484 ? -11.668 9.471 -7.655 1.00 51.16 484 ASP A N 1
ATOM 3955 C CA . ASP A 1 484 ? -10.933 10.547 -8.296 1.00 51.16 484 ASP A CA 1
ATOM 3956 C C . ASP A 1 484 ? -10.584 11.607 -7.244 1.00 51.16 484 ASP A C 1
ATOM 3958 O O . ASP A 1 484 ? -11.458 12.319 -6.721 1.00 51.16 484 ASP A O 1
ATOM 3962 N N . TYR A 1 485 ? -9.301 11.658 -6.892 1.00 52.97 485 TYR A N 1
ATOM 3963 C CA . TYR A 1 485 ? -8.726 12.786 -6.176 1.00 52.97 485 TYR A CA 1
ATOM 3964 C C . TYR A 1 485 ? -8.014 13.735 -7.149 1.00 52.97 485 TYR A C 1
ATOM 3966 O O . TYR A 1 485 ? -7.571 14.762 -6.696 1.00 52.97 485 TYR A O 1
ATOM 3974 N N . THR A 1 486 ? -7.905 13.455 -8.450 1.00 41.00 486 THR A N 1
ATOM 3975 C CA . THR A 1 486 ? -7.077 14.184 -9.435 1.00 41.00 486 THR A CA 1
ATOM 3976 C C . THR A 1 486 ? -7.635 15.516 -9.941 1.00 41.00 486 THR A C 1
ATOM 3978 O O . THR A 1 486 ? -6.916 16.231 -10.632 1.00 41.00 486 THR A O 1
ATOM 3981 N N . THR A 1 487 ? -8.812 15.969 -9.493 1.00 39.56 487 THR A N 1
ATOM 3982 C CA . THR A 1 487 ? -9.145 17.414 -9.513 1.00 39.56 487 THR A CA 1
ATOM 3983 C C . THR A 1 487 ? -8.350 18.203 -8.449 1.00 39.56 487 THR A C 1
ATOM 3985 O O . THR A 1 487 ? -8.895 19.110 -7.819 1.00 39.56 487 THR A O 1
ATOM 3988 N N . LEU A 1 488 ? -7.106 17.780 -8.199 1.00 40.25 488 LEU A N 1
ATOM 3989 C CA . LEU A 1 488 ? -6.166 18.206 -7.158 1.00 40.25 488 LEU A CA 1
ATOM 3990 C C . LEU A 1 488 ? -5.424 19.483 -7.540 1.00 40.25 488 LEU A C 1
ATOM 3992 O O . LEU A 1 488 ? -4.966 19.570 -8.700 1.00 40.25 488 LEU A O 1
#

Sequence (488 aa):
MNAGNPPGYLLKKINKALCSAFPSKPDLKMMVLYQFSIHLEEVAGGKNLKEIVQELVDDFNNQNKLIKLINKALKENPDNPDLKAIKEKFKITTSLVKLLLPLEKNFINQMQQAYRACCPDELLDDWEDELPESLAEILGNLDDIPQQNDDEKLIVQFVARLLKTGDIPKSHGDKLKQWIKENANNPSDLLSQSSSNSQNHQQQNLHAQPYLLVKVDPSKQYHQQRQPSYFVSAWFIPDISNYDYFRNHQDCKFLETPLADGESEQDVFSLEDLQKLIKFFLNQSNQYYKKSSCKPSIVFVLPYQLLNYEFERIEIKNNFDLTLPIGSQYCVVIRSLKRLDNLKEIPYRTNCITKWETIKSSCQNRCAQKFVDVTNFNDWNKLYAYLETTNAALKLNKSPCNNIFRVIDTTAIPVALWLRKNNFTTINCQYELEQLLNSQINQLPEKVKQQRLDAFGKGNKQEHIGHHLSLLWEDPYLLPPQIDYTTL

Foldseek 3Di:
DDQLQAFPLLLVLLLVLLCQLQVDPVSNQCLCCVLPVDGLVVQADDPDSSRSSSSNSVSCSVVVNNLVVLVSSCVSVVPRPSSVVSNLVVVLRSLVCNLCVVVCVVCVVLLLVLLVVLDDPVPVVVPPDDGDNTPSVSSSVLVVDDDDPPDWRSSLSSLLSSLVRPPPPPVSSVVSLVSSVVRTPCSCVSCVVPPPCPPPPPPPPQDFAKAKEKEWAWDPDADPPNATKTQIWIKIQRHPVQDFLVPHQVSIGTDDDPDDPDDDDRDIGGPVCVLVRVQSSLVVNCVVPPPDDDDYAYEYADAPVCLQPQQQQRWDQDPVRDTDRNLLVHLYAYAYNVLLVCCLPPVLVVLLVVLQVVLVVQQQPQLVVQEDEPQPDPDLVVVLVVLLPHSGEYEHAEDDDPSNVVSCRSSNHAKYKYFDDDDDDPDDSVVLVVVLRRGGNVCNSVSLSNQLNVDVVVPPPDDGSSSGMHMHGDDSRPHNNPDDSPVD

Radius of gyration: 31.38 Å; chains: 1; bounding box: 80×51×93 Å

Secondary structure (DSSP, 8-state):
---SPPPHHHHHHHHHHHHHH--SHHHHHHHHHHHHS--HHHH---SSHHHHHHHHHHHHHHTT-HHHHHHHHHHHSTT-HHHHHHHHHHHHHHHHHHHHTTTHHHHHHHHHHHHHHTS-GGGSSS--S----SHHHHHHHHTTS---TTSPPHHHHHHHHHHHHS---HHHHHHHHHHHHHH-S-HHHHHTTSSSSTTT-SSS--S---EEEEEEEE-SS--TTS---EEEEEEEES-GGG-BTTTBGGG-EEEPPPPPSSS-SPPPB-TTHHHHHHHHHHHHHHHH-TT-SSPPEEEEEE-HHHHTS-GGG-EEE-TTS-EEEHHHHS-EEEEEHHHHHHTTSHHHHHHHHHHHHHHHHTTTSBGGGTEEE-TT---HHHHHHHHHT---EEEESSPPPHHHHHHHHHTT-SEEEEES----SSS-HHHHHHHHTTSBGGGHHHHHHHHHHHHHHH-TTS--GGGTEEEEE--TT---TTS-----